Protein AF-A0A6J4FVN3-F1 (afdb_monomer_lite)

pLDDT: mean 85.74, std 13.6, range [30.38, 98.38]

Radius of gyration: 28.57 Å; chains: 1; bounding box: 95×42×76 Å

Sequence (466 aa):
MSKFLTFVNFHLAPVEGIDPKSLKRAAKLARTVYLDDERKLPHNLALNHIAHRLGFKGGFGGYVAEWKDKLPTFMRGHGLAFRKDVLPTNLPDQRVRLGHRQIADRLFASGLPMPKRIFTGLDVFVLLRAAAATDGLKVGYRGMYGANLRDIPFDEIKPAEIRENVPPDNYFIRSETDLMCAGDTHTLDNLIGDQLCDLGEDGRIVAQLYNLGDGDAERIESAGRLFRRVLELCPQGWVEVIPYNDRFAFLKGPDGGYDFVFEGVRDSEFKRNPYAPYLRDKDFSKTEEASELDVHLYFSHDGWLEADLHAAEESFYAHGGTHLNYPGRDEILKAHLTRQGRYSHTPRKGPFRPGYTVATVLGKDLCFSPLVPVRRFHRFLRDNPDYLAHRLSISDLEPLDLAGDPDDPAAVTWYDAKAYARWIKRMQKLPVRLPTEDEWLALAGGLVPDKVSMTSMTDRTLSHRA

Structure (mmCIF, N/CA/C/O backbone):
data_AF-A0A6J4FVN3-F1
#
_entry.id   AF-A0A6J4FVN3-F1
#
loop_
_atom_site.group_PDB
_atom_site.id
_atom_site.type_symbol
_atom_site.label_atom_id
_atom_site.label_alt_id
_atom_site.label_comp_id
_atom_site.label_asym_id
_atom_site.label_entity_id
_atom_site.label_seq_id
_atom_site.pdbx_PDB_ins_code
_atom_site.Cartn_x
_atom_site.Cartn_y
_atom_site.Cartn_z
_atom_site.occupancy
_atom_site.B_iso_or_equiv
_atom_site.auth_seq_id
_atom_site.auth_comp_id
_atom_site.auth_asym_id
_atom_site.auth_atom_id
_atom_site.pdbx_PDB_model_num
ATOM 1 N N . MET A 1 1 ? -7.389 11.574 -2.818 1.00 65.88 1 MET A N 1
ATOM 2 C CA . MET A 1 1 ? -6.242 11.308 -3.730 1.00 65.88 1 MET A CA 1
ATOM 3 C C . MET A 1 1 ? -6.666 10.479 -4.952 1.00 65.88 1 MET A C 1
ATOM 5 O O . MET A 1 1 ? -7.747 9.891 -4.921 1.00 65.88 1 MET A O 1
ATOM 9 N N . SER A 1 2 ? -5.858 10.442 -6.025 1.00 80.81 2 SER A N 1
ATOM 10 C CA . SER A 1 2 ? -6.128 9.614 -7.218 1.00 80.81 2 SER A CA 1
ATOM 11 C C . SER A 1 2 ? -5.822 8.142 -6.948 1.00 80.81 2 SER A C 1
ATOM 13 O O . SER A 1 2 ? -4.754 7.817 -6.448 1.00 80.81 2 SER A O 1
ATOM 15 N N . LYS A 1 3 ? -6.759 7.264 -7.306 1.00 94.38 3 LYS A N 1
ATOM 16 C CA . LYS A 1 3 ? -6.656 5.807 -7.156 1.00 94.38 3 LYS A CA 1
ATOM 17 C C . LYS A 1 3 ? -6.258 5.195 -8.483 1.00 94.38 3 LYS A C 1
ATOM 19 O O . LYS A 1 3 ? -6.832 5.573 -9.499 1.00 94.38 3 LYS A O 1
ATOM 24 N N . PHE A 1 4 ? -5.321 4.260 -8.513 1.00 95.62 4 PHE A N 1
ATOM 25 C CA . PHE A 1 4 ? -4.828 3.706 -9.772 1.00 95.62 4 PHE A CA 1
ATOM 26 C C . PHE A 1 4 ? -5.359 2.299 -10.015 1.00 95.62 4 PHE A C 1
ATOM 28 O O . PHE A 1 4 ? -5.427 1.465 -9.116 1.00 95.62 4 PHE A O 1
ATOM 35 N N . LEU A 1 5 ? -5.744 2.058 -11.264 1.00 94.88 5 LEU A N 1
ATOM 36 C CA . LEU A 1 5 ? -6.205 0.778 -11.778 1.00 94.88 5 LEU A CA 1
ATOM 37 C C . LEU A 1 5 ? -5.203 0.260 -12.808 1.00 94.88 5 LEU A C 1
ATOM 39 O O . LEU A 1 5 ? -4.760 1.016 -13.676 1.00 94.88 5 LEU A O 1
ATOM 43 N N . THR A 1 6 ? -4.877 -1.028 -12.733 1.00 92.50 6 THR A N 1
ATOM 44 C CA . THR A 1 6 ? -3.872 -1.674 -13.585 1.00 92.50 6 THR A CA 1
ATOM 45 C C . THR A 1 6 ? -4.474 -2.412 -14.782 1.00 92.50 6 THR A C 1
ATOM 47 O O . THR A 1 6 ? -5.636 -2.832 -14.791 1.00 92.50 6 THR A O 1
ATOM 50 N N . PHE A 1 7 ? -3.659 -2.570 -15.824 1.00 89.31 7 PHE A N 1
ATOM 51 C CA . PHE A 1 7 ? -3.955 -3.343 -17.029 1.00 89.31 7 PHE A CA 1
ATOM 52 C C . PHE A 1 7 ? -2.870 -4.404 -17.248 1.00 89.31 7 PHE A C 1
ATOM 54 O O . PHE A 1 7 ? -1.726 -4.212 -16.848 1.00 89.31 7 PHE A O 1
ATOM 61 N N . VAL A 1 8 ? -3.206 -5.470 -17.984 1.00 74.06 8 VAL A N 1
ATOM 62 C CA . VAL A 1 8 ? -2.293 -6.595 -18.286 1.00 74.06 8 VAL A CA 1
ATOM 63 C C . VAL A 1 8 ? -1.014 -6.158 -19.026 1.00 74.06 8 VAL A C 1
ATOM 65 O O . VAL A 1 8 ? 0.037 -6.754 -18.834 1.00 74.06 8 VAL A O 1
ATOM 68 N N . ASN A 1 9 ? -1.067 -5.088 -19.827 1.00 73.06 9 ASN A N 1
ATOM 69 C CA . ASN A 1 9 ? 0.092 -4.545 -20.558 1.00 73.06 9 ASN A CA 1
ATOM 70 C C . ASN A 1 9 ? 0.721 -3.331 -19.849 1.00 73.06 9 ASN A C 1
ATOM 72 O O . ASN A 1 9 ? 1.069 -2.348 -20.500 1.00 73.06 9 ASN A O 1
ATOM 76 N N . PHE A 1 10 ? 0.769 -3.349 -18.516 1.00 79.25 10 PHE A N 1
ATOM 77 C CA . PHE A 1 10 ? 1.392 -2.314 -17.676 1.00 79.25 10 PHE A CA 1
ATOM 78 C C . PHE A 1 10 ? 0.807 -0.889 -17.796 1.00 79.25 10 PHE A C 1
ATOM 80 O O . PHE A 1 10 ? 1.330 0.064 -17.211 1.00 79.25 10 PHE A O 1
ATOM 87 N N . HIS A 1 11 ? -0.307 -0.707 -18.514 1.00 84.88 11 HIS A N 1
ATOM 88 C CA . HIS A 1 11 ? -1.045 0.559 -18.518 1.00 84.88 11 HIS A CA 1
ATOM 89 C C . HIS A 1 11 ? -1.665 0.836 -17.144 1.00 84.88 11 HIS A C 1
ATOM 91 O O . HIS A 1 11 ? -1.965 -0.092 -16.388 1.00 84.88 11 HIS A O 1
ATOM 97 N N . LEU A 1 12 ? -1.889 2.118 -16.849 1.00 91.06 12 LEU A N 1
ATOM 98 C CA . LEU A 1 12 ? -2.534 2.578 -15.618 1.00 91.06 12 LEU A CA 1
ATOM 99 C C . LEU A 1 12 ? -3.694 3.507 -15.947 1.00 91.06 12 LEU A C 1
ATOM 101 O O . LEU A 1 12 ? -3.626 4.254 -16.916 1.00 91.06 12 LEU A O 1
ATOM 105 N N . ALA A 1 13 ? -4.735 3.517 -15.126 1.00 94.12 13 ALA A N 1
ATOM 106 C CA . ALA A 1 13 ? -5.779 4.533 -15.183 1.00 94.12 13 ALA A CA 1
ATOM 107 C C . ALA A 1 13 ? -5.959 5.183 -13.805 1.00 94.12 13 ALA A C 1
ATOM 109 O O . ALA A 1 13 ? -6.267 4.459 -12.856 1.00 94.12 13 ALA A O 1
ATOM 110 N N . PRO A 1 14 ? -5.826 6.517 -13.676 1.00 95.69 14 PRO A N 1
ATOM 111 C CA . PRO A 1 14 ? -6.231 7.213 -12.463 1.00 95.69 14 PRO A CA 1
ATOM 112 C C . PRO A 1 14 ? -7.759 7.336 -12.426 1.00 95.69 14 PRO A C 1
ATOM 114 O O . PRO A 1 14 ? -8.381 7.965 -13.285 1.00 95.69 14 PRO A O 1
ATOM 117 N N . VAL A 1 15 ? -8.369 6.728 -11.420 1.00 95.69 15 VAL A N 1
ATOM 118 C CA . VAL A 1 15 ? -9.802 6.735 -11.138 1.00 95.69 15 VAL A CA 1
ATOM 119 C C . VAL A 1 15 ? -10.072 7.743 -10.020 1.00 95.69 15 VAL A C 1
ATOM 121 O O . VAL A 1 15 ? -10.034 7.432 -8.832 1.00 95.69 15 VAL A O 1
ATOM 124 N N . GLU A 1 16 ? -10.334 8.990 -10.408 1.00 92.62 16 GLU A N 1
ATOM 125 C CA . GLU A 1 16 ? -10.630 10.094 -9.475 1.00 92.62 16 GLU A CA 1
ATOM 126 C C . GLU A 1 16 ? -12.102 10.106 -9.034 1.00 92.62 16 GLU A C 1
ATOM 128 O O . GLU A 1 16 ? -12.445 10.565 -7.945 1.00 92.62 16 GLU A O 1
ATOM 133 N N . GLY A 1 17 ? -12.992 9.566 -9.864 1.00 93.25 17 GLY A N 1
ATOM 134 C CA . GLY A 1 17 ? -14.433 9.587 -9.660 1.00 93.25 17 GLY A CA 1
ATOM 135 C C . GLY A 1 17 ? -15.109 8.407 -10.338 1.00 93.25 17 GLY A C 1
ATOM 136 O O . GLY A 1 17 ? -14.550 7.794 -11.246 1.00 93.25 17 GLY A O 1
ATOM 137 N N . ILE A 1 18 ? -16.321 8.111 -9.883 1.00 93.44 18 ILE A N 1
ATOM 138 C CA . ILE A 1 18 ? -17.139 6.993 -10.365 1.00 93.44 18 ILE A CA 1
ATOM 139 C C . ILE A 1 18 ? -18.253 7.440 -11.302 1.00 93.44 18 ILE A C 1
ATOM 141 O O . ILE A 1 18 ? -19.061 6.598 -11.666 1.00 93.44 18 ILE A O 1
ATOM 145 N N . ASP A 1 19 ? -18.329 8.720 -11.683 1.00 94.75 19 ASP A N 1
ATOM 146 C CA . ASP A 1 19 ? -19.286 9.205 -12.680 1.00 94.75 19 ASP A CA 1
ATOM 147 C C . ASP A 1 19 ? -18.788 8.964 -14.123 1.00 94.75 19 ASP A C 1
ATOM 149 O O . ASP A 1 19 ? -17.578 8.834 -14.359 1.00 94.75 19 ASP A O 1
ATOM 153 N N . PRO A 1 20 ? -19.683 8.952 -15.134 1.00 96.81 20 PRO A N 1
ATOM 154 C CA . PRO A 1 20 ? -19.297 8.577 -16.487 1.00 96.81 20 PRO A CA 1
ATOM 155 C C . PRO A 1 20 ? -18.271 9.516 -17.118 1.00 96.81 20 PRO A C 1
ATOM 157 O O . PRO A 1 20 ? -17.517 9.085 -17.994 1.00 96.81 20 PRO A O 1
ATOM 160 N N . LYS A 1 21 ? -18.230 10.795 -16.719 1.00 96.75 21 LYS A N 1
ATOM 161 C CA . LYS A 1 21 ? -17.226 11.739 -17.224 1.00 96.75 21 LYS A CA 1
ATOM 162 C C . LYS A 1 21 ? -15.865 11.418 -16.613 1.00 96.75 21 LYS A C 1
ATOM 164 O O . LYS A 1 21 ? -14.884 11.370 -17.358 1.00 96.75 21 LYS A O 1
ATOM 169 N N . SER A 1 22 ? -15.812 11.126 -15.314 1.00 95.50 22 SER A N 1
ATOM 170 C CA . SER A 1 22 ? -14.582 10.711 -14.631 1.00 95.50 22 SER A CA 1
ATOM 171 C C . SER A 1 22 ? -14.005 9.414 -15.200 1.00 95.50 22 SER A C 1
ATOM 173 O O . SER A 1 22 ? -12.822 9.383 -15.537 1.00 95.50 22 SER A O 1
ATOM 175 N N . LEU A 1 23 ? -14.818 8.378 -15.439 1.00 96.31 23 LEU A N 1
ATOM 176 C CA . LEU A 1 23 ? -14.316 7.130 -16.040 1.00 96.31 23 LEU A CA 1
ATOM 177 C C . LEU A 1 23 ? -13.853 7.315 -17.496 1.00 96.31 23 LEU A C 1
ATOM 179 O O . LEU A 1 23 ? -12.844 6.741 -17.911 1.00 96.31 23 LEU A O 1
ATOM 183 N N . LYS A 1 24 ? -14.525 8.174 -18.278 1.00 97.31 24 LYS A N 1
ATOM 184 C CA . LYS A 1 24 ? -14.045 8.560 -19.619 1.00 97.31 24 LYS A CA 1
ATOM 185 C C . LYS A 1 24 ? -12.708 9.289 -19.568 1.00 97.31 24 LYS A C 1
ATOM 187 O O . LYS A 1 24 ? -11.853 9.046 -20.423 1.00 97.31 24 LYS A O 1
ATOM 192 N N . ARG A 1 25 ? -12.512 10.163 -18.578 1.00 96.38 25 ARG A N 1
ATOM 193 C CA . ARG A 1 25 ? -11.238 10.854 -18.353 1.00 96.38 25 ARG A CA 1
ATOM 194 C C . ARG A 1 25 ? -10.140 9.868 -17.957 1.00 96.38 25 ARG A C 1
ATOM 196 O O . ARG A 1 25 ? -9.077 9.916 -18.568 1.00 96.38 25 ARG A O 1
ATOM 203 N N . ALA A 1 26 ? -10.416 8.938 -17.044 1.00 96.00 26 ALA A N 1
ATOM 204 C CA . ALA A 1 26 ? -9.495 7.870 -16.655 1.00 96.00 26 ALA A CA 1
ATOM 205 C C . ALA A 1 26 ? -9.049 7.041 -17.874 1.00 96.00 26 ALA A C 1
ATOM 207 O O . ALA A 1 26 ? -7.855 6.885 -18.124 1.00 96.00 26 ALA A O 1
ATOM 208 N N . ALA A 1 27 ? -10.002 6.611 -18.711 1.00 95.75 27 ALA A N 1
ATOM 209 C CA . ALA A 1 27 ? -9.714 5.888 -19.950 1.00 95.75 27 ALA A CA 1
ATOM 210 C C . ALA A 1 27 ? -8.895 6.716 -20.952 1.00 95.75 27 ALA A C 1
ATOM 212 O O . ALA A 1 27 ? -8.063 6.163 -21.668 1.00 95.75 27 ALA A O 1
ATOM 213 N N . LYS A 1 28 ? -9.123 8.033 -21.044 1.00 95.00 28 LYS A N 1
ATOM 214 C CA . LYS A 1 28 ? -8.306 8.926 -21.879 1.00 95.00 28 LYS A CA 1
ATOM 215 C C . LYS A 1 28 ? -6.872 8.989 -21.352 1.00 95.00 28 LYS A C 1
ATOM 217 O O . LYS A 1 28 ? -5.954 8.746 -22.126 1.00 95.00 28 LYS A O 1
ATOM 222 N N . LEU A 1 29 ? -6.694 9.251 -20.057 1.00 93.00 29 LEU A N 1
ATOM 223 C CA . LEU A 1 29 ? -5.380 9.366 -19.419 1.00 93.00 29 LEU A CA 1
ATOM 224 C C . LEU A 1 29 ? -4.572 8.071 -19.530 1.00 93.00 29 LEU A C 1
ATOM 226 O O . LEU A 1 29 ? -3.391 8.131 -19.864 1.00 93.00 29 LEU A O 1
ATOM 230 N N . ALA A 1 30 ? -5.214 6.912 -19.370 1.00 91.19 30 ALA A N 1
ATOM 231 C CA . ALA A 1 30 ? -4.575 5.608 -19.557 1.00 91.19 30 ALA A CA 1
ATOM 232 C C . ALA A 1 30 ? -3.943 5.419 -20.941 1.00 91.19 30 ALA A C 1
ATOM 234 O O . ALA A 1 30 ? -2.959 4.706 -21.105 1.00 91.19 30 ALA A O 1
ATOM 235 N N . ARG A 1 31 ? -4.517 6.077 -21.950 1.00 90.69 31 ARG A N 1
ATOM 236 C CA . ARG A 1 31 ? -4.118 5.956 -23.353 1.00 90.69 31 ARG A CA 1
ATOM 237 C C . ARG A 1 31 ? -3.147 7.039 -23.806 1.00 90.69 31 ARG A C 1
ATOM 239 O O . ARG A 1 31 ? -2.599 6.913 -24.895 1.00 90.69 31 ARG A O 1
ATOM 246 N N . THR A 1 32 ? -2.997 8.115 -23.033 1.00 86.38 32 THR A N 1
ATOM 247 C CA . THR A 1 32 ? -2.201 9.288 -23.428 1.00 86.38 32 THR A CA 1
ATOM 248 C C . THR A 1 32 ? -1.044 9.570 -22.484 1.00 86.38 32 THR A C 1
ATOM 250 O O . THR A 1 32 ? 0.045 9.853 -22.956 1.00 86.38 32 THR A O 1
ATOM 253 N N . VAL A 1 33 ? -1.281 9.520 -21.172 1.00 84.38 33 VAL A N 1
ATOM 254 C CA . VAL A 1 33 ? -0.281 9.845 -20.142 1.00 84.38 33 VAL A CA 1
ATOM 255 C C . VAL A 1 33 ? 0.352 8.568 -19.597 1.00 84.38 33 VAL A C 1
ATOM 257 O O . VAL A 1 33 ? 1.566 8.480 -19.493 1.00 84.38 33 VAL A O 1
ATOM 260 N N . TYR A 1 34 ? -0.464 7.548 -19.324 1.00 82.31 34 TYR A N 1
ATOM 261 C CA . TYR A 1 34 ? -0.032 6.321 -18.649 1.00 82.31 34 TYR A CA 1
ATOM 262 C C . TYR A 1 34 ? 0.081 5.109 -19.591 1.00 82.31 34 TYR A C 1
ATOM 264 O O . TYR A 1 34 ? -0.139 3.959 -19.195 1.00 82.31 34 TYR A O 1
ATOM 272 N N . LEU A 1 35 ? 0.432 5.341 -20.855 1.00 77.56 35 LEU A N 1
ATOM 273 C CA . LEU A 1 35 ? 0.676 4.285 -21.840 1.00 77.56 35 LEU A CA 1
ATOM 274 C C . LEU A 1 35 ? 2.093 3.712 -21.628 1.00 77.56 35 LEU A C 1
ATOM 276 O O . LEU A 1 35 ? 3.013 4.501 -21.460 1.00 77.56 35 LEU A O 1
ATOM 280 N N . ASP A 1 36 ? 2.284 2.389 -21.525 1.00 66.12 36 ASP A N 1
ATOM 281 C CA . ASP A 1 36 ? 3.613 1.791 -21.246 1.00 66.12 36 ASP A CA 1
ATOM 282 C C . ASP A 1 36 ? 4.254 1.154 -22.483 1.00 66.12 36 ASP A C 1
ATOM 284 O O . ASP A 1 36 ? 5.443 1.335 -22.735 1.00 66.12 36 ASP A O 1
ATOM 288 N N . ASP A 1 37 ? 3.451 0.447 -23.277 1.00 59.72 37 ASP A N 1
ATOM 289 C CA . ASP A 1 37 ? 3.848 -0.100 -24.573 1.00 59.72 37 ASP A CA 1
ATOM 290 C C . ASP A 1 37 ? 3.548 0.917 -25.697 1.00 59.72 37 ASP A C 1
ATOM 292 O O . ASP A 1 37 ? 2.561 1.652 -25.636 1.00 59.72 37 ASP A O 1
ATOM 296 N N . GLU A 1 38 ? 4.347 0.917 -26.769 1.00 55.88 38 GLU A N 1
ATOM 297 C CA . GLU A 1 38 ? 4.001 1.579 -28.039 1.00 55.88 38 GLU A CA 1
ATOM 298 C C . GLU A 1 38 ? 2.686 1.026 -28.630 1.00 55.88 38 GLU A C 1
ATOM 300 O O . GLU A 1 38 ? 2.063 1.641 -29.504 1.00 55.88 38 GLU A O 1
ATOM 305 N N . ARG A 1 39 ? 2.217 -0.133 -28.141 1.00 65.69 39 ARG A N 1
ATOM 306 C CA . ARG A 1 39 ? 0.890 -0.668 -28.454 1.00 65.69 39 ARG A CA 1
ATOM 307 C C . ARG A 1 39 ? -0.208 0.287 -27.997 1.00 65.69 39 ARG A C 1
ATOM 309 O O . ARG A 1 39 ? -0.488 0.470 -26.815 1.00 65.69 39 ARG A O 1
ATOM 316 N N . LYS A 1 40 ? -0.914 0.835 -28.984 1.00 79.88 40 LYS A N 1
ATOM 317 C CA . LYS A 1 40 ? -2.111 1.652 -28.777 1.00 79.88 40 LYS A CA 1
ATOM 318 C C . LYS A 1 40 ? -3.153 0.882 -27.965 1.00 79.88 40 LYS A C 1
ATOM 320 O O . LYS A 1 40 ? -3.641 -0.152 -28.411 1.00 79.88 40 LYS A O 1
ATOM 325 N N . LEU A 1 41 ? -3.576 1.453 -26.839 1.00 86.31 41 LEU A N 1
ATOM 326 C CA . LEU A 1 41 ? -4.742 1.000 -26.084 1.00 86.31 41 LEU A CA 1
ATOM 327 C C . LEU A 1 41 ? -6.023 1.630 -26.687 1.00 86.31 41 LEU A C 1
ATOM 329 O O . LEU A 1 41 ? -6.177 2.859 -26.652 1.00 86.31 41 LEU A O 1
ATOM 333 N N . PRO A 1 42 ? -6.956 0.851 -27.276 1.00 91.12 42 PRO A N 1
ATOM 334 C CA . PRO A 1 42 ? -8.192 1.395 -27.842 1.00 91.12 42 PRO A CA 1
ATOM 335 C C . PRO A 1 42 ? -9.108 2.010 -26.776 1.00 91.12 42 PRO A C 1
ATOM 337 O O . PRO A 1 42 ? -9.164 1.543 -25.640 1.00 91.12 42 PRO A O 1
ATOM 340 N N . HIS A 1 43 ? -9.882 3.036 -27.151 1.00 91.81 43 HIS A N 1
ATOM 341 C CA . HIS A 1 43 ? -10.749 3.755 -26.205 1.00 91.81 43 HIS A CA 1
ATOM 342 C C . HIS A 1 43 ? -11.772 2.850 -25.516 1.00 91.81 43 HIS A C 1
ATOM 344 O O . HIS A 1 43 ? -11.867 2.850 -24.292 1.00 91.81 43 HIS A O 1
ATOM 350 N N . ASN A 1 44 ? -12.508 2.073 -26.312 1.00 93.75 44 ASN A N 1
ATOM 351 C CA . ASN A 1 44 ? -13.574 1.208 -25.815 1.00 93.75 44 ASN A CA 1
ATOM 352 C C . ASN A 1 44 ? -13.019 0.062 -24.966 1.00 93.75 44 ASN A C 1
ATOM 354 O O . ASN A 1 44 ? -13.650 -0.322 -23.988 1.00 93.75 44 ASN A O 1
ATOM 358 N N . LEU A 1 45 ? -11.819 -0.433 -25.293 1.00 94.25 45 LEU A N 1
ATOM 359 C CA . LEU A 1 45 ? -11.140 -1.440 -24.480 1.00 94.25 45 LEU A CA 1
ATOM 360 C C . LEU A 1 45 ? -10.776 -0.871 -23.105 1.00 94.25 45 LEU A C 1
ATOM 362 O O . LEU A 1 45 ? -11.072 -1.501 -22.097 1.00 94.25 45 LEU A O 1
ATOM 366 N N . ALA A 1 46 ? -10.217 0.345 -23.056 1.00 94.88 46 ALA A N 1
ATOM 367 C CA . ALA A 1 46 ? -9.908 1.016 -21.793 1.00 94.88 46 ALA A CA 1
ATOM 368 C C . ALA A 1 46 ? -11.162 1.254 -20.936 1.00 94.88 46 ALA A C 1
ATOM 370 O O . ALA A 1 46 ? -11.161 0.954 -19.747 1.00 94.88 46 ALA A O 1
ATOM 371 N N . LEU A 1 47 ? -12.243 1.751 -21.545 1.00 96.56 47 LEU A N 1
ATOM 372 C CA . LEU A 1 47 ? -13.516 1.985 -20.859 1.00 96.56 47 LEU A CA 1
ATOM 373 C C . LEU A 1 47 ? -14.125 0.698 -20.292 1.00 96.56 47 LEU A C 1
ATOM 375 O O . LEU A 1 47 ? -14.530 0.671 -19.132 1.00 96.56 47 LEU A O 1
ATOM 379 N N . ASN A 1 48 ? -14.190 -0.361 -21.102 1.00 97.06 48 ASN A N 1
ATOM 380 C CA . ASN A 1 48 ? -14.758 -1.635 -20.674 1.00 97.06 48 ASN A CA 1
ATOM 381 C C . ASN A 1 48 ? -13.901 -2.290 -19.593 1.00 97.06 48 ASN A C 1
ATOM 383 O O . ASN A 1 48 ? -14.454 -2.800 -18.627 1.00 97.06 48 ASN A O 1
ATOM 387 N N . HIS A 1 49 ? -12.573 -2.223 -19.710 1.00 95.69 49 HIS A N 1
ATOM 388 C CA . HIS A 1 49 ? -11.666 -2.734 -18.682 1.00 95.69 49 HIS A CA 1
ATOM 389 C C . HIS A 1 49 ? -11.888 -2.035 -17.340 1.00 95.69 49 HIS A C 1
ATOM 391 O O . HIS A 1 49 ? -12.076 -2.709 -16.332 1.00 95.69 49 HIS A O 1
ATOM 397 N N . ILE A 1 50 ? -11.953 -0.697 -17.331 1.00 96.50 50 ILE A N 1
ATOM 398 C CA . ILE A 1 50 ? -12.237 0.073 -16.111 1.00 96.50 50 ILE A CA 1
ATOM 399 C C . ILE A 1 50 ? -13.597 -0.331 -15.525 1.00 96.50 50 ILE A C 1
ATOM 401 O O . ILE A 1 50 ? -13.678 -0.634 -14.340 1.00 96.50 50 ILE A O 1
ATOM 405 N N . ALA A 1 51 ? -14.652 -0.395 -16.342 1.00 97.12 51 ALA A N 1
ATOM 406 C CA . ALA A 1 51 ? -15.984 -0.781 -15.874 1.00 97.12 51 ALA A CA 1
ATOM 407 C C . ALA A 1 51 ? -16.012 -2.202 -15.278 1.00 97.12 51 ALA A C 1
ATOM 409 O O . ALA A 1 51 ? -16.584 -2.411 -14.212 1.00 97.12 51 ALA A O 1
ATOM 410 N N . HIS A 1 52 ? -15.354 -3.169 -15.923 1.00 96.19 52 HIS A N 1
ATOM 411 C CA . HIS A 1 52 ? -15.295 -4.549 -15.441 1.00 96.19 52 HIS A CA 1
ATOM 412 C C . HIS A 1 52 ? -14.487 -4.701 -14.152 1.00 96.19 52 HIS A C 1
ATOM 414 O O . HIS A 1 52 ? -14.900 -5.440 -13.264 1.00 96.19 52 HIS A O 1
ATOM 420 N N . ARG A 1 53 ? -13.368 -3.983 -14.013 1.00 94.69 53 ARG A N 1
ATOM 421 C CA . ARG A 1 53 ? -12.571 -3.976 -12.775 1.00 94.69 53 ARG A CA 1
ATOM 422 C C . ARG A 1 53 ? -13.316 -3.360 -11.590 1.00 94.69 53 ARG A C 1
ATOM 424 O O . ARG A 1 53 ? -13.053 -3.747 -10.463 1.00 94.69 53 ARG A O 1
ATOM 431 N N . LEU A 1 54 ? -14.269 -2.464 -11.844 1.00 96.19 54 LEU A N 1
ATOM 432 C CA . LEU A 1 54 ? -15.191 -1.939 -10.831 1.00 96.19 54 LEU A CA 1
ATOM 433 C C . LEU A 1 54 ? -16.413 -2.856 -10.586 1.00 96.19 54 LEU A C 1
ATOM 435 O O . LEU A 1 54 ? -17.336 -2.471 -9.874 1.00 96.19 54 LEU A O 1
ATOM 439 N N . GLY A 1 55 ? -16.461 -4.045 -11.199 1.00 96.06 55 GLY A N 1
ATOM 440 C CA . GLY A 1 55 ? -17.533 -5.030 -11.004 1.00 96.06 55 GLY A CA 1
ATOM 441 C C . GLY A 1 55 ? -18.800 -4.802 -11.838 1.00 96.06 55 GLY A C 1
ATOM 442 O O . GLY A 1 55 ? -19.792 -5.504 -11.652 1.00 96.06 55 GLY A O 1
ATOM 443 N N . PHE A 1 56 ? -18.806 -3.858 -12.788 1.00 96.25 56 PHE A N 1
ATOM 444 C CA . PHE A 1 56 ? -19.983 -3.616 -13.628 1.00 96.25 56 PHE A CA 1
ATOM 445 C C . PHE A 1 56 ? -20.093 -4.625 -14.782 1.00 96.25 56 PHE A C 1
ATOM 447 O O . PHE A 1 56 ? -19.126 -4.936 -15.492 1.00 96.25 56 PHE A O 1
ATOM 454 N N . LYS A 1 57 ? -21.316 -5.115 -15.012 1.00 94.06 57 LYS A N 1
ATOM 455 C CA . LYS A 1 57 ? -21.640 -6.043 -16.108 1.00 94.06 57 LYS A CA 1
ATOM 456 C C . LYS A 1 57 ? -21.938 -5.275 -17.400 1.00 94.06 57 LYS A C 1
ATOM 458 O O . LYS A 1 57 ? -22.389 -4.137 -17.366 1.00 94.06 57 LYS A O 1
ATOM 463 N N . GLY A 1 58 ? -21.696 -5.892 -18.561 1.00 93.88 58 GLY A N 1
ATOM 464 C CA . GLY A 1 58 ? -21.987 -5.276 -19.870 1.00 93.88 58 GLY A CA 1
ATOM 465 C C . GLY A 1 58 ? -21.031 -4.147 -20.289 1.00 93.88 58 GLY A C 1
ATOM 466 O O . GLY A 1 58 ? -21.364 -3.347 -21.166 1.00 93.88 58 GLY A O 1
ATOM 467 N N . GLY A 1 59 ? -19.855 -4.062 -19.662 1.00 95.06 59 GLY A N 1
ATOM 468 C CA . GLY A 1 59 ? -18.839 -3.054 -19.960 1.00 95.06 59 GLY A CA 1
ATOM 469 C C . GLY A 1 59 ? -19.308 -1.640 -19.620 1.00 95.06 59 GLY A C 1
ATOM 470 O O . GLY A 1 59 ? -20.175 -1.430 -18.772 1.00 95.06 59 GLY A O 1
ATOM 471 N N . PHE A 1 60 ? -18.751 -0.643 -20.305 1.00 97.06 60 PHE A N 1
ATOM 472 C CA . PHE A 1 60 ? -19.063 0.757 -20.017 1.00 97.06 60 PHE A CA 1
ATOM 473 C C . PHE A 1 60 ? -20.525 1.123 -20.311 1.00 97.06 60 PHE A C 1
ATOM 475 O O . PHE A 1 60 ? -21.096 1.965 -19.625 1.00 97.06 60 PHE A O 1
ATOM 482 N N . GLY A 1 61 ? -21.153 0.477 -21.299 1.00 96.31 61 GLY A N 1
ATOM 483 C CA . GLY A 1 61 ? -22.575 0.673 -21.595 1.00 96.31 61 GLY A CA 1
ATOM 484 C C . GLY A 1 61 ? -23.478 0.220 -20.446 1.00 96.31 61 GLY A C 1
ATOM 485 O O . GLY A 1 61 ? -24.367 0.968 -20.041 1.00 96.31 61 GLY A O 1
ATOM 486 N N . GLY A 1 62 ? -23.205 -0.960 -19.879 1.00 95.81 62 GLY A N 1
ATOM 487 C CA . GLY A 1 62 ? -23.932 -1.463 -18.710 1.00 95.81 62 GLY A CA 1
ATOM 488 C C . GLY A 1 62 ? -23.704 -0.606 -17.464 1.00 95.81 62 GLY A C 1
ATOM 489 O O . GLY A 1 62 ? -24.667 -0.230 -16.800 1.00 95.81 62 GLY A O 1
ATOM 490 N N . TYR A 1 63 ? -22.466 -0.167 -17.227 1.00 97.25 63 TYR A N 1
ATOM 491 C CA . TYR A 1 63 ? -22.164 0.812 -16.180 1.00 97.25 63 TYR A CA 1
ATOM 492 C C . TYR A 1 63 ? -22.960 2.125 -16.347 1.00 97.25 63 TYR A C 1
ATOM 494 O O . TYR A 1 63 ? -23.511 2.634 -15.376 1.00 97.25 63 TYR A O 1
ATOM 502 N N . VAL A 1 64 ? -23.080 2.674 -17.564 1.00 97.31 64 VAL A N 1
ATOM 503 C CA . VAL A 1 64 ? -23.865 3.903 -17.802 1.00 97.31 64 VAL A CA 1
ATOM 504 C C . VAL A 1 64 ? -25.350 3.697 -17.494 1.00 97.31 64 VAL A C 1
ATOM 506 O O . VAL A 1 64 ? -25.994 4.627 -17.011 1.00 97.31 64 VAL A O 1
ATOM 509 N N . ALA A 1 65 ? -25.900 2.511 -17.763 1.00 95.38 65 ALA A N 1
ATOM 510 C CA . ALA A 1 65 ? -27.270 2.180 -17.379 1.00 95.38 65 ALA A CA 1
ATOM 511 C C . ALA A 1 65 ? -27.418 2.123 -15.848 1.00 95.38 65 ALA A C 1
ATOM 513 O O . ALA A 1 65 ? -28.312 2.755 -15.291 1.00 95.38 65 ALA A O 1
ATOM 514 N N . GLU A 1 66 ? -26.493 1.459 -15.148 1.00 95.56 66 GLU A N 1
ATOM 515 C CA . GLU A 1 66 ? -26.496 1.420 -13.680 1.00 95.56 66 GLU A CA 1
ATOM 516 C C . GLU A 1 66 ? -26.320 2.802 -13.039 1.00 95.56 66 GLU A C 1
ATOM 518 O O . GLU A 1 66 ? -26.996 3.110 -12.057 1.00 95.56 66 GLU A O 1
ATOM 523 N N . TRP A 1 67 ? -25.467 3.653 -13.613 1.00 95.62 67 TRP A N 1
ATOM 524 C CA . TRP A 1 67 ? -25.250 5.025 -13.155 1.00 95.62 67 TRP A CA 1
ATOM 525 C C . TRP A 1 67 ? -26.507 5.892 -13.258 1.00 95.62 67 TRP A C 1
ATOM 527 O O . TRP A 1 67 ? -26.679 6.810 -12.463 1.00 95.62 67 TRP A O 1
ATOM 537 N N . LYS A 1 68 ? -27.379 5.651 -14.243 1.00 93.56 68 LYS A N 1
ATOM 538 C CA . LYS A 1 68 ? -28.602 6.448 -14.399 1.00 93.56 68 LYS A CA 1
ATOM 539 C C . LYS A 1 68 ? -29.635 6.119 -13.326 1.00 93.56 68 LYS A C 1
ATOM 541 O O . LYS A 1 68 ? -30.203 7.042 -12.749 1.00 93.56 68 LYS A O 1
ATOM 546 N N . ASP A 1 69 ? -29.813 4.834 -13.025 1.00 88.50 69 ASP A N 1
ATOM 547 C CA . ASP A 1 69 ? -30.994 4.383 -12.283 1.00 88.50 69 ASP A CA 1
ATOM 548 C C . ASP A 1 69 ? -30.663 3.805 -10.897 1.00 88.50 69 ASP A C 1
ATOM 550 O O . ASP A 1 69 ? -31.313 4.134 -9.899 1.00 88.50 69 ASP A O 1
ATOM 554 N N . LYS A 1 70 ? -29.633 2.954 -10.806 1.00 95.88 70 LYS A N 1
ATOM 555 C CA . LYS A 1 70 ? -29.355 2.148 -9.606 1.00 95.88 70 LYS A CA 1
ATOM 556 C C . LYS A 1 70 ? -28.405 2.840 -8.646 1.00 95.88 70 LYS A C 1
ATOM 558 O O . LYS A 1 70 ? -28.737 3.009 -7.475 1.00 95.88 70 LYS A O 1
ATOM 563 N N . LEU A 1 71 ? -27.244 3.267 -9.136 1.00 95.38 71 LEU A N 1
ATOM 564 C CA . LEU A 1 71 ? -26.173 3.763 -8.278 1.00 95.38 71 LEU A CA 1
ATOM 565 C C . LEU A 1 71 ? -26.558 5.049 -7.525 1.00 95.38 71 LEU A C 1
ATOM 567 O O . LEU A 1 71 ? -26.365 5.085 -6.314 1.00 95.38 71 LEU A O 1
ATOM 571 N N . PRO A 1 72 ? -27.191 6.069 -8.141 1.00 94.81 72 PRO A N 1
ATOM 572 C CA . PRO A 1 72 ? -27.624 7.254 -7.399 1.00 94.81 72 PRO A CA 1
ATOM 573 C C . PRO A 1 72 ? -28.692 6.939 -6.347 1.00 94.81 72 PRO A C 1
ATOM 575 O O . PRO A 1 72 ? -28.721 7.563 -5.289 1.00 94.81 72 PRO A O 1
ATOM 578 N N . THR A 1 73 ? -29.578 5.979 -6.630 1.00 96.69 73 THR A N 1
ATOM 579 C CA . THR A 1 73 ? -30.615 5.531 -5.689 1.00 96.69 73 THR A CA 1
ATOM 580 C C . THR A 1 73 ? -29.991 4.810 -4.499 1.00 96.69 73 THR A C 1
ATOM 582 O O . THR A 1 73 ? -30.316 5.135 -3.360 1.00 96.69 73 THR A O 1
ATOM 585 N N . PHE A 1 74 ? -29.036 3.916 -4.759 1.00 97.94 74 PHE A N 1
ATOM 586 C CA . PHE A 1 74 ? -28.229 3.258 -3.735 1.00 97.94 74 PHE A CA 1
ATOM 587 C C . PHE A 1 74 ? -27.488 4.280 -2.864 1.00 97.94 74 PHE A C 1
ATOM 589 O O . PHE A 1 74 ? -27.611 4.267 -1.644 1.00 97.94 74 PHE A O 1
ATOM 596 N N . MET A 1 75 ? -26.788 5.229 -3.490 1.00 97.38 75 MET A N 1
ATOM 597 C CA . MET A 1 75 ? -26.031 6.259 -2.780 1.00 97.38 75 MET A CA 1
ATOM 598 C C . MET A 1 75 ? -26.913 7.111 -1.866 1.00 97.38 75 MET A C 1
ATOM 600 O O . MET A 1 75 ? -26.559 7.328 -0.709 1.00 97.38 75 MET A O 1
ATOM 604 N N . ARG A 1 76 ? -28.089 7.540 -2.345 1.00 96.69 76 ARG A N 1
ATOM 605 C CA . ARG A 1 76 ? -29.061 8.264 -1.512 1.00 96.69 76 ARG A CA 1
ATOM 606 C C . ARG A 1 76 ? -29.590 7.405 -0.366 1.00 96.69 76 ARG A C 1
ATOM 608 O O . ARG A 1 76 ? -29.667 7.900 0.752 1.00 96.69 76 ARG A O 1
ATOM 615 N N . GLY A 1 77 ? -29.914 6.137 -0.628 1.00 97.75 77 GLY A N 1
ATOM 616 C CA . GLY A 1 77 ? -30.404 5.200 0.389 1.00 97.75 77 GLY A CA 1
ATOM 617 C C . GLY A 1 77 ? -29.408 4.949 1.525 1.00 97.75 77 GLY A C 1
ATOM 618 O O . GLY A 1 77 ? -29.824 4.705 2.652 1.00 97.75 77 GLY A O 1
ATOM 619 N N . HIS A 1 78 ? -28.108 5.080 1.249 1.00 98.00 78 HIS A N 1
ATOM 620 C CA . HIS A 1 78 ? -27.028 4.899 2.223 1.00 98.00 78 HIS A CA 1
ATOM 621 C C . HIS A 1 78 ? -26.453 6.210 2.795 1.00 98.00 78 HIS A C 1
ATOM 623 O O . HIS A 1 78 ? -25.510 6.171 3.588 1.00 98.00 78 HIS A O 1
ATOM 629 N N . GLY A 1 79 ? -27.002 7.372 2.420 1.00 97.44 79 GLY A N 1
ATOM 630 C CA . GLY A 1 79 ? -26.533 8.673 2.913 1.00 97.44 79 GLY A CA 1
ATOM 631 C C . GLY A 1 79 ? -25.158 9.094 2.380 1.00 97.44 79 GLY A C 1
ATOM 632 O O . GLY A 1 79 ? -24.448 9.843 3.045 1.00 97.44 79 GLY A O 1
ATOM 633 N N . LEU A 1 80 ? -24.767 8.621 1.193 1.00 97.62 80 LEU A N 1
ATOM 634 C CA . LEU A 1 80 ? -23.517 8.989 0.518 1.00 97.62 80 LEU A CA 1
ATOM 635 C C . LEU A 1 80 ? -23.682 10.354 -0.167 1.00 97.62 80 LEU A C 1
ATOM 637 O O . LEU A 1 80 ? -23.996 10.442 -1.356 1.00 97.62 80 LEU A O 1
ATOM 641 N N . ALA A 1 81 ? -23.528 11.425 0.609 1.00 94.81 81 ALA A N 1
ATOM 642 C CA . ALA A 1 81 ? -23.966 12.766 0.234 1.00 94.81 81 ALA A CA 1
ATOM 643 C C . ALA A 1 81 ? -22.987 13.490 -0.702 1.00 94.81 81 ALA A C 1
ATOM 645 O O . ALA A 1 81 ? -23.399 14.072 -1.706 1.00 94.81 81 ALA A O 1
ATOM 646 N N . PHE A 1 82 ? -21.688 13.457 -0.397 1.00 95.38 82 PHE A N 1
ATOM 647 C CA . PHE A 1 82 ? -20.670 14.179 -1.162 1.00 95.38 82 PHE A CA 1
ATOM 648 C C . PHE A 1 82 ? -19.321 13.465 -1.128 1.00 95.38 82 PHE A C 1
ATOM 650 O O . PHE A 1 82 ? -18.997 12.753 -0.182 1.00 95.38 82 PHE A O 1
ATOM 657 N N . ARG A 1 83 ? -18.517 13.652 -2.179 1.00 94.75 83 ARG A N 1
ATOM 658 C CA . ARG A 1 83 ? -17.199 13.022 -2.268 1.00 94.75 83 ARG A CA 1
ATOM 659 C C . ARG A 1 83 ? -16.219 13.696 -1.303 1.00 94.75 83 ARG A C 1
ATOM 661 O O . ARG A 1 83 ? -16.069 14.914 -1.349 1.00 94.75 83 ARG A O 1
ATOM 668 N N . LYS A 1 84 ? -15.520 12.905 -0.492 1.00 93.12 84 LYS A N 1
ATOM 669 C CA . LYS A 1 84 ? -14.506 13.339 0.477 1.00 93.12 84 LYS A CA 1
ATOM 670 C C . LYS A 1 84 ? -13.436 12.252 0.603 1.00 93.12 84 LYS A C 1
ATOM 672 O O . LYS A 1 84 ? -13.749 11.076 0.466 1.00 93.12 84 LYS A O 1
ATOM 677 N N . ASP A 1 85 ? -12.183 12.624 0.842 1.00 91.19 85 ASP A N 1
ATOM 678 C CA . ASP A 1 85 ? -11.195 11.640 1.295 1.00 91.19 85 ASP A CA 1
ATOM 679 C C . ASP A 1 85 ? -11.503 11.312 2.759 1.00 91.19 85 ASP A C 1
ATOM 681 O O . ASP A 1 85 ? -11.482 12.205 3.609 1.00 91.19 85 ASP A O 1
ATOM 685 N N . VAL A 1 86 ? -11.907 10.072 3.029 1.00 92.56 86 VAL A N 1
ATOM 686 C CA . VAL A 1 86 ? -12.320 9.644 4.376 1.00 92.56 86 VAL A CA 1
ATOM 687 C C . VAL A 1 86 ? -11.172 9.012 5.159 1.00 92.56 86 VAL A C 1
ATOM 689 O O . VAL A 1 86 ? -11.336 8.728 6.341 1.00 92.56 86 VAL A O 1
ATOM 692 N N . LEU A 1 87 ? -10.013 8.812 4.521 1.00 91.25 87 LEU A N 1
ATOM 693 C CA . LEU A 1 87 ? -8.809 8.331 5.190 1.00 91.25 87 LEU A CA 1
ATOM 694 C C . LEU A 1 87 ? -8.031 9.537 5.747 1.00 91.25 87 LEU A C 1
ATOM 696 O O . LEU A 1 87 ? -7.793 10.499 5.011 1.00 91.25 87 LEU A O 1
ATOM 700 N N . PRO A 1 88 ? -7.629 9.538 7.030 1.00 81.44 88 PRO A N 1
ATOM 701 C CA . PRO A 1 88 ? -6.871 10.645 7.596 1.00 81.44 88 PRO A CA 1
ATOM 702 C C . PRO A 1 88 ? -5.443 10.655 7.040 1.00 81.44 88 PRO A C 1
ATOM 704 O O . PRO A 1 88 ? -4.750 9.642 7.101 1.00 81.44 88 PRO A O 1
ATOM 707 N N . THR A 1 89 ? -4.991 11.805 6.527 1.00 70.69 89 THR A N 1
ATOM 708 C CA . THR A 1 89 ? -3.656 11.940 5.909 1.00 70.69 89 THR A CA 1
ATOM 709 C C . THR A 1 89 ? -2.709 12.909 6.624 1.00 70.69 89 THR A C 1
ATOM 711 O O . THR A 1 89 ? -1.566 13.018 6.202 1.00 70.69 89 THR A O 1
ATOM 714 N N . ASN A 1 90 ? -3.149 13.630 7.665 1.00 71.50 90 ASN A N 1
ATOM 715 C CA . ASN A 1 90 ? -2.380 14.729 8.286 1.00 71.50 90 ASN A CA 1
ATOM 716 C C . ASN A 1 90 ? -2.572 14.839 9.812 1.00 71.50 90 ASN A C 1
ATOM 718 O O . ASN A 1 90 ? -2.602 15.942 10.355 1.00 71.50 90 ASN A O 1
ATOM 722 N N . LEU A 1 91 ? -2.766 13.723 10.511 1.00 78.69 91 LEU A N 1
ATOM 723 C CA . LEU A 1 91 ? -2.860 13.753 11.972 1.00 78.69 91 LEU A CA 1
ATOM 724 C C . LEU A 1 91 ? -1.438 13.763 12.583 1.00 78.69 91 LEU A C 1
ATOM 726 O O . LEU A 1 91 ? -0.621 12.946 12.145 1.00 78.69 91 LEU A O 1
ATOM 730 N N . PRO A 1 92 ? -1.126 14.658 13.549 1.00 75.25 92 PRO A N 1
ATOM 731 C CA . PRO A 1 92 ? 0.218 14.807 14.121 1.00 75.25 92 PRO A CA 1
ATOM 732 C C . PRO A 1 92 ? 0.802 13.489 14.636 1.00 75.25 92 PRO A C 1
ATOM 734 O O . PRO A 1 92 ? 1.882 13.091 14.204 1.00 75.25 92 PRO A O 1
ATOM 737 N N . ASP A 1 93 ? 0.033 12.770 15.458 1.00 80.44 93 ASP A N 1
ATOM 738 C CA . ASP A 1 93 ? 0.427 11.489 16.047 1.00 80.44 93 ASP A CA 1
ATOM 739 C C . ASP A 1 93 ? -0.572 10.377 15.692 1.00 80.44 93 ASP A C 1
ATOM 741 O O . ASP A 1 93 ? -1.200 9.740 16.544 1.00 80.44 93 ASP A O 1
ATOM 745 N N . GLN A 1 94 ? -0.737 10.146 14.386 1.00 81.50 94 GLN A N 1
ATOM 746 C CA . GLN A 1 94 ? -1.544 9.045 13.858 1.00 81.50 94 GLN A CA 1
ATOM 747 C C . GLN A 1 94 ? -0.828 7.703 14.009 1.00 81.50 94 GLN A C 1
ATOM 749 O O . GLN A 1 94 ? 0.195 7.487 13.350 1.00 81.50 94 GLN A O 1
ATOM 754 N N . ARG A 1 95 ? -1.404 6.795 14.806 1.00 79.62 95 ARG A N 1
ATOM 755 C CA . ARG A 1 95 ? -0.933 5.404 14.913 1.00 79.62 95 ARG A CA 1
ATOM 756 C C . ARG A 1 95 ? -1.394 4.594 13.703 1.00 79.62 95 ARG A C 1
ATOM 758 O O . ARG A 1 95 ? -0.604 4.329 12.812 1.00 79.62 95 ARG A O 1
ATOM 765 N N . VAL A 1 96 ? -2.702 4.398 13.560 1.00 86.75 96 VAL A N 1
ATOM 766 C CA . VAL A 1 96 ? -3.271 3.654 12.426 1.00 86.75 96 VAL A CA 1
ATOM 767 C C . VAL A 1 96 ? -3.251 4.483 11.142 1.00 86.75 96 VAL A C 1
ATOM 769 O O . VAL A 1 96 ? -3.963 5.485 11.038 1.00 86.75 96 VAL A O 1
ATOM 772 N N . ARG A 1 97 ? -2.478 4.043 10.144 1.00 85.94 97 ARG A N 1
ATOM 773 C CA . ARG A 1 97 ? -2.404 4.654 8.807 1.00 85.94 97 ARG A CA 1
ATOM 774 C C . ARG A 1 97 ? -2.720 3.612 7.743 1.00 85.94 97 ARG A C 1
ATOM 776 O O . ARG A 1 97 ? -1.885 2.764 7.451 1.00 85.94 97 ARG A O 1
ATOM 783 N N . LEU A 1 98 ? -3.917 3.695 7.167 1.00 89.38 98 LEU A N 1
ATOM 784 C CA . LEU A 1 98 ? -4.368 2.765 6.134 1.00 89.38 98 LEU A CA 1
ATOM 785 C C . LEU A 1 98 ? -4.415 3.438 4.762 1.00 89.38 98 LEU A C 1
ATOM 787 O O . LEU A 1 98 ? -4.939 4.543 4.626 1.00 89.38 98 LEU A O 1
ATOM 791 N N . GLY A 1 99 ? -3.903 2.745 3.747 1.00 91.38 99 GLY A N 1
ATOM 792 C CA . GLY A 1 99 ? -4.101 3.061 2.333 1.00 91.38 99 GLY A CA 1
ATOM 793 C C . GLY A 1 99 ? -5.375 2.433 1.759 1.00 91.38 99 GLY A C 1
ATOM 794 O O . GLY A 1 99 ? -5.934 1.476 2.306 1.00 91.38 99 GLY A O 1
ATOM 795 N N . HIS A 1 100 ? -5.825 2.929 0.604 1.00 94.38 100 HIS A N 1
ATOM 796 C CA . HIS A 1 100 ? -6.951 2.348 -0.131 1.00 94.38 100 HIS A CA 1
ATOM 797 C C . HIS A 1 100 ? -6.641 0.934 -0.619 1.00 94.38 100 HIS A C 1
ATOM 799 O O . HIS A 1 100 ? -7.557 0.112 -0.624 1.00 94.38 100 HIS A O 1
ATOM 805 N N . ARG A 1 101 ? -5.387 0.630 -0.999 1.00 94.19 101 ARG A N 1
ATOM 806 C CA . ARG A 1 101 ? -4.979 -0.740 -1.357 1.00 94.19 101 ARG A CA 1
ATOM 807 C C . ARG A 1 101 ? -5.167 -1.685 -0.182 1.00 94.19 101 ARG A C 1
ATOM 809 O O . ARG A 1 101 ? -5.813 -2.706 -0.355 1.00 94.19 101 ARG A O 1
ATOM 816 N N . GLN A 1 102 ? -4.664 -1.321 0.997 1.00 92.88 102 GLN A N 1
ATOM 817 C CA . GLN A 1 102 ? -4.759 -2.169 2.188 1.00 92.88 102 GLN A CA 1
ATOM 818 C C . GLN A 1 102 ? -6.224 -2.507 2.483 1.00 92.88 102 GLN A C 1
ATOM 820 O O . GLN A 1 102 ? -6.575 -3.669 2.680 1.00 92.88 102 GLN A O 1
ATOM 825 N N . ILE A 1 103 ? -7.097 -1.491 2.444 1.00 94.69 103 ILE A N 1
ATOM 826 C CA . ILE A 1 103 ? -8.539 -1.669 2.647 1.00 94.69 103 ILE A CA 1
ATOM 827 C C . ILE A 1 103 ? -9.113 -2.583 1.564 1.00 94.69 103 ILE A C 1
ATOM 829 O O . ILE A 1 103 ? -9.767 -3.566 1.890 1.00 94.69 103 ILE A O 1
ATOM 833 N N . ALA A 1 104 ? -8.857 -2.306 0.285 1.00 95.50 104 ALA A N 1
ATOM 834 C CA . ALA A 1 104 ? -9.375 -3.119 -0.813 1.00 95.50 104 ALA A CA 1
ATOM 835 C C . ALA A 1 104 ? -8.919 -4.582 -0.738 1.00 95.50 104 ALA A C 1
ATOM 837 O O . ALA A 1 104 ? -9.735 -5.482 -0.921 1.00 95.50 104 ALA A O 1
ATOM 838 N N . ASP A 1 105 ? -7.649 -4.823 -0.434 1.00 94.44 105 ASP A N 1
ATOM 839 C CA . ASP A 1 105 ? -7.080 -6.155 -0.268 1.00 94.44 105 ASP A CA 1
ATOM 840 C C . ASP A 1 105 ? -7.782 -6.885 0.898 1.00 94.44 105 ASP A C 1
ATOM 842 O O . ASP A 1 105 ? -8.213 -8.032 0.751 1.00 94.44 105 ASP A O 1
ATOM 846 N N . ARG A 1 106 ? -8.042 -6.197 2.022 1.00 91.94 106 ARG A N 1
ATOM 847 C CA . ARG A 1 106 ? -8.840 -6.754 3.127 1.00 91.94 106 ARG A CA 1
ATOM 848 C C . ARG A 1 106 ? -10.290 -7.049 2.732 1.00 91.94 106 ARG A C 1
ATOM 850 O O . ARG A 1 106 ? -10.832 -8.058 3.187 1.00 91.94 106 ARG A O 1
ATOM 857 N N . LEU A 1 107 ? -10.931 -6.199 1.932 1.00 94.31 107 LEU A N 1
ATOM 858 C CA . LEU A 1 107 ? -12.337 -6.370 1.546 1.00 94.31 107 LEU A CA 1
ATOM 859 C C . LEU A 1 107 ? -12.539 -7.451 0.474 1.00 94.31 107 LEU A C 1
ATOM 861 O O . LEU A 1 107 ? -13.549 -8.150 0.510 1.00 94.31 107 LEU A O 1
ATOM 865 N N . PHE A 1 108 ? -11.609 -7.575 -0.478 1.00 95.06 108 PHE A N 1
ATOM 866 C CA . PHE A 1 108 ? -11.814 -8.357 -1.704 1.00 95.06 108 PHE A CA 1
ATOM 867 C C . PHE A 1 108 ? -10.840 -9.532 -1.878 1.00 95.06 108 PHE A C 1
ATOM 869 O O . PHE A 1 108 ? -11.186 -10.484 -2.570 1.00 95.06 108 PHE A O 1
ATOM 876 N N . ALA A 1 109 ? -9.659 -9.504 -1.249 1.00 93.81 109 ALA A N 1
ATOM 877 C CA . ALA A 1 109 ? -8.617 -10.524 -1.433 1.00 93.81 109 ALA A CA 1
ATOM 878 C C . ALA A 1 109 ? -8.347 -11.389 -0.186 1.00 93.81 109 ALA A C 1
ATOM 880 O O . ALA A 1 109 ? -7.711 -12.434 -0.293 1.00 93.81 109 ALA A O 1
ATOM 881 N N . SER A 1 110 ? -8.831 -10.990 0.995 1.00 90.25 110 SER A N 1
ATOM 882 C CA . SER A 1 110 ? -8.532 -11.692 2.256 1.00 90.25 110 SER A CA 1
ATOM 883 C C . SER A 1 110 ? -9.244 -13.038 2.436 1.00 90.25 110 SER A C 1
ATOM 885 O O . SER A 1 110 ? -8.800 -13.858 3.235 1.00 90.25 110 SER A O 1
ATOM 887 N N . GLY A 1 111 ? -10.381 -13.249 1.765 1.00 88.94 111 GLY A N 1
ATOM 888 C CA . GLY A 1 111 ? -11.277 -14.382 2.032 1.00 88.94 111 GLY A CA 1
ATOM 889 C C . GLY A 1 111 ? -12.009 -14.315 3.384 1.00 88.94 111 GLY A C 1
ATOM 890 O O . GLY A 1 111 ? -12.772 -15.224 3.705 1.00 88.94 111 GLY A O 1
ATOM 891 N N . LEU A 1 112 ? -11.806 -13.251 4.168 1.00 87.62 112 LEU A N 1
ATOM 892 C CA . LEU A 1 112 ? -12.481 -13.022 5.444 1.00 87.62 112 LEU A CA 1
ATOM 893 C C . LEU A 1 112 ? -13.848 -12.348 5.236 1.00 87.62 112 LEU A C 1
ATOM 895 O O . LEU A 1 112 ? -14.075 -11.710 4.203 1.00 87.62 112 LEU A O 1
ATOM 899 N N . PRO A 1 113 ? -14.758 -12.414 6.226 1.00 89.44 113 PRO A N 1
ATOM 900 C CA . PRO A 1 113 ? -16.027 -11.701 6.157 1.00 89.44 113 PRO A CA 1
ATOM 901 C C . PRO A 1 113 ? -15.844 -10.193 5.928 1.00 89.44 113 PRO A C 1
ATOM 903 O O . PRO A 1 113 ? -14.887 -9.578 6.418 1.00 89.44 113 PRO A O 1
ATOM 906 N N . MET A 1 114 ? -16.789 -9.610 5.184 1.00 91.25 114 MET A N 1
ATOM 907 C CA . MET A 1 114 ? -16.867 -8.173 4.920 1.00 91.25 114 MET A CA 1
ATOM 908 C C . MET A 1 114 ? -17.174 -7.430 6.234 1.00 91.25 114 MET A C 1
ATOM 910 O O . MET A 1 114 ? -18.243 -7.668 6.807 1.00 91.25 114 MET A O 1
ATOM 914 N N . PRO A 1 115 ? -16.284 -6.548 6.724 1.00 92.56 115 PRO A N 1
ATOM 915 C CA . PRO A 1 115 ? -16.577 -5.716 7.888 1.00 92.56 115 PRO A CA 1
ATOM 916 C C . PRO A 1 115 ? -17.654 -4.677 7.547 1.00 92.56 115 PRO A C 1
ATOM 918 O O . PRO A 1 115 ? -17.777 -4.274 6.389 1.00 92.56 115 PRO A O 1
ATOM 921 N N . LYS A 1 116 ? -18.420 -4.211 8.539 1.00 93.31 116 LYS A N 1
ATOM 922 C CA . LYS A 1 116 ? -19.342 -3.072 8.360 1.00 93.31 116 LYS A CA 1
ATOM 923 C C . LYS A 1 116 ? -18.654 -1.745 8.644 1.00 93.31 116 LYS A C 1
ATOM 925 O O . LYS A 1 116 ? -19.131 -0.715 8.174 1.00 93.31 116 LYS A O 1
ATOM 930 N N . ARG A 1 117 ? -17.541 -1.736 9.381 1.00 93.94 117 ARG A N 1
ATOM 931 C CA . ARG A 1 117 ? -16.695 -0.550 9.555 1.00 93.94 117 ARG A CA 1
ATOM 932 C C . ARG A 1 117 ? -15.230 -0.905 9.767 1.00 93.94 117 ARG A C 1
ATOM 934 O O . ARG A 1 117 ? -14.901 -1.969 10.284 1.00 93.94 117 ARG A O 1
ATOM 941 N N . ILE A 1 118 ? -14.367 0.028 9.386 1.00 94.38 118 ILE A N 1
ATOM 942 C CA . ILE A 1 118 ? -12.916 -0.057 9.559 1.00 94.38 118 ILE A CA 1
ATOM 943 C C . ILE A 1 118 ? -12.451 1.175 10.331 1.00 94.38 118 ILE A C 1
ATOM 945 O O . ILE A 1 118 ? -12.888 2.291 10.046 1.00 94.38 118 ILE A O 1
ATOM 949 N N . PHE A 1 119 ? -11.575 0.982 11.309 1.00 93.00 119 PHE A N 1
ATOM 950 C CA . PHE A 1 119 ? -10.913 2.070 12.008 1.00 93.00 119 PHE A CA 1
ATOM 951 C C . PHE A 1 119 ? -9.761 2.589 11.147 1.00 93.00 119 PHE A C 1
ATOM 953 O O . PHE A 1 119 ? -8.797 1.873 10.886 1.00 93.00 119 PHE A O 1
ATOM 960 N N . THR A 1 120 ? -9.852 3.836 10.692 1.00 90.62 120 THR A N 1
ATOM 961 C CA . THR A 1 120 ? -8.889 4.422 9.741 1.00 90.62 120 THR A CA 1
ATOM 962 C C . THR A 1 120 ? -7.892 5.380 10.371 1.00 90.62 120 THR A C 1
ATOM 964 O O . THR A 1 120 ? -6.990 5.850 9.683 1.00 90.62 120 THR A O 1
ATOM 967 N N . GLY A 1 121 ? -8.022 5.650 11.670 1.00 88.44 121 GLY A N 1
ATOM 968 C CA . GLY A 1 121 ? -7.041 6.414 12.435 1.00 88.44 121 GLY A CA 1
ATOM 969 C C . GLY A 1 121 ? -7.618 7.620 13.162 1.00 88.44 121 GLY A C 1
ATOM 970 O O . GLY A 1 121 ? -8.558 8.268 12.705 1.00 88.44 121 GLY A O 1
ATOM 971 N N . LEU A 1 122 ? -6.998 7.922 14.300 1.00 89.56 122 LEU A N 1
ATOM 972 C CA . LEU A 1 122 ? -7.172 9.138 15.083 1.00 89.56 122 LEU A CA 1
ATOM 973 C C . LEU A 1 122 ? -5.830 9.555 15.667 1.00 89.56 122 LEU A C 1
ATOM 975 O O . LEU A 1 122 ? -4.878 8.772 15.698 1.00 89.56 122 LEU A O 1
ATOM 979 N N . ASP A 1 123 ? -5.787 10.793 16.138 1.00 89.94 123 ASP A N 1
ATOM 980 C CA . ASP A 1 123 ? -4.682 11.269 16.947 1.00 89.94 123 ASP A CA 1
ATOM 981 C C . ASP A 1 123 ? -4.605 10.454 18.250 1.00 89.94 123 ASP A C 1
ATOM 983 O O . ASP A 1 123 ? -5.618 10.223 18.920 1.00 89.94 123 ASP A O 1
ATOM 987 N N . VAL A 1 124 ? -3.409 9.987 18.606 1.00 90.19 124 VAL A N 1
ATOM 988 C CA . VAL A 1 124 ? -3.206 9.152 19.795 1.00 90.19 124 VAL A CA 1
ATOM 989 C C . VAL A 1 124 ? -3.636 9.848 21.087 1.00 90.19 124 VAL A C 1
ATOM 991 O O . VAL A 1 124 ? -4.118 9.179 21.999 1.00 90.19 124 VAL A O 1
ATOM 994 N N . PHE A 1 125 ? -3.545 11.177 21.184 1.00 93.00 125 PHE A N 1
ATOM 995 C CA . PHE A 1 125 ? -4.001 11.904 22.365 1.00 93.00 125 PHE A CA 1
ATOM 996 C C . PHE A 1 125 ? -5.522 11.864 22.501 1.00 93.00 125 PHE A C 1
ATOM 998 O O . PHE A 1 125 ? -6.027 11.841 23.622 1.00 93.00 125 PHE A O 1
ATOM 1005 N N . VAL A 1 126 ? -6.265 11.769 21.394 1.00 93.19 126 VAL A N 1
ATOM 1006 C CA . VAL A 1 126 ? -7.714 11.520 21.432 1.00 93.19 126 VAL A CA 1
ATOM 1007 C C . VAL A 1 126 ? -7.999 10.133 22.008 1.00 93.19 126 VAL A C 1
ATOM 1009 O O . VAL A 1 126 ? -8.865 10.010 22.872 1.00 93.19 126 VAL A O 1
ATOM 1012 N N . LEU A 1 127 ? -7.227 9.113 21.613 1.00 93.44 127 LEU A N 1
ATOM 1013 C CA . LEU A 1 127 ? -7.341 7.758 22.169 1.00 93.44 127 LEU A CA 1
ATOM 1014 C C . LEU A 1 127 ? -7.015 7.731 23.672 1.00 93.44 127 LEU A C 1
ATOM 1016 O O . LEU A 1 127 ? -7.761 7.150 24.458 1.00 93.44 127 LEU A O 1
ATOM 1020 N N . LEU A 1 128 ? -5.936 8.403 24.089 1.00 95.25 128 LEU A N 1
ATOM 1021 C CA . LEU A 1 128 ? -5.548 8.513 25.498 1.00 95.25 128 LEU A CA 1
ATOM 1022 C C . LEU A 1 128 ? -6.627 9.231 26.318 1.00 95.25 128 LEU A C 1
ATOM 1024 O O . LEU A 1 128 ? -6.988 8.765 27.394 1.00 95.25 128 LEU A O 1
ATOM 1028 N N . ARG A 1 129 ? -7.180 10.344 25.819 1.00 96.06 129 ARG A N 1
ATOM 1029 C CA . ARG A 1 129 ? -8.248 11.077 26.518 1.00 96.06 129 ARG A CA 1
ATOM 1030 C C . ARG A 1 129 ? -9.528 10.246 26.626 1.00 96.06 129 ARG A C 1
ATOM 1032 O O . ARG A 1 129 ? -10.145 10.252 27.686 1.00 96.06 129 ARG A O 1
ATOM 1039 N N . ALA A 1 130 ? -9.895 9.502 25.581 1.00 96.06 130 ALA A N 1
ATOM 1040 C CA . ALA A 1 130 ? -11.035 8.587 25.626 1.00 96.06 130 ALA A CA 1
ATOM 1041 C C . ALA A 1 130 ? -10.829 7.473 26.668 1.00 96.06 130 ALA A C 1
ATOM 1043 O O . ALA A 1 130 ? -11.725 7.200 27.466 1.00 96.06 130 ALA A O 1
ATOM 1044 N N . ALA A 1 131 ? -9.628 6.888 26.722 1.00 96.75 131 ALA A N 1
ATOM 1045 C CA . ALA A 1 131 ? -9.278 5.897 27.735 1.00 96.75 131 ALA A CA 1
ATOM 1046 C C . ALA A 1 131 ? -9.321 6.483 29.158 1.00 96.75 131 ALA A C 1
ATOM 1048 O O . ALA A 1 131 ? -9.890 5.867 30.051 1.00 96.75 131 ALA A O 1
ATOM 1049 N N . ALA A 1 132 ? -8.774 7.684 29.371 1.00 96.69 132 ALA A N 1
ATOM 1050 C CA . ALA A 1 132 ? -8.765 8.351 30.677 1.00 96.69 132 ALA A CA 1
ATOM 1051 C C . ALA A 1 132 ? -10.166 8.735 31.182 1.00 96.69 132 ALA A C 1
ATOM 1053 O O . ALA A 1 132 ? -10.367 8.849 32.387 1.00 96.69 132 ALA A O 1
ATOM 1054 N N . ALA A 1 133 ? -11.119 8.946 30.272 1.00 96.62 133 ALA A N 1
ATOM 1055 C CA . ALA A 1 133 ? -12.506 9.272 30.595 1.00 96.62 133 ALA A CA 1
ATOM 1056 C C . ALA A 1 133 ? -13.392 8.034 30.840 1.00 96.62 133 ALA A C 1
ATOM 1058 O O . ALA A 1 133 ? -14.594 8.186 31.043 1.00 96.62 133 ALA A O 1
ATOM 1059 N N . THR A 1 134 ? -12.830 6.823 30.780 1.00 96.75 134 THR A N 1
ATOM 1060 C CA . THR A 1 134 ? -13.588 5.569 30.847 1.00 96.75 134 THR A CA 1
ATOM 1061 C C . THR A 1 134 ? -13.344 4.838 32.158 1.00 96.75 134 THR A C 1
ATOM 1063 O O . THR A 1 134 ? -12.204 4.531 32.509 1.00 96.75 134 THR A O 1
ATOM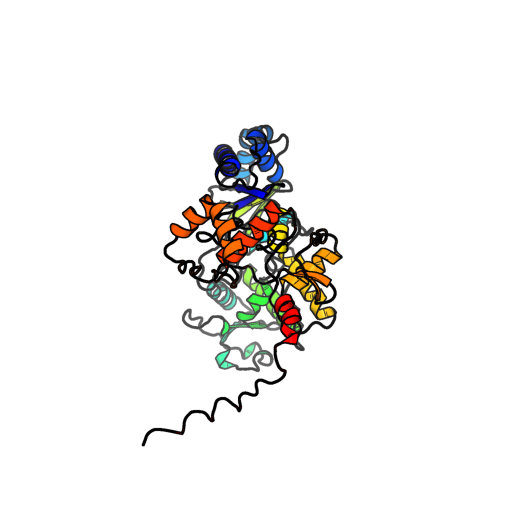 1066 N N . ASP A 1 135 ? -14.428 4.477 32.843 1.00 94.50 135 ASP A N 1
ATOM 1067 C CA . ASP A 1 135 ? -14.361 3.689 34.072 1.00 94.50 135 ASP A CA 1
ATOM 1068 C C . ASP A 1 135 ? -13.663 2.335 33.844 1.00 94.50 135 ASP A C 1
ATOM 1070 O O . ASP A 1 135 ? -13.873 1.635 32.845 1.00 94.50 135 ASP A O 1
ATOM 1074 N N . GLY A 1 136 ? -12.800 1.961 34.791 1.00 94.44 136 GLY A N 1
ATOM 1075 C CA . GLY A 1 136 ? -11.994 0.739 34.719 1.00 94.44 136 GLY A CA 1
ATOM 1076 C C . GLY A 1 136 ? -10.766 0.832 33.807 1.00 94.44 136 GLY A C 1
ATOM 1077 O O . GLY A 1 136 ? -10.103 -0.183 33.589 1.00 94.44 136 GLY A O 1
ATOM 1078 N N . LEU A 1 137 ? -10.444 2.020 33.282 1.00 97.06 137 LEU A N 1
ATOM 1079 C CA . LEU A 1 137 ? -9.187 2.307 32.595 1.00 97.06 137 LEU A CA 1
ATOM 1080 C C . LEU A 1 137 ? -8.431 3.434 33.305 1.00 97.06 137 LEU A C 1
ATOM 1082 O O . LEU A 1 137 ? -9.017 4.382 33.824 1.00 97.06 137 LEU A O 1
ATOM 1086 N N . LYS A 1 138 ? -7.100 3.345 33.317 1.00 96.19 138 LYS A N 1
ATOM 1087 C CA . LYS A 1 138 ? -6.213 4.412 33.792 1.00 96.19 138 LYS A CA 1
ATOM 1088 C C . LYS A 1 138 ? -5.161 4.718 32.741 1.00 96.19 138 LYS A C 1
ATOM 1090 O O . LYS A 1 138 ? -4.546 3.804 32.194 1.00 96.19 138 LYS A O 1
ATOM 1095 N N . VAL A 1 139 ? -4.925 6.005 32.502 1.00 96.31 139 VAL A N 1
ATOM 1096 C CA . VAL A 1 139 ? -3.783 6.480 31.714 1.00 96.31 139 VAL A CA 1
ATOM 1097 C C . VAL A 1 139 ? -2.697 6.940 32.668 1.00 96.31 139 VAL A C 1
ATOM 1099 O O . VAL A 1 139 ? -2.945 7.817 33.491 1.00 96.31 139 VAL A O 1
ATOM 1102 N N . GLY A 1 140 ? -1.504 6.363 32.566 1.00 94.38 140 GLY A N 1
ATOM 1103 C CA . GLY A 1 140 ? -0.353 6.738 33.387 1.00 94.38 140 GLY A CA 1
ATOM 1104 C C . GLY A 1 140 ? 0.849 7.177 32.552 1.00 94.38 140 GLY A C 1
ATOM 1105 O O . GLY A 1 140 ? 0.863 7.042 31.328 1.00 94.38 140 GLY A O 1
ATOM 1106 N N . TYR A 1 141 ? 1.873 7.701 33.229 1.00 92.62 141 TYR A N 1
ATOM 1107 C CA . TYR A 1 141 ? 3.126 8.157 32.622 1.00 92.62 141 TYR A CA 1
ATOM 1108 C C . TYR A 1 141 ? 4.278 7.218 32.996 1.00 92.62 141 TYR A C 1
ATOM 1110 O O . TYR A 1 141 ? 4.587 7.038 34.174 1.00 92.62 141 TYR A O 1
ATOM 1118 N N . ARG A 1 142 ? 4.944 6.625 32.001 1.00 87.94 142 ARG A N 1
ATOM 1119 C CA . ARG A 1 142 ? 6.001 5.612 32.176 1.00 87.94 142 ARG A CA 1
ATOM 1120 C C . ARG A 1 142 ? 7.165 6.105 33.027 1.00 87.94 142 ARG A C 1
ATOM 1122 O O . ARG A 1 142 ? 7.698 5.337 33.824 1.00 87.94 142 ARG A O 1
ATOM 1129 N N . GLY A 1 143 ? 7.533 7.382 32.911 1.00 81.75 143 GLY A N 1
ATOM 1130 C CA . GLY A 1 143 ? 8.633 7.957 33.689 1.00 81.75 143 GLY A CA 1
ATOM 1131 C C . GLY A 1 143 ? 8.411 7.939 35.208 1.00 81.75 143 GLY A C 1
ATOM 1132 O O . GLY A 1 143 ? 9.378 8.072 35.947 1.00 81.75 143 GLY A O 1
ATOM 1133 N N . MET A 1 144 ? 7.176 7.732 35.686 1.00 76.75 144 MET A N 1
ATOM 1134 C CA . MET A 1 144 ? 6.884 7.562 37.118 1.00 76.75 144 MET A CA 1
ATOM 1135 C C . MET A 1 144 ? 7.139 6.140 37.634 1.00 76.75 144 MET A C 1
ATOM 1137 O O . MET A 1 144 ? 7.226 5.951 38.844 1.00 76.75 144 MET A O 1
ATOM 1141 N N . TYR A 1 145 ? 7.237 5.153 36.742 1.00 78.06 145 TYR A N 1
ATOM 1142 C CA . TYR A 1 145 ? 7.175 3.731 37.095 1.00 78.06 145 TYR A CA 1
ATOM 1143 C C . TYR A 1 145 ? 8.376 2.914 36.602 1.00 78.06 145 TYR A C 1
ATOM 1145 O O . TYR A 1 145 ? 8.664 1.849 37.145 1.00 78.06 145 TYR A O 1
ATOM 1153 N N . GLY A 1 146 ? 9.114 3.410 35.605 1.00 73.00 146 GLY A N 1
ATOM 1154 C CA . GLY A 1 146 ? 10.312 2.741 35.097 1.00 73.00 146 GLY A CA 1
ATOM 1155 C C . GLY A 1 146 ? 10.012 1.375 34.465 1.00 73.00 146 GLY A C 1
ATOM 1156 O O . GLY A 1 146 ? 8.998 1.203 33.787 1.00 73.00 146 GLY A O 1
ATOM 1157 N N . ALA A 1 147 ? 10.919 0.410 34.648 1.00 70.56 147 ALA A N 1
ATOM 1158 C CA . ALA A 1 147 ? 10.852 -0.908 34.006 1.00 70.56 147 ALA A CA 1
ATOM 1159 C C . ALA A 1 147 ? 9.812 -1.870 34.621 1.00 70.56 147 ALA A C 1
ATOM 1161 O O . ALA A 1 147 ? 9.353 -2.775 33.930 1.00 70.56 147 ALA A O 1
ATOM 1162 N N . ASN A 1 148 ? 9.386 -1.651 35.871 1.00 73.81 148 ASN A N 1
ATOM 1163 C CA . ASN A 1 148 ? 8.526 -2.584 36.623 1.00 73.81 148 ASN A CA 1
ATOM 1164 C C . ASN A 1 148 ? 7.026 -2.304 36.451 1.00 73.81 148 ASN A C 1
ATOM 1166 O O . ASN A 1 148 ? 6.213 -2.720 37.268 1.00 73.81 148 ASN A O 1
ATOM 1170 N N . LEU A 1 149 ? 6.636 -1.573 35.404 1.00 82.19 149 LEU A N 1
ATOM 1171 C CA . LEU A 1 149 ? 5.264 -1.095 35.213 1.00 82.19 149 LEU A CA 1
ATOM 1172 C C . LEU A 1 149 ? 4.199 -2.209 35.268 1.00 82.19 149 LEU A C 1
ATOM 1174 O O . LEU A 1 149 ? 3.074 -1.960 35.693 1.00 82.19 149 LEU A O 1
ATOM 1178 N N . ARG A 1 150 ? 4.543 -3.428 34.839 1.00 80.56 150 ARG A N 1
ATOM 1179 C CA . ARG A 1 150 ? 3.634 -4.586 34.844 1.00 80.56 150 ARG A CA 1
ATOM 1180 C C . ARG A 1 150 ? 3.285 -5.077 36.246 1.00 80.56 150 ARG A C 1
ATOM 1182 O O . ARG A 1 150 ? 2.172 -5.555 36.444 1.00 80.56 150 ARG A O 1
ATOM 1189 N N . ASP A 1 151 ? 4.210 -4.930 37.187 1.00 86.25 151 ASP A N 1
ATOM 1190 C CA . ASP A 1 151 ? 4.083 -5.466 38.544 1.00 86.25 151 ASP A CA 1
ATOM 1191 C C . ASP A 1 151 ? 3.281 -4.533 39.458 1.00 86.25 151 ASP A C 1
ATOM 1193 O O . ASP A 1 151 ? 2.963 -4.884 40.591 1.00 86.25 151 ASP A O 1
ATOM 1197 N N . ILE A 1 152 ? 2.950 -3.335 38.970 1.00 88.12 152 ILE A N 1
ATOM 1198 C CA . ILE A 1 152 ? 2.236 -2.326 39.742 1.00 88.12 152 ILE A CA 1
ATOM 1199 C C . ILE A 1 152 ? 0.735 -2.643 39.727 1.00 88.12 152 ILE A C 1
ATOM 1201 O O . ILE A 1 152 ? 0.132 -2.704 38.643 1.00 88.12 152 ILE A O 1
ATOM 1205 N N . PRO A 1 153 ? 0.104 -2.813 40.904 1.00 90.56 153 PRO A N 1
ATOM 1206 C CA . PRO A 1 153 ? -1.333 -3.027 41.005 1.00 90.56 153 PRO A CA 1
ATOM 1207 C C . PRO A 1 153 ? -2.126 -1.884 40.369 1.00 90.56 153 PRO A C 1
ATOM 1209 O O . PRO A 1 153 ? -1.742 -0.716 40.458 1.00 90.56 153 PRO A O 1
ATOM 1212 N N . PHE A 1 154 ? -3.272 -2.207 39.763 1.00 92.56 154 PHE A N 1
ATOM 1213 C CA . PHE A 1 154 ? -4.129 -1.219 39.100 1.00 92.56 154 PHE A CA 1
ATOM 1214 C C . PHE A 1 154 ? -4.476 -0.033 40.013 1.00 92.56 154 PHE A C 1
ATOM 1216 O O . PHE A 1 154 ? -4.427 1.117 39.572 1.00 92.56 154 PHE A O 1
ATOM 1223 N N . ASP A 1 155 ? -4.761 -0.281 41.291 1.00 93.25 155 ASP A N 1
ATOM 1224 C CA . ASP A 1 155 ? -5.131 0.753 42.264 1.00 93.25 155 ASP A CA 1
ATOM 1225 C C . ASP A 1 155 ? -4.000 1.740 42.570 1.00 93.25 155 ASP A C 1
ATOM 1227 O O . ASP A 1 155 ? -4.265 2.920 42.803 1.00 93.25 155 ASP A O 1
ATOM 1231 N N . GLU A 1 156 ? -2.746 1.303 42.462 1.00 92.00 156 GLU A N 1
ATOM 1232 C CA . GLU A 1 156 ? -1.558 2.131 42.695 1.00 92.00 156 GLU A CA 1
ATOM 1233 C C . GLU A 1 156 ? -1.184 3.002 41.485 1.00 92.00 156 GLU A C 1
ATOM 1235 O O . GLU A 1 156 ? -0.402 3.956 41.601 1.00 92.00 156 GLU A O 1
ATOM 1240 N N . ILE A 1 157 ? -1.773 2.728 40.316 1.00 92.25 157 ILE A N 1
ATOM 1241 C CA . ILE A 1 157 ? -1.615 3.581 39.140 1.00 92.25 157 ILE A CA 1
ATOM 1242 C C . ILE A 1 157 ? -2.302 4.925 39.391 1.00 92.25 157 ILE A C 1
ATOM 1244 O O . ILE A 1 157 ? -3.512 5.012 39.629 1.00 92.25 157 ILE A O 1
ATOM 1248 N N . LYS A 1 158 ? -1.504 5.989 39.294 1.00 91.94 158 LYS A N 1
ATOM 1249 C CA . LYS A 1 158 ? -1.912 7.384 39.395 1.00 91.94 158 LYS A CA 1
ATOM 1250 C C . LYS A 1 158 ? -2.232 7.890 37.989 1.00 91.94 158 LYS A C 1
ATOM 1252 O O . LYS A 1 158 ? -1.360 7.801 37.119 1.00 91.94 158 LYS A O 1
ATOM 1257 N N . PRO A 1 159 ? -3.442 8.426 37.757 1.00 93.19 159 PRO A N 1
ATOM 1258 C CA . PRO A 1 159 ? -3.775 9.056 36.491 1.00 93.19 159 PRO A CA 1
ATOM 1259 C C . PRO A 1 159 ? -2.779 10.167 36.155 1.00 93.19 159 PRO A C 1
ATOM 1261 O O . PRO A 1 159 ? -2.498 11.037 36.982 1.00 93.19 159 PRO A O 1
ATOM 1264 N N . ALA A 1 160 ? -2.233 10.121 34.947 1.00 93.25 160 ALA A N 1
ATOM 1265 C CA . ALA A 1 160 ? -1.354 11.151 34.431 1.00 93.25 160 ALA A CA 1
ATOM 1266 C C . ALA A 1 160 ? -2.163 12.262 33.757 1.00 93.25 160 ALA A C 1
ATOM 1268 O O . ALA A 1 160 ? -3.167 12.017 33.089 1.00 93.25 160 ALA A O 1
ATOM 1269 N N . GLU A 1 161 ? -1.673 13.493 33.871 1.00 94.50 161 GLU A N 1
ATOM 1270 C CA . GLU A 1 161 ? -2.140 14.588 33.029 1.00 94.50 161 GLU A CA 1
ATOM 1271 C C . GLU A 1 161 ? -1.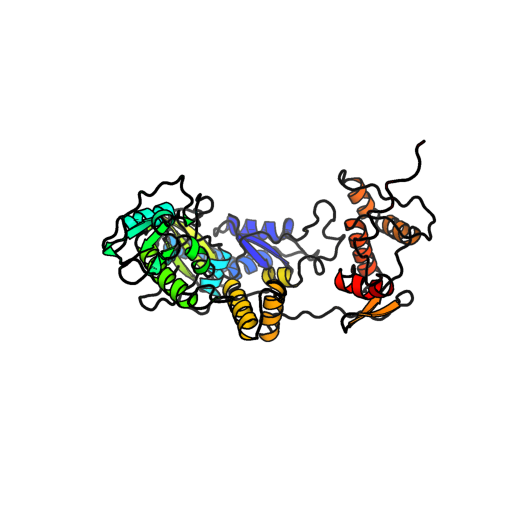626 14.378 31.591 1.00 94.50 161 GLU A C 1
ATOM 1273 O O . GLU A 1 161 ? -0.418 14.263 31.350 1.00 94.50 161 GLU A O 1
ATOM 1278 N N . ILE A 1 162 ? -2.546 14.309 30.627 1.00 94.81 162 ILE A N 1
ATOM 1279 C CA . ILE A 1 162 ? -2.220 14.106 29.210 1.00 94.81 162 ILE A CA 1
ATOM 1280 C C . ILE A 1 162 ? -1.829 15.451 28.593 1.00 94.81 162 ILE A C 1
ATOM 1282 O O . ILE A 1 162 ? -2.673 16.342 28.448 1.00 94.81 162 ILE A O 1
ATOM 1286 N N . ARG A 1 163 ? -0.557 15.578 28.206 1.00 93.69 163 ARG A N 1
ATOM 1287 C CA . ARG A 1 163 ? 0.034 16.791 27.638 1.00 93.69 163 ARG A CA 1
ATOM 1288 C C . ARG A 1 163 ? 0.609 16.492 26.259 1.00 93.69 163 ARG A C 1
ATOM 1290 O O . ARG A 1 163 ? 1.427 15.595 26.106 1.00 93.69 163 ARG A O 1
ATOM 1297 N N . GLU A 1 164 ? 0.216 17.284 25.270 1.00 91.06 164 GLU A N 1
ATOM 1298 C CA . GLU A 1 164 ? 0.595 17.073 23.863 1.00 91.06 164 GLU A CA 1
ATOM 1299 C C . GLU A 1 164 ? 2.070 17.392 23.573 1.00 91.06 164 GLU A C 1
ATOM 1301 O O . GLU A 1 164 ? 2.617 16.967 22.564 1.00 91.06 164 GLU A O 1
ATOM 1306 N N . ASN A 1 165 ? 2.756 18.093 24.481 1.00 91.38 165 ASN A N 1
ATOM 1307 C CA . ASN A 1 165 ? 4.201 18.321 24.394 1.00 91.38 165 ASN A CA 1
ATOM 1308 C C . ASN A 1 165 ? 5.044 17.148 24.930 1.00 91.38 165 ASN A C 1
ATOM 1310 O O . ASN A 1 165 ? 6.273 17.211 24.883 1.00 91.38 165 ASN A O 1
ATOM 1314 N N . VAL A 1 166 ? 4.409 16.107 25.472 1.00 91.31 166 VAL A N 1
ATOM 1315 C CA . VAL A 1 166 ? 5.071 14.887 25.931 1.00 91.31 166 VAL A CA 1
ATOM 1316 C C . VAL A 1 166 ? 4.922 13.825 24.842 1.00 91.31 166 VAL A C 1
ATOM 1318 O O . VAL A 1 166 ? 3.789 13.530 24.462 1.00 91.31 166 VAL A O 1
ATOM 1321 N N . PRO A 1 167 ? 6.020 13.199 24.368 1.00 91.50 167 PRO A N 1
ATOM 1322 C CA . PRO A 1 167 ? 5.933 12.156 23.353 1.00 91.50 167 PRO A CA 1
ATOM 1323 C C . PRO A 1 167 ? 4.965 11.047 23.784 1.00 91.50 167 PRO A C 1
ATOM 1325 O O . PRO A 1 167 ? 5.115 10.538 24.905 1.00 91.50 167 PRO A O 1
ATOM 1328 N N . PRO A 1 168 ? 4.001 10.649 22.932 1.00 90.12 168 PRO A N 1
ATOM 1329 C CA . PRO A 1 168 ? 2.923 9.782 23.381 1.00 90.12 168 PRO A CA 1
ATOM 1330 C C . PRO A 1 168 ? 3.389 8.397 23.855 1.00 90.12 168 PRO A C 1
ATOM 1332 O O . PRO A 1 168 ? 2.741 7.804 24.710 1.00 90.12 168 PRO A O 1
ATOM 1335 N N . ASP A 1 169 ? 4.556 7.924 23.405 1.00 89.62 169 ASP A N 1
ATOM 1336 C CA . ASP A 1 169 ? 5.191 6.661 23.835 1.00 89.62 169 ASP A CA 1
ATOM 1337 C C . ASP A 1 169 ? 5.584 6.623 25.323 1.00 89.62 169 ASP A C 1
ATOM 1339 O O . ASP A 1 169 ? 5.917 5.562 25.866 1.00 89.62 169 ASP A O 1
ATOM 1343 N N . ASN A 1 170 ? 5.535 7.773 25.999 1.00 91.88 170 ASN A N 1
ATOM 1344 C CA . ASN A 1 170 ? 5.692 7.859 27.445 1.00 91.88 170 ASN A CA 1
ATOM 1345 C C . ASN A 1 170 ? 4.391 7.595 28.212 1.00 91.88 170 ASN A C 1
ATOM 1347 O O . ASN A 1 170 ? 4.436 7.507 29.437 1.00 91.88 170 ASN A O 1
ATOM 1351 N N . TYR A 1 171 ? 3.250 7.461 27.537 1.00 94.25 171 TYR A N 1
ATOM 1352 C CA . TYR A 1 171 ? 1.983 7.099 28.162 1.00 94.25 171 TYR A CA 1
ATOM 1353 C C . TYR A 1 171 ? 1.682 5.606 28.004 1.00 94.25 171 TYR A C 1
ATOM 1355 O O . TYR A 1 171 ? 2.129 4.935 27.068 1.00 94.25 171 TYR A O 1
ATOM 1363 N N . PHE A 1 172 ? 0.893 5.086 28.937 1.00 94.94 172 PHE A N 1
ATOM 1364 C CA . PHE A 1 172 ? 0.319 3.747 28.870 1.00 94.94 172 PHE A CA 1
ATOM 1365 C C . PHE A 1 172 ? -1.133 3.772 29.339 1.00 94.94 172 PHE A C 1
ATOM 1367 O O . PHE A 1 172 ? -1.537 4.653 30.099 1.00 94.94 172 PHE A O 1
ATOM 1374 N N . ILE A 1 173 ? -1.897 2.779 28.900 1.00 95.75 173 ILE A N 1
ATOM 1375 C CA . ILE A 1 173 ? -3.264 2.502 29.324 1.00 95.75 173 ILE A CA 1
ATOM 1376 C C . ILE A 1 173 ? -3.254 1.186 30.103 1.00 95.75 173 ILE A C 1
ATOM 1378 O O . ILE A 1 173 ? -2.635 0.211 29.677 1.00 95.75 173 ILE A O 1
ATOM 1382 N N . ARG A 1 174 ? -3.928 1.165 31.252 1.00 95.00 174 ARG A N 1
ATOM 1383 C CA . ARG A 1 174 ? -4.024 0.014 32.156 1.00 95.00 174 ARG A CA 1
ATOM 1384 C C . ARG A 1 174 ? -5.493 -0.288 32.457 1.00 95.00 174 ARG A C 1
ATOM 1386 O O . ARG A 1 174 ? -6.248 0.642 32.737 1.00 95.00 174 ARG A O 1
ATOM 1393 N N . SER A 1 175 ? -5.871 -1.562 32.432 1.00 95.38 175 SER A N 1
ATOM 1394 C CA . SER A 1 175 ? -7.055 -2.102 33.120 1.00 95.38 175 SER A CA 1
ATOM 1395 C C . SER A 1 175 ? -6.606 -2.977 34.296 1.00 95.38 175 SER A C 1
ATOM 1397 O O . SER A 1 175 ? -5.408 -3.143 34.526 1.00 95.38 175 SER A O 1
ATOM 1399 N N . GLU A 1 176 ? -7.542 -3.570 35.037 1.00 92.75 176 GLU A N 1
ATOM 1400 C CA . GLU A 1 176 ? -7.209 -4.535 36.098 1.00 92.75 176 GLU A CA 1
ATOM 1401 C C . GLU A 1 176 ? -6.322 -5.690 35.598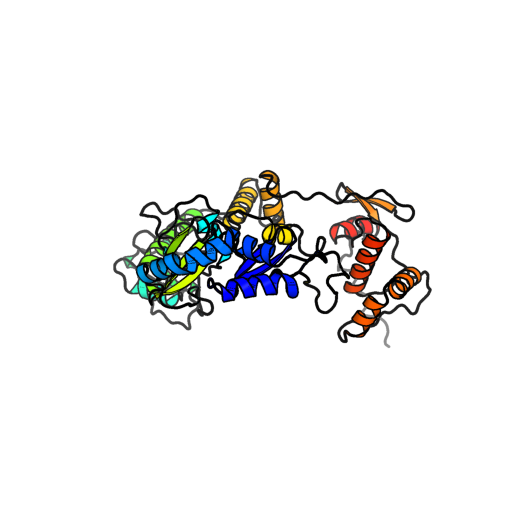 1.00 92.75 176 GLU A C 1
ATOM 1403 O O . GLU A 1 176 ? -5.435 -6.147 36.316 1.00 92.75 176 GLU A O 1
ATOM 1408 N N . THR A 1 177 ? -6.522 -6.124 34.351 1.00 91.56 177 THR A N 1
ATOM 1409 C CA . THR A 1 177 ? -5.866 -7.300 33.763 1.00 91.56 177 THR A CA 1
ATOM 1410 C C . THR A 1 177 ? -4.792 -6.947 32.742 1.00 91.56 177 THR A C 1
ATOM 1412 O O . THR A 1 177 ? -3.736 -7.573 32.709 1.00 91.56 177 THR A O 1
ATOM 1415 N N . ASP A 1 178 ? -5.010 -5.918 31.929 1.00 93.94 178 ASP A N 1
ATOM 1416 C CA . ASP A 1 178 ? -4.230 -5.664 30.721 1.00 93.94 178 ASP A CA 1
ATOM 1417 C C . ASP A 1 178 ? -3.436 -4.356 30.822 1.00 93.94 178 ASP A C 1
ATOM 1419 O O . ASP A 1 178 ? -3.766 -3.439 31.580 1.00 93.94 178 ASP A O 1
ATOM 1423 N N . LEU A 1 179 ? -2.348 -4.280 30.066 1.00 93.44 179 LEU A N 1
ATOM 1424 C CA . LEU A 1 179 ? -1.470 -3.123 29.917 1.00 93.44 179 LEU A CA 1
ATOM 1425 C C . LEU A 1 179 ? -1.161 -2.914 28.431 1.00 93.44 179 LEU A C 1
ATOM 1427 O O . LEU A 1 179 ? -0.820 -3.864 27.727 1.00 93.44 179 LEU A O 1
ATOM 1431 N N . MET A 1 180 ? -1.234 -1.659 27.990 1.00 93.50 180 MET A N 1
ATOM 1432 C CA . MET A 1 180 ? -0.827 -1.214 26.662 1.00 93.50 180 MET A CA 1
ATOM 1433 C C . MET A 1 180 ? 0.033 0.041 26.788 1.00 93.50 180 MET A C 1
ATOM 1435 O O . MET A 1 180 ? -0.456 1.090 27.206 1.00 93.50 180 MET A O 1
ATOM 1439 N N . CYS A 1 181 ? 1.299 -0.025 26.389 1.00 90.88 181 CYS A N 1
ATOM 1440 C CA . CYS A 1 181 ? 2.080 1.181 26.129 1.00 90.88 181 CYS A CA 1
ATOM 1441 C C . CYS A 1 181 ? 1.622 1.795 24.802 1.00 90.88 181 CYS A C 1
ATOM 1443 O O . CYS A 1 181 ? 1.315 1.069 23.860 1.00 90.88 181 CYS A O 1
ATOM 1445 N N . ALA A 1 182 ? 1.623 3.125 24.675 1.00 86.06 182 ALA A N 1
ATOM 1446 C CA . ALA A 1 182 ? 1.208 3.759 23.419 1.00 86.06 182 ALA A CA 1
ATOM 1447 C C . ALA A 1 182 ? 2.050 3.298 22.208 1.00 86.06 182 ALA A C 1
ATOM 1449 O O . ALA A 1 182 ? 1.516 3.168 21.108 1.00 86.06 182 ALA A O 1
ATOM 1450 N N . GLY A 1 183 ? 3.330 2.971 22.418 1.00 83.06 183 GLY A N 1
ATOM 1451 C CA . GLY A 1 183 ? 4.207 2.416 21.381 1.00 83.06 183 GLY A CA 1
ATOM 1452 C C . GLY A 1 183 ? 3.829 1.005 20.904 1.00 83.06 183 GLY A C 1
ATOM 1453 O O . GLY A 1 183 ? 4.163 0.652 19.778 1.00 83.06 183 GLY A O 1
ATOM 1454 N N . ASP A 1 184 ? 3.082 0.221 21.696 1.00 86.56 184 ASP A N 1
ATOM 1455 C CA . ASP A 1 184 ? 2.640 -1.131 21.303 1.00 86.56 184 ASP A CA 1
ATOM 1456 C C . ASP A 1 184 ? 1.675 -1.090 20.105 1.00 86.56 184 ASP A C 1
ATOM 1458 O O . ASP A 1 184 ? 1.528 -2.073 19.380 1.00 86.56 184 ASP A O 1
ATOM 1462 N N . THR A 1 185 ? 1.040 0.063 19.865 1.00 84.25 185 THR A N 1
ATOM 1463 C CA . THR A 1 185 ? 0.102 0.262 18.751 1.00 84.25 185 THR A CA 1
ATOM 1464 C C . THR A 1 185 ? 0.739 0.026 17.381 1.00 84.25 185 THR A C 1
ATOM 1466 O O . THR A 1 185 ? 0.054 -0.484 16.502 1.00 84.25 185 THR A O 1
ATOM 1469 N N . HIS A 1 186 ? 2.048 0.270 17.230 1.00 81.06 186 HIS A N 1
ATOM 1470 C CA . HIS A 1 186 ? 2.802 0.009 15.994 1.00 81.06 186 HIS A CA 1
ATOM 1471 C C . HIS A 1 186 ? 2.909 -1.470 15.624 1.00 81.06 186 HIS A C 1
ATOM 1473 O O . HIS A 1 186 ? 3.210 -1.811 14.487 1.00 81.06 186 HIS A O 1
ATOM 1479 N N . THR A 1 187 ? 2.732 -2.370 16.588 1.00 82.88 187 THR A N 1
ATOM 1480 C CA . THR A 1 187 ? 2.722 -3.817 16.339 1.00 82.88 187 THR A CA 1
ATOM 1481 C C . THR A 1 187 ? 1.311 -4.299 15.983 1.00 82.88 187 THR A C 1
ATOM 1483 O O . THR A 1 187 ? 1.140 -5.395 15.446 1.00 82.88 187 THR A O 1
ATOM 1486 N N . LEU A 1 188 ? 0.299 -3.476 16.281 1.00 85.00 188 LEU A N 1
ATOM 1487 C CA . LEU A 1 188 ? -1.128 -3.787 16.216 1.00 85.00 188 LEU A CA 1
ATOM 1488 C C . LEU A 1 188 ? -1.840 -3.127 15.026 1.00 85.00 188 LEU A C 1
ATOM 1490 O O . LEU A 1 188 ? -3.006 -3.427 14.788 1.00 85.00 188 LEU A O 1
ATOM 1494 N N . ASP A 1 189 ? -1.183 -2.239 14.282 1.00 75.31 189 ASP A N 1
ATOM 1495 C CA . ASP A 1 189 ? -1.750 -1.528 13.129 1.00 75.31 189 ASP A CA 1
ATOM 1496 C C . ASP A 1 189 ? -1.182 -1.981 11.770 1.00 75.31 189 ASP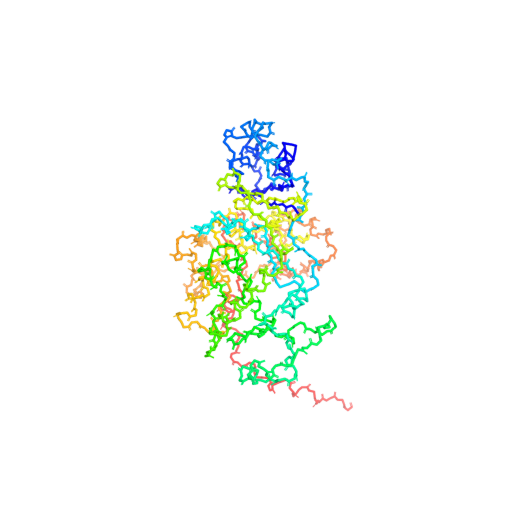 A C 1
ATOM 1498 O O . ASP A 1 189 ? -1.647 -1.529 10.724 1.00 75.31 189 ASP A O 1
ATOM 1502 N N . ASN A 1 190 ? -0.230 -2.921 11.770 1.00 67.69 190 ASN A N 1
ATOM 1503 C CA . ASN A 1 190 ? 0.463 -3.394 10.563 1.00 67.69 190 ASN A CA 1
ATOM 1504 C C . ASN A 1 190 ? -0.398 -4.256 9.628 1.00 67.69 190 ASN A C 1
ATOM 1506 O O . ASN A 1 190 ? -0.068 -4.420 8.452 1.00 67.69 190 ASN A O 1
ATOM 1510 N N . LEU A 1 191 ? -1.499 -4.809 10.135 1.00 71.50 191 LEU A N 1
ATOM 1511 C CA . LEU A 1 191 ? -2.502 -5.531 9.361 1.00 71.50 191 LEU A CA 1
ATOM 1512 C C . LEU A 1 191 ? -3.860 -4.911 9.650 1.00 71.50 191 LEU A C 1
ATOM 1514 O O . LEU A 1 191 ? -4.172 -4.651 10.809 1.00 71.50 191 LEU A O 1
ATOM 1518 N N . ILE A 1 192 ? -4.696 -4.727 8.615 1.00 77.69 192 ILE A N 1
ATOM 1519 C CA . ILE A 1 192 ? -6.075 -4.259 8.839 1.00 77.69 192 ILE A CA 1
ATOM 1520 C C . ILE A 1 192 ? -6.800 -5.183 9.822 1.00 77.69 192 ILE A C 1
ATOM 1522 O O . ILE A 1 192 ? -7.574 -4.687 10.629 1.00 77.69 192 ILE A O 1
ATOM 1526 N N . GLY A 1 193 ? -6.459 -6.478 9.827 1.00 75.56 193 GLY A N 1
ATOM 1527 C CA . GLY A 1 193 ? -6.779 -7.403 10.916 1.00 75.56 193 GLY A CA 1
ATOM 1528 C C . GLY A 1 193 ? -8.252 -7.404 11.317 1.00 75.56 193 GLY A C 1
ATOM 1529 O O . GLY A 1 193 ? -9.110 -6.858 10.621 1.00 75.56 193 GLY A O 1
ATOM 1530 N N . ASP A 1 194 ? -8.553 -8.017 12.455 1.00 79.62 194 ASP A N 1
ATOM 1531 C CA . ASP A 1 194 ? -9.893 -7.910 13.032 1.00 79.62 194 ASP A CA 1
ATOM 1532 C C . ASP A 1 194 ? -9.938 -6.805 14.090 1.00 79.62 194 ASP A C 1
ATOM 1534 O O . ASP A 1 194 ? -10.992 -6.220 14.310 1.00 79.62 194 ASP A O 1
ATOM 1538 N N . GLN A 1 195 ? -8.797 -6.425 14.682 1.00 86.38 195 GLN A N 1
ATOM 1539 C CA . GLN A 1 195 ? -8.752 -5.364 15.688 1.00 86.38 195 GLN A CA 1
ATOM 1540 C C . GLN A 1 195 ? -9.108 -3.971 15.151 1.00 86.38 195 GLN A C 1
ATOM 1542 O O . GLN A 1 195 ? -9.592 -3.138 15.917 1.00 86.38 195 GLN A O 1
ATOM 1547 N N . LEU A 1 196 ? -8.893 -3.715 13.853 1.00 90.44 196 LEU A N 1
ATOM 1548 C CA . LEU A 1 196 ? -9.317 -2.477 13.187 1.00 90.44 196 LEU A CA 1
ATOM 1549 C C . LEU A 1 196 ? -10.655 -2.642 12.454 1.00 90.44 196 LEU A C 1
ATOM 1551 O O . LEU A 1 196 ? -11.072 -1.729 11.746 1.00 90.44 196 LEU A O 1
ATOM 1555 N N . CYS A 1 197 ? -11.332 -3.780 12.609 1.00 90.00 197 CYS A N 1
ATOM 1556 C CA . CYS A 1 197 ? -12.631 -4.067 12.013 1.00 90.00 197 CYS A CA 1
ATOM 1557 C C . CYS A 1 197 ? -13.684 -4.308 13.106 1.00 90.00 197 CYS A C 1
ATOM 1559 O O . CYS A 1 197 ? -13.380 -4.557 14.269 1.00 90.00 197 CYS A O 1
ATOM 1561 N N . ASP A 1 198 ? -14.958 -4.257 12.736 1.00 84.12 198 ASP A N 1
ATOM 1562 C CA . ASP A 1 198 ? -16.084 -4.565 13.626 1.00 84.12 198 ASP A CA 1
ATOM 1563 C C . ASP A 1 198 ? -16.547 -6.024 13.569 1.00 84.12 198 ASP A C 1
ATOM 1565 O O . ASP A 1 198 ? -17.700 -6.327 13.885 1.00 84.12 198 ASP A O 1
ATOM 1569 N N . LEU A 1 199 ? -15.661 -6.940 13.176 1.00 66.50 199 LEU A N 1
ATOM 1570 C CA . LEU A 1 199 ? -15.930 -8.361 13.364 1.00 66.50 199 LEU A CA 1
ATOM 1571 C C . LEU A 1 199 ? -16.117 -8.611 14.870 1.00 66.50 199 LEU A C 1
ATOM 1573 O O . LEU A 1 199 ? -15.408 -8.014 15.677 1.00 66.50 199 LEU A O 1
ATOM 1577 N N . GLY A 1 200 ? -17.160 -9.376 15.216 1.00 54.59 200 GLY A N 1
ATOM 1578 C CA . GLY A 1 200 ? -17.740 -9.485 16.562 1.00 54.59 200 GLY A CA 1
ATOM 1579 C C . GLY A 1 200 ? -16.792 -9.975 17.665 1.00 54.59 200 GLY A C 1
ATOM 1580 O O . GLY A 1 200 ? -15.584 -10.029 17.492 1.00 54.59 200 GLY A O 1
ATOM 1581 N N . GLU A 1 201 ? -17.358 -10.324 18.822 1.00 49.03 201 GLU A N 1
ATOM 1582 C CA . GLU A 1 201 ? -16.658 -10.537 20.107 1.00 49.03 201 GLU A CA 1
ATOM 1583 C C . GLU A 1 201 ? -15.462 -11.521 20.085 1.00 49.03 201 GLU A C 1
ATOM 1585 O O . GLU A 1 201 ? -14.610 -11.441 20.965 1.00 49.03 201 GLU A O 1
ATOM 1590 N N . ASP A 1 202 ? -15.328 -12.356 19.048 1.00 54.62 202 ASP A N 1
ATOM 1591 C CA . ASP A 1 202 ? -14.201 -13.280 18.829 1.00 54.62 202 ASP A CA 1
ATOM 1592 C C . ASP A 1 202 ? -13.024 -12.677 18.025 1.00 54.62 202 ASP A C 1
ATOM 1594 O O . ASP A 1 202 ? -12.123 -13.408 17.607 1.00 54.62 202 ASP A O 1
ATOM 1598 N N . GLY A 1 203 ? -13.041 -11.364 17.754 1.00 62.09 203 GLY A N 1
ATOM 1599 C CA . GLY A 1 203 ? -12.081 -10.667 16.891 1.00 62.09 203 GLY A CA 1
ATOM 1600 C C . GLY A 1 203 ? -10.629 -11.002 17.232 1.00 62.09 203 GLY A C 1
ATOM 1601 O O . GLY A 1 203 ? -10.094 -10.576 18.259 1.00 62.09 203 GLY A O 1
ATOM 1602 N N . ARG A 1 204 ? -9.978 -11.769 16.353 1.00 73.44 204 ARG A N 1
ATOM 1603 C CA . ARG A 1 204 ? -8.603 -12.218 16.558 1.00 73.44 204 ARG A CA 1
ATOM 1604 C C . ARG A 1 204 ? -7.678 -11.006 16.531 1.00 73.44 204 ARG A C 1
ATOM 1606 O O . ARG A 1 204 ? -7.659 -10.255 15.560 1.00 73.44 204 ARG A O 1
ATOM 1613 N N . ILE A 1 205 ? -6.864 -10.834 17.570 1.00 80.25 205 ILE A N 1
ATOM 1614 C CA . ILE A 1 205 ? -5.773 -9.859 17.519 1.00 80.25 205 ILE A CA 1
ATOM 1615 C C . ILE A 1 205 ? -4.761 -10.349 16.484 1.00 80.25 205 ILE A C 1
ATOM 1617 O O . ILE A 1 205 ? -4.151 -11.406 16.645 1.00 80.25 205 ILE A O 1
ATOM 1621 N N . VAL A 1 206 ? -4.608 -9.586 15.403 1.00 79.06 206 VAL A N 1
ATOM 1622 C CA . VAL A 1 206 ? -3.644 -9.869 14.341 1.00 79.06 206 VAL A CA 1
ATOM 1623 C C . VAL A 1 206 ? -2.491 -8.880 14.470 1.00 79.06 206 VAL A C 1
ATOM 1625 O O . VAL A 1 206 ? -2.575 -7.751 13.992 1.00 79.06 206 VAL A O 1
ATOM 1628 N N . ALA A 1 207 ? -1.426 -9.298 15.147 1.00 79.31 207 ALA A N 1
ATOM 1629 C CA . ALA A 1 207 ? -0.268 -8.462 15.447 1.00 79.31 207 ALA A CA 1
ATOM 1630 C C . ALA A 1 207 ? 1.004 -9.015 14.800 1.00 79.31 207 ALA A C 1
ATOM 1632 O O . ALA A 1 207 ? 1.089 -10.201 14.494 1.00 79.31 207 ALA A O 1
ATOM 1633 N N . GLN A 1 208 ? 2.025 -8.178 14.637 1.00 76.00 208 GLN A N 1
ATOM 1634 C CA . GLN A 1 208 ? 3.363 -8.644 14.276 1.00 76.00 208 GLN A CA 1
ATOM 1635 C C . GLN A 1 208 ? 3.986 -9.414 15.457 1.00 76.00 208 GLN A C 1
ATOM 1637 O O . GLN A 1 208 ? 4.509 -8.817 16.393 1.00 76.00 208 GLN A O 1
ATOM 1642 N N . LEU A 1 209 ? 3.909 -10.749 15.413 1.00 72.19 209 LEU A N 1
ATOM 1643 C CA . LEU A 1 209 ? 4.366 -11.645 16.486 1.00 72.19 209 LEU A CA 1
ATOM 1644 C C . LEU A 1 209 ? 5.672 -12.391 16.163 1.00 72.19 209 LEU A C 1
ATOM 1646 O O . LEU A 1 209 ? 5.931 -13.469 16.690 1.00 72.19 209 LEU A O 1
ATOM 1650 N N . TYR A 1 210 ? 6.507 -11.834 15.290 1.00 77.94 210 TYR A N 1
ATOM 1651 C CA . TYR A 1 210 ? 7.772 -12.442 14.883 1.00 77.94 210 TYR A CA 1
ATOM 1652 C C . TYR A 1 210 ? 8.983 -11.640 15.378 1.00 77.94 210 TYR A C 1
ATOM 1654 O O . TYR A 1 210 ? 8.891 -10.429 15.578 1.00 77.94 210 TYR A O 1
ATOM 1662 N N . ASN A 1 211 ? 10.116 -12.331 15.581 1.00 77.50 211 ASN A N 1
ATOM 1663 C CA . ASN A 1 211 ? 11.330 -11.807 16.233 1.00 77.50 211 ASN A CA 1
ATOM 1664 C C . ASN A 1 211 ? 11.113 -11.328 17.683 1.00 77.50 211 ASN A C 1
ATOM 1666 O O . ASN A 1 211 ? 11.633 -10.288 18.088 1.00 77.50 211 ASN A O 1
ATOM 1670 N N . LEU A 1 212 ? 10.307 -12.064 18.444 1.00 75.75 212 LEU A N 1
ATOM 1671 C CA . LEU A 1 212 ? 9.929 -11.708 19.808 1.00 75.75 212 LEU A CA 1
ATOM 1672 C C . LEU A 1 212 ? 10.845 -12.354 20.855 1.00 75.75 212 LEU A C 1
ATOM 1674 O O . LEU A 1 212 ? 11.328 -13.469 20.654 1.00 75.75 212 LEU A O 1
ATOM 1678 N N . GLY A 1 213 ? 11.054 -11.658 21.975 1.00 73.88 213 GLY A N 1
ATOM 1679 C CA . GLY A 1 213 ? 11.646 -12.240 23.177 1.00 73.88 213 GLY A CA 1
ATOM 1680 C C . GLY A 1 213 ? 10.610 -12.966 24.041 1.00 73.88 213 GLY A C 1
ATOM 1681 O O . GLY A 1 213 ? 9.404 -12.936 23.775 1.00 73.88 213 GLY A O 1
ATOM 1682 N N . ASP A 1 214 ? 11.075 -13.600 25.115 1.00 74.81 214 ASP A N 1
ATOM 1683 C CA . ASP A 1 214 ? 10.198 -14.292 26.062 1.00 74.81 214 ASP A CA 1
ATOM 1684 C C . ASP A 1 214 ? 9.185 -13.318 26.699 1.00 74.81 214 ASP A C 1
ATOM 1686 O O . ASP A 1 214 ? 9.541 -12.249 27.198 1.00 74.81 214 ASP A O 1
ATOM 1690 N N . GLY A 1 215 ? 7.898 -13.684 26.682 1.00 76.12 215 GLY A N 1
ATOM 1691 C CA . GLY A 1 215 ? 6.807 -12.885 27.263 1.00 76.12 215 GLY A CA 1
ATOM 1692 C C . GLY A 1 215 ? 6.331 -11.690 26.419 1.00 76.12 215 GLY A C 1
ATOM 1693 O O . GLY A 1 215 ? 5.445 -10.946 26.851 1.00 76.12 215 GLY A O 1
ATOM 1694 N N . ASP A 1 216 ? 6.874 -11.480 25.216 1.00 82.44 216 ASP A N 1
ATOM 1695 C CA . ASP A 1 216 ? 6.399 -10.423 24.313 1.00 82.44 216 ASP A CA 1
ATOM 1696 C C . ASP A 1 216 ? 5.036 -10.739 23.690 1.00 82.44 216 ASP A C 1
ATOM 1698 O O . ASP A 1 216 ? 4.225 -9.829 23.522 1.00 82.44 216 ASP A O 1
ATOM 1702 N N . ALA A 1 217 ? 4.753 -12.010 23.389 1.00 82.56 217 ALA A N 1
ATOM 1703 C CA . ALA A 1 217 ? 3.468 -12.417 22.821 1.00 82.56 217 ALA A CA 1
ATOM 1704 C C . ALA A 1 217 ? 2.303 -12.060 23.762 1.00 82.56 217 ALA A C 1
ATOM 1706 O O . ALA A 1 217 ? 1.377 -11.357 23.363 1.00 82.56 217 ALA A O 1
ATOM 1707 N N . GLU A 1 218 ? 2.410 -12.428 25.043 1.00 85.75 218 GLU A N 1
ATOM 1708 C CA . GLU A 1 218 ? 1.412 -12.095 26.069 1.00 85.75 218 GLU A CA 1
ATOM 1709 C C . GLU A 1 218 ? 1.235 -10.577 26.231 1.00 85.75 218 GLU A C 1
ATOM 1711 O O . GLU A 1 218 ? 0.109 -10.087 26.357 1.00 85.75 218 GLU A O 1
ATOM 1716 N N . ARG A 1 219 ? 2.335 -9.805 26.168 1.00 87.31 219 ARG A N 1
ATOM 1717 C CA . ARG A 1 219 ? 2.280 -8.333 26.179 1.00 87.31 219 ARG A CA 1
ATOM 1718 C C . ARG A 1 219 ? 1.468 -7.802 25.011 1.00 87.31 219 ARG A C 1
ATOM 1720 O O . ARG A 1 219 ? 0.620 -6.939 25.217 1.00 87.31 219 ARG A O 1
ATOM 1727 N N . ILE A 1 220 ? 1.766 -8.266 23.802 1.00 88.38 220 ILE A N 1
ATOM 1728 C CA . ILE A 1 220 ? 1.150 -7.767 22.572 1.00 88.38 220 ILE A CA 1
ATOM 1729 C C . ILE A 1 220 ? -0.332 -8.142 22.534 1.00 88.38 220 ILE A C 1
ATOM 1731 O O . ILE A 1 220 ? -1.153 -7.318 22.144 1.00 88.38 220 ILE A O 1
ATOM 1735 N N . GLU A 1 221 ? -0.704 -9.331 23.006 1.00 87.94 221 GLU A N 1
ATOM 1736 C CA . GLU A 1 221 ? -2.109 -9.723 23.135 1.00 87.94 221 GLU A CA 1
ATOM 1737 C C . GLU A 1 221 ? -2.864 -8.862 24.157 1.00 87.94 221 GLU A C 1
ATOM 1739 O O . GLU A 1 221 ? -3.956 -8.369 23.862 1.00 87.94 221 GLU A O 1
ATOM 1744 N N . SER A 1 222 ? -2.270 -8.627 25.334 1.00 90.69 222 SER A N 1
ATOM 1745 C CA . SER A 1 222 ? -2.792 -7.698 26.348 1.00 90.69 222 SER A CA 1
ATOM 1746 C C . SER A 1 222 ? -2.986 -6.293 25.771 1.00 90.69 222 SER A C 1
ATOM 1748 O O . SER A 1 222 ? -4.057 -5.691 25.899 1.00 90.69 222 SER A O 1
ATOM 1750 N N . ALA A 1 223 ? -1.971 -5.789 25.069 1.00 91.81 223 ALA A N 1
ATOM 1751 C CA . ALA A 1 223 ? -2.032 -4.504 24.396 1.00 91.81 223 ALA A CA 1
ATOM 1752 C C . ALA A 1 223 ? -3.133 -4.479 23.326 1.00 91.81 223 ALA A C 1
ATOM 1754 O O . ALA A 1 223 ? -3.905 -3.528 23.273 1.00 91.81 223 ALA A O 1
ATOM 1755 N N . GLY A 1 224 ? -3.267 -5.537 22.524 1.00 90.69 224 GLY A N 1
ATOM 1756 C CA . GLY A 1 224 ? -4.275 -5.664 21.472 1.00 90.69 224 GLY A CA 1
ATOM 1757 C C . GLY A 1 224 ? -5.707 -5.614 21.994 1.00 90.69 224 GLY A C 1
ATOM 1758 O O . GLY A 1 224 ? -6.542 -4.913 21.417 1.00 90.69 224 GLY A O 1
ATOM 1759 N N . ARG A 1 225 ? -5.990 -6.283 23.121 1.00 90.06 225 ARG A N 1
ATOM 1760 C CA . ARG A 1 225 ? -7.307 -6.224 23.779 1.00 90.06 225 ARG A CA 1
ATOM 1761 C C . ARG A 1 225 ? -7.655 -4.806 24.227 1.00 90.06 225 ARG A C 1
ATOM 1763 O O . ARG A 1 225 ? -8.753 -4.321 23.945 1.00 90.06 225 ARG A O 1
ATOM 1770 N N . LEU A 1 226 ? -6.718 -4.116 24.881 1.00 92.69 226 LEU A N 1
ATOM 1771 C CA . LEU A 1 226 ? -6.918 -2.720 25.280 1.00 92.69 226 LEU A CA 1
ATOM 1772 C C . LEU A 1 226 ? -7.029 -1.789 24.083 1.00 92.69 226 LEU A C 1
ATOM 1774 O O . LEU A 1 226 ? -7.887 -0.910 24.086 1.00 92.69 226 LEU A O 1
ATOM 1778 N N . PHE A 1 227 ? -6.207 -1.995 23.057 1.00 91.94 227 PHE A N 1
ATOM 1779 C CA . PHE A 1 227 ? -6.246 -1.201 21.843 1.00 91.94 227 PHE A CA 1
ATOM 1780 C C . PHE A 1 227 ? -7.633 -1.275 21.221 1.00 91.94 227 PHE A C 1
ATOM 1782 O O . PHE A 1 227 ? -8.302 -0.251 21.109 1.00 91.94 227 PHE A O 1
ATOM 1789 N N . ARG A 1 228 ? -8.123 -2.493 20.954 1.00 90.06 228 ARG A N 1
ATOM 1790 C CA . ARG A 1 228 ? -9.470 -2.749 20.435 1.00 90.06 228 ARG A CA 1
ATOM 1791 C C . ARG A 1 228 ? -10.544 -2.047 21.260 1.00 90.06 228 ARG A C 1
ATOM 1793 O O . ARG A 1 228 ? -11.398 -1.370 20.683 1.00 90.06 228 ARG A O 1
ATOM 1800 N N . ARG A 1 229 ? -10.492 -2.195 22.591 1.00 91.31 229 ARG A N 1
ATOM 1801 C CA . ARG A 1 229 ? -11.440 -1.567 23.523 1.00 91.31 229 ARG A CA 1
ATOM 1802 C C . ARG A 1 229 ? -11.413 -0.044 23.409 1.00 91.31 229 ARG A C 1
ATOM 1804 O O . ARG A 1 229 ? -12.468 0.574 23.406 1.00 91.31 229 ARG A O 1
ATOM 1811 N N . VAL A 1 230 ? -10.237 0.563 23.279 1.00 93.00 230 VAL A N 1
ATOM 1812 C CA . VAL A 1 230 ? -10.081 2.020 23.160 1.00 93.00 230 VAL A CA 1
ATOM 1813 C C . VAL A 1 230 ? -10.554 2.539 21.802 1.00 93.00 230 VAL A C 1
ATOM 1815 O O . VAL A 1 230 ? -11.165 3.606 21.746 1.00 93.00 230 VAL A O 1
ATOM 1818 N N . LEU A 1 231 ? -10.358 1.779 20.719 1.00 92.12 231 LEU A N 1
ATOM 1819 C CA . LEU A 1 231 ? -10.889 2.143 19.401 1.00 92.12 231 LEU A CA 1
ATOM 1820 C C . LEU A 1 231 ? -12.423 2.238 19.413 1.00 92.12 231 LEU A C 1
ATOM 1822 O O . LEU A 1 231 ? -12.986 3.133 18.783 1.00 92.12 231 LEU A O 1
ATOM 1826 N N . GLU A 1 232 ? -13.109 1.365 20.157 1.00 92.00 232 GLU A N 1
ATOM 1827 C CA . GLU A 1 232 ? -14.574 1.412 20.306 1.00 92.00 232 GLU A CA 1
ATOM 1828 C C . GLU A 1 232 ? -15.091 2.673 20.991 1.00 92.00 232 GLU A C 1
ATOM 1830 O O . GLU A 1 232 ? -16.174 3.153 20.663 1.00 92.00 232 GLU A O 1
ATOM 1835 N N . LEU A 1 233 ? -14.300 3.256 21.891 1.00 93.38 233 LEU A N 1
ATOM 1836 C CA . LEU A 1 233 ? -14.655 4.503 22.571 1.00 93.38 233 LEU A CA 1
ATOM 1837 C C . LEU A 1 233 ? -14.621 5.718 21.631 1.00 93.38 233 LEU A C 1
ATOM 1839 O O . LEU A 1 233 ? -15.062 6.802 22.008 1.00 93.38 233 LEU A O 1
ATOM 1843 N N . CYS A 1 234 ? -14.076 5.558 20.422 1.00 92.88 234 CYS A N 1
ATOM 1844 C CA . CYS A 1 234 ? -13.771 6.651 19.510 1.00 92.88 234 CYS A CA 1
ATOM 1845 C C . CYS A 1 234 ? -14.512 6.505 18.166 1.00 92.88 234 CYS A C 1
ATOM 1847 O O . CYS A 1 234 ? -13.874 6.228 17.143 1.00 92.88 234 CYS A O 1
ATOM 1849 N N . PRO A 1 235 ? -15.845 6.715 18.118 1.00 90.75 235 PRO A N 1
ATOM 1850 C CA . PRO A 1 235 ? -16.658 6.534 16.908 1.00 90.75 235 PRO A CA 1
ATOM 1851 C C . PRO A 1 235 ? -16.161 7.349 15.703 1.00 90.75 235 PRO A C 1
ATOM 1853 O O . PRO A 1 235 ? -16.276 6.906 14.567 1.00 90.75 235 PRO A O 1
ATOM 1856 N N . GLN A 1 236 ? -15.551 8.510 15.941 1.00 89.56 236 GLN A N 1
ATOM 1857 C CA . GLN A 1 236 ? -15.015 9.405 14.917 1.00 89.56 236 GLN A CA 1
ATOM 1858 C C . GLN A 1 236 ? -13.833 8.832 14.115 1.00 89.56 236 GLN A C 1
ATOM 1860 O O . GLN A 1 236 ? -13.507 9.375 13.063 1.00 89.56 236 GLN A O 1
ATOM 1865 N N . GLY A 1 237 ? -13.181 7.769 14.599 1.00 91.50 237 GLY A N 1
ATOM 1866 C CA . GLY A 1 237 ? -12.093 7.091 13.885 1.00 91.50 237 GLY A CA 1
ATOM 1867 C C . GLY A 1 237 ? -12.558 5.968 12.961 1.00 91.50 237 GLY A C 1
ATOM 1868 O O . GLY A 1 237 ? -11.741 5.396 12.239 1.00 91.50 237 GLY A O 1
ATOM 1869 N N . TRP A 1 238 ? -13.854 5.645 12.987 1.00 93.56 238 TRP A N 1
ATOM 1870 C CA . TRP A 1 238 ? -14.454 4.582 12.191 1.00 93.56 238 TRP A CA 1
ATOM 1871 C C . TRP A 1 238 ? -15.089 5.126 10.913 1.00 93.56 238 TRP A C 1
ATOM 1873 O O . TRP A 1 238 ? -15.821 6.116 10.932 1.00 93.56 238 TRP A O 1
ATOM 1883 N N . VAL A 1 239 ? -14.872 4.413 9.811 1.00 95.44 239 VAL A N 1
ATOM 1884 C CA . VAL A 1 239 ? -15.589 4.596 8.545 1.00 95.44 239 VAL A CA 1
ATOM 1885 C C . VAL A 1 239 ? -16.442 3.375 8.251 1.00 95.44 239 VAL A C 1
ATOM 1887 O O . VAL A 1 239 ? -15.998 2.240 8.406 1.00 95.44 239 VAL A O 1
ATOM 1890 N N . GLU A 1 240 ? -17.674 3.605 7.813 1.00 97.00 240 GLU A N 1
ATOM 1891 C CA . GLU A 1 240 ? -18.606 2.545 7.435 1.00 97.00 240 GLU A CA 1
ATOM 1892 C C . GLU A 1 240 ? -18.252 1.999 6.045 1.00 97.00 240 GLU A C 1
ATOM 1894 O O . GLU A 1 240 ? -17.978 2.760 5.114 1.00 97.00 240 GLU A O 1
ATOM 1899 N N . VAL A 1 241 ? -18.271 0.677 5.902 1.00 97.44 241 VAL A N 1
ATOM 1900 C CA . VAL A 1 241 ? -18.025 -0.047 4.654 1.00 97.44 241 VAL A CA 1
ATOM 1901 C C . VAL A 1 241 ? -19.366 -0.444 4.055 1.00 97.44 241 VAL A C 1
ATOM 1903 O O . VAL A 1 241 ? -20.144 -1.181 4.658 1.00 97.44 241 VAL A O 1
ATOM 1906 N N . ILE A 1 242 ? -19.634 0.036 2.843 1.00 98.25 242 ILE A N 1
ATOM 1907 C CA . ILE A 1 242 ? -20.907 -0.178 2.154 1.00 98.25 242 ILE A CA 1
ATOM 1908 C C . ILE A 1 242 ? -20.627 -0.873 0.813 1.00 98.25 242 ILE A C 1
ATOM 1910 O O . ILE A 1 242 ? -20.322 -0.196 -0.178 1.00 98.25 242 ILE A O 1
ATOM 1914 N N . PRO A 1 243 ? -20.687 -2.218 0.755 1.00 97.62 243 PRO A N 1
ATOM 1915 C CA . PRO A 1 243 ? -20.443 -2.958 -0.477 1.00 97.62 243 PRO A CA 1
ATOM 1916 C C . PRO A 1 243 ? -21.559 -2.691 -1.491 1.00 97.62 243 PRO A C 1
ATOM 1918 O O . PRO A 1 243 ? -22.742 -2.779 -1.168 1.00 97.62 243 PRO A O 1
ATOM 1921 N N . TYR A 1 244 ? -21.185 -2.376 -2.731 1.00 97.94 244 TYR A N 1
ATOM 1922 C CA . TYR A 1 244 ? -22.137 -2.214 -3.835 1.00 97.94 244 TYR A CA 1
ATOM 1923 C C . TYR A 1 244 ? -22.162 -3.453 -4.738 1.00 97.94 244 TYR A C 1
ATOM 1925 O O . TYR A 1 244 ? -23.224 -3.870 -5.198 1.00 97.94 244 TYR A O 1
ATOM 1933 N N . ASN A 1 245 ? -20.996 -4.058 -4.980 1.00 96.56 245 ASN A N 1
ATOM 1934 C CA . ASN A 1 245 ? -20.847 -5.339 -5.669 1.00 96.56 245 ASN A CA 1
ATOM 1935 C C . ASN A 1 245 ? -19.622 -6.106 -5.123 1.00 96.56 245 ASN A C 1
ATOM 1937 O O . ASN A 1 245 ? -19.033 -5.712 -4.119 1.00 96.56 245 ASN A O 1
ATOM 1941 N N . ASP A 1 246 ? -19.245 -7.202 -5.780 1.00 95.88 246 ASP A N 1
ATOM 1942 C CA . ASP A 1 246 ? -18.141 -8.093 -5.399 1.00 95.88 246 ASP A CA 1
ATOM 1943 C C . ASP A 1 246 ? -16.735 -7.484 -5.559 1.00 95.88 246 ASP A C 1
ATOM 1945 O O . ASP A 1 246 ? -15.765 -8.071 -5.093 1.00 95.88 246 ASP A O 1
ATOM 1949 N N . ARG A 1 247 ? -16.606 -6.316 -6.200 1.00 97.12 247 ARG A N 1
ATOM 1950 C CA . ARG A 1 247 ? -15.323 -5.652 -6.494 1.00 97.12 247 ARG A CA 1
ATOM 1951 C C . ARG A 1 247 ? -15.297 -4.168 -6.141 1.00 97.12 247 ARG A C 1
ATOM 1953 O O . ARG A 1 247 ? -14.300 -3.505 -6.422 1.00 97.12 247 ARG A O 1
ATOM 1960 N N . PHE A 1 248 ? -16.380 -3.619 -5.597 1.00 97.69 248 PHE A N 1
ATOM 1961 C CA . PHE A 1 248 ? -16.546 -2.185 -5.379 1.00 97.69 248 PHE A CA 1
ATOM 1962 C C . PHE A 1 248 ? -17.362 -1.904 -4.117 1.00 97.69 248 PHE A C 1
ATOM 1964 O O . PHE A 1 248 ? -18.481 -2.401 -3.948 1.00 97.69 248 PHE A O 1
ATOM 1971 N N . ALA A 1 249 ? -16.805 -1.060 -3.251 1.00 98.31 249 ALA A N 1
ATOM 1972 C CA . ALA A 1 249 ? -17.424 -0.639 -2.003 1.00 98.31 249 ALA A CA 1
ATOM 1973 C C . ALA A 1 249 ? -17.212 0.858 -1.766 1.00 98.31 249 ALA A C 1
ATOM 1975 O O . ALA A 1 249 ? -16.182 1.434 -2.131 1.00 98.31 249 ALA A O 1
ATOM 1976 N N . PHE A 1 250 ? -18.191 1.482 -1.122 1.00 98.38 250 PHE A N 1
ATOM 1977 C CA . PHE A 1 250 ? -18.069 2.834 -0.599 1.00 98.38 250 PHE A CA 1
ATOM 1978 C C . PHE A 1 250 ? -17.524 2.806 0.826 1.00 98.38 250 PHE A C 1
ATOM 1980 O O . PHE A 1 250 ? -17.813 1.889 1.593 1.00 98.38 250 PHE A O 1
ATOM 1987 N N . LEU A 1 251 ? -16.770 3.846 1.171 1.00 97.81 251 LEU A N 1
ATOM 1988 C CA . LEU A 1 251 ? -16.333 4.140 2.530 1.00 97.81 251 LEU A CA 1
ATOM 1989 C C . LEU A 1 251 ? -17.045 5.418 2.972 1.00 97.81 251 LEU A C 1
ATOM 1991 O O . LEU A 1 251 ? -16.859 6.454 2.335 1.00 97.81 251 LEU A O 1
ATOM 1995 N N . LYS A 1 252 ? -17.874 5.365 4.014 1.00 97.56 252 LYS A N 1
ATOM 1996 C CA . LYS A 1 252 ? -18.674 6.508 4.477 1.00 97.56 252 LYS A CA 1
ATOM 1997 C C . LYS A 1 252 ? -18.147 7.027 5.812 1.00 97.56 252 LYS A C 1
ATOM 1999 O O . LYS A 1 252 ? -18.066 6.284 6.787 1.00 97.56 252 LYS A O 1
ATOM 2004 N N . GLY A 1 253 ? -17.809 8.311 5.844 1.00 94.56 253 GLY A N 1
ATOM 2005 C CA . GLY A 1 253 ? -17.489 9.044 7.063 1.00 94.56 253 GLY A CA 1
ATOM 2006 C C . GLY A 1 253 ? -18.744 9.495 7.826 1.00 94.56 253 GLY A C 1
ATOM 2007 O O . GLY A 1 253 ? -19.858 9.443 7.298 1.00 94.56 253 GLY A O 1
ATOM 2008 N N . PRO A 1 254 ? -18.583 9.984 9.067 1.00 90.25 254 PRO A N 1
ATOM 2009 C CA . PRO A 1 254 ? -19.701 10.328 9.952 1.00 90.25 254 PRO A CA 1
ATOM 2010 C C . PRO A 1 254 ? -20.573 11.494 9.453 1.00 90.25 254 PRO A C 1
ATOM 2012 O O . PRO A 1 254 ? -21.724 11.616 9.859 1.00 90.25 254 PRO A O 1
ATOM 2015 N N . ASP A 1 255 ? -20.056 12.342 8.561 1.00 91.25 255 ASP A N 1
ATOM 2016 C CA . ASP A 1 255 ? -20.755 13.497 7.981 1.00 91.25 255 ASP A CA 1
ATOM 2017 C C . ASP A 1 255 ? -21.504 13.173 6.672 1.00 91.25 255 ASP A C 1
ATOM 2019 O O . ASP A 1 255 ? -21.986 14.077 5.989 1.00 91.25 255 ASP A O 1
ATOM 2023 N N . GLY A 1 256 ? -21.578 11.894 6.285 1.00 94.38 256 GLY A N 1
ATOM 2024 C CA . GLY A 1 256 ? -22.111 11.465 4.986 1.00 94.38 256 GLY A CA 1
ATOM 2025 C C . GLY A 1 256 ? -21.154 11.722 3.815 1.00 94.38 256 GLY A C 1
ATOM 2026 O O . GLY A 1 256 ? -21.477 11.390 2.669 1.00 94.38 256 GLY A O 1
ATOM 2027 N N . GLY A 1 257 ? -19.970 12.285 4.084 1.00 96.19 257 GLY A N 1
ATOM 2028 C CA . GLY A 1 257 ? -18.870 12.325 3.135 1.00 96.19 257 GLY A CA 1
ATOM 2029 C C . GLY A 1 257 ? -18.421 10.904 2.816 1.00 96.19 257 GLY A C 1
ATOM 2030 O O . GLY A 1 257 ? -18.290 10.073 3.714 1.00 96.19 257 GLY A O 1
ATOM 2031 N N . TYR A 1 258 ? -18.201 10.601 1.542 1.00 97.06 258 TYR A N 1
ATOM 2032 C CA . TYR A 1 258 ? -17.819 9.258 1.122 1.00 97.06 258 TYR A CA 1
ATOM 2033 C C . TYR A 1 258 ? -16.559 9.250 0.276 1.00 97.06 258 TYR A C 1
ATOM 2035 O O . TYR A 1 258 ? -16.312 10.179 -0.488 1.00 97.06 258 TYR A O 1
ATOM 2043 N N . ASP A 1 259 ? -15.836 8.141 0.338 1.00 96.94 259 ASP A N 1
ATOM 2044 C CA . ASP A 1 259 ? -14.863 7.707 -0.652 1.00 96.94 259 ASP A CA 1
ATOM 2045 C C . ASP A 1 259 ? -15.257 6.318 -1.187 1.00 96.94 259 ASP A C 1
ATOM 2047 O O . ASP A 1 259 ? -16.334 5.800 -0.889 1.00 96.94 259 ASP A O 1
ATOM 2051 N N . PHE A 1 260 ? -14.418 5.708 -2.016 1.00 96.94 260 PHE A N 1
ATOM 2052 C CA . PHE A 1 260 ? -14.639 4.356 -2.512 1.00 96.94 260 PHE A CA 1
ATOM 2053 C C . PHE A 1 260 ? -13.337 3.588 -2.669 1.00 96.94 260 PHE A C 1
ATOM 2055 O O . PHE A 1 260 ? -12.279 4.173 -2.890 1.00 96.94 260 PHE A O 1
ATOM 2062 N N . VAL A 1 261 ? -13.444 2.268 -2.652 1.00 97.31 261 VAL A N 1
ATOM 2063 C CA . VAL A 1 261 ? -12.364 1.332 -2.960 1.00 97.31 261 VAL A CA 1
ATOM 2064 C C . VAL A 1 261 ? -12.858 0.293 -3.956 1.00 97.31 261 VAL A C 1
ATOM 2066 O O . VAL A 1 261 ? -14.057 0.035 -4.074 1.00 97.31 261 VAL A O 1
ATOM 2069 N N . PHE A 1 262 ? -11.923 -0.287 -4.698 1.00 97.06 262 PHE A N 1
ATOM 2070 C CA . PHE A 1 262 ? -12.202 -1.374 -5.622 1.00 97.06 262 PHE A CA 1
ATOM 2071 C C . PHE A 1 262 ? -11.083 -2.404 -5.597 1.00 97.06 262 PHE A C 1
ATOM 2073 O O . PHE A 1 262 ? -9.947 -2.088 -5.240 1.00 97.06 262 PHE A O 1
ATOM 2080 N N . GLU A 1 263 ? -11.414 -3.624 -5.998 1.00 95.94 263 GLU A N 1
ATOM 2081 C CA . GLU A 1 263 ? -10.479 -4.742 -6.074 1.00 95.94 263 GLU A CA 1
ATOM 2082 C C . GLU A 1 263 ? -9.213 -4.360 -6.866 1.00 95.94 263 GLU A C 1
ATOM 2084 O O . GLU A 1 263 ? -9.271 -3.893 -8.012 1.00 95.94 263 GLU A O 1
ATOM 2089 N N . GLY A 1 264 ? -8.040 -4.583 -6.266 1.00 93.94 264 GLY A N 1
ATOM 2090 C CA . GLY A 1 264 ? -6.742 -4.330 -6.895 1.00 93.94 264 GLY A CA 1
ATOM 2091 C C . GLY A 1 264 ? -6.427 -2.852 -7.153 1.00 93.94 264 GLY A C 1
ATOM 2092 O O . GLY A 1 264 ? -5.651 -2.546 -8.061 1.00 93.94 264 GLY A O 1
ATOM 2093 N N . VAL A 1 265 ? -7.025 -1.930 -6.394 1.00 95.44 265 VAL A N 1
ATOM 2094 C CA . VAL A 1 265 ? -6.625 -0.516 -6.398 1.00 95.44 265 VAL A CA 1
ATOM 2095 C C . VAL A 1 265 ? -5.159 -0.351 -5.976 1.00 95.44 265 VAL A C 1
ATOM 2097 O O . VAL A 1 265 ? -4.596 -1.164 -5.238 1.00 95.44 265 VAL A O 1
ATOM 2100 N N . ARG A 1 266 ? -4.520 0.711 -6.466 1.00 94.75 266 ARG A N 1
ATOM 2101 C CA . ARG A 1 266 ? -3.184 1.148 -6.051 1.00 94.75 266 ARG A CA 1
ATOM 2102 C C . ARG A 1 266 ? -3.249 2.588 -5.551 1.00 94.75 266 ARG A C 1
ATOM 2104 O O . ARG A 1 266 ? -3.875 3.435 -6.191 1.00 94.75 266 ARG A O 1
ATOM 2111 N N . ASP A 1 267 ? -2.598 2.846 -4.421 1.00 92.81 267 ASP A N 1
ATOM 2112 C CA . ASP A 1 267 ? -2.621 4.149 -3.736 1.00 92.81 267 ASP A CA 1
ATOM 2113 C C . ASP A 1 267 ? -1.834 5.231 -4.477 1.00 92.81 267 ASP A C 1
ATOM 2115 O O . ASP A 1 267 ? -2.095 6.424 -4.336 1.00 92.81 267 ASP A O 1
ATOM 2119 N N . SER A 1 268 ? -0.865 4.813 -5.285 1.00 91.56 268 SER A N 1
ATOM 2120 C CA . SER A 1 268 ? 0.049 5.698 -5.987 1.00 91.56 268 SER A CA 1
ATOM 2121 C C . SER A 1 268 ? 0.292 5.226 -7.411 1.00 91.56 268 SER A C 1
ATOM 2123 O O . SER A 1 268 ? 0.100 4.056 -7.757 1.00 91.56 268 SER A O 1
ATOM 2125 N N . GLU A 1 269 ? 0.718 6.160 -8.254 1.00 90.06 269 GLU A N 1
ATOM 2126 C CA . GLU A 1 269 ? 1.220 5.852 -9.584 1.00 90.06 269 GLU A CA 1
ATOM 2127 C C . GLU A 1 269 ? 2.457 4.956 -9.472 1.00 90.06 269 GLU A C 1
ATOM 2129 O O . GLU A 1 269 ? 3.369 5.244 -8.693 1.00 90.06 269 GLU A O 1
ATOM 2134 N N . PHE A 1 270 ? 2.528 3.901 -10.286 1.00 86.56 270 PHE A N 1
ATOM 2135 C CA . PHE A 1 270 ? 3.776 3.165 -10.432 1.00 86.56 270 PHE A CA 1
ATOM 2136 C C . PHE A 1 270 ? 4.816 4.073 -11.088 1.00 86.56 270 PHE A C 1
ATOM 2138 O O . PHE A 1 270 ? 4.700 4.399 -12.272 1.00 86.56 270 PHE A O 1
ATOM 2145 N N . LYS A 1 271 ? 5.843 4.474 -10.332 1.00 77.44 271 LYS A N 1
ATOM 2146 C CA . LYS A 1 271 ? 6.966 5.250 -10.867 1.00 77.44 271 LYS A CA 1
ATOM 2147 C C . LYS A 1 271 ? 7.784 4.368 -11.804 1.00 77.44 271 LYS A C 1
ATOM 2149 O O . LYS A 1 271 ? 8.691 3.658 -11.391 1.00 77.44 271 LYS A O 1
ATOM 2154 N N . ARG A 1 272 ? 7.441 4.426 -13.089 1.00 67.50 272 ARG A N 1
ATOM 2155 C CA . ARG A 1 272 ? 8.035 3.594 -14.148 1.00 67.50 272 ARG A CA 1
ATOM 2156 C C . ARG A 1 272 ? 9.519 3.841 -14.366 1.00 67.50 272 ARG A C 1
ATOM 2158 O O . ARG A 1 272 ? 10.219 2.942 -14.818 1.00 67.50 272 ARG A O 1
ATOM 2165 N N . ASN A 1 273 ? 9.967 5.059 -14.083 1.00 74.19 273 ASN A N 1
ATOM 2166 C CA . ASN A 1 273 ? 11.338 5.485 -14.269 1.00 74.19 273 ASN A CA 1
ATOM 2167 C C . ASN A 1 273 ? 11.849 6.159 -12.993 1.00 74.19 273 ASN A C 1
ATOM 2169 O O . ASN A 1 273 ? 11.650 7.365 -12.818 1.00 74.19 273 ASN A O 1
ATOM 2173 N N . PRO A 1 274 ? 12.497 5.397 -12.098 1.00 73.75 274 PRO A N 1
ATOM 2174 C CA . PRO A 1 274 ? 13.092 5.961 -10.892 1.00 73.75 274 PRO A CA 1
ATOM 2175 C C . PRO A 1 274 ? 14.279 6.888 -11.196 1.00 73.75 274 PRO A C 1
ATOM 2177 O O . PRO A 1 274 ? 14.761 7.562 -10.294 1.00 73.75 274 PRO A O 1
ATOM 2180 N N . TYR A 1 275 ? 14.749 6.935 -12.446 1.00 80.56 275 TYR A N 1
ATOM 2181 C CA . TYR A 1 275 ? 15.933 7.680 -12.867 1.00 80.56 275 TYR A CA 1
ATOM 2182 C C . TYR A 1 275 ? 15.608 8.913 -13.691 1.00 80.56 275 TYR A C 1
ATOM 2184 O O . TYR A 1 275 ? 16.520 9.521 -14.243 1.00 80.56 275 TYR A O 1
ATOM 2192 N N . ALA A 1 276 ? 14.339 9.303 -13.805 1.00 80.00 276 ALA A N 1
ATOM 2193 C CA . ALA A 1 276 ? 14.010 10.605 -14.363 1.00 80.00 276 ALA A CA 1
ATOM 2194 C C . ALA A 1 276 ? 14.621 11.718 -13.476 1.00 80.00 276 ALA A C 1
ATOM 2196 O O . ALA A 1 276 ? 14.543 11.612 -12.252 1.00 80.00 276 ALA A O 1
ATOM 2197 N N . PRO A 1 277 ? 15.205 12.789 -14.052 1.00 87.06 277 PRO A N 1
ATOM 2198 C CA . PRO A 1 277 ? 15.289 13.097 -15.484 1.00 87.06 277 PRO A CA 1
ATOM 2199 C C . PRO A 1 277 ? 16.488 12.459 -16.220 1.00 87.06 277 PRO A C 1
ATOM 2201 O O . PRO A 1 277 ? 16.574 12.579 -17.440 1.00 87.06 277 PRO A O 1
ATOM 2204 N N . TYR A 1 278 ? 17.403 11.792 -15.516 1.00 88.31 278 TYR A N 1
ATOM 2205 C CA . TYR A 1 278 ? 18.695 11.312 -16.022 1.00 88.31 278 TYR A CA 1
ATOM 2206 C C . TYR A 1 278 ? 18.610 10.277 -17.152 1.00 88.31 278 TYR A C 1
ATOM 2208 O O . TYR A 1 278 ? 19.357 10.368 -18.124 1.00 88.31 278 TYR A O 1
ATOM 2216 N N . LEU A 1 279 ? 17.679 9.325 -17.068 1.00 86.81 279 LEU A N 1
ATOM 2217 C CA . LEU A 1 279 ? 17.403 8.354 -18.133 1.00 86.81 279 LEU A CA 1
ATOM 2218 C C . LEU A 1 279 ? 15.964 8.494 -18.614 1.00 86.81 279 LEU A C 1
ATOM 2220 O O . LEU A 1 279 ? 15.081 8.813 -17.824 1.00 86.81 279 LEU A O 1
ATOM 2224 N N . ARG A 1 280 ? 15.696 8.239 -19.900 1.00 85.56 280 ARG A N 1
ATOM 2225 C CA . ARG A 1 280 ? 14.323 8.123 -20.424 1.00 85.56 280 ARG A CA 1
ATOM 2226 C C . ARG A 1 280 ? 13.893 6.661 -20.407 1.00 85.56 280 ARG A C 1
ATOM 2228 O O . ARG A 1 280 ? 14.727 5.766 -20.484 1.00 85.56 280 ARG A O 1
ATOM 2235 N N . ASP A 1 281 ? 12.589 6.408 -20.444 1.00 75.56 281 ASP A N 1
ATOM 2236 C CA . ASP A 1 281 ? 11.985 5.063 -20.438 1.00 75.56 281 ASP A CA 1
ATOM 2237 C C . ASP A 1 281 ? 12.586 4.058 -21.436 1.00 75.56 281 ASP A C 1
ATOM 2239 O O . ASP A 1 281 ? 12.585 2.853 -21.188 1.00 75.56 281 ASP A O 1
ATOM 2243 N N . LYS A 1 282 ? 13.075 4.538 -22.584 1.00 77.81 282 LYS A N 1
ATOM 2244 C CA . LYS A 1 282 ? 13.695 3.706 -23.627 1.00 77.81 282 LYS A CA 1
ATOM 2245 C C . LYS A 1 282 ? 15.186 3.433 -23.403 1.00 77.81 282 LYS A C 1
ATOM 2247 O O . LYS A 1 282 ? 15.721 2.512 -24.028 1.00 77.81 282 LYS A O 1
ATOM 2252 N N . ASP A 1 283 ? 15.835 4.230 -22.557 1.00 84.38 283 ASP A N 1
ATOM 2253 C CA . ASP A 1 283 ? 17.278 4.202 -22.329 1.00 84.38 283 ASP A CA 1
ATOM 2254 C C . ASP A 1 283 ? 17.664 3.160 -21.274 1.00 84.38 283 ASP A C 1
ATOM 2256 O O . ASP A 1 283 ? 18.810 2.756 -21.238 1.00 84.38 283 ASP A O 1
ATOM 2260 N N . PHE A 1 284 ? 16.737 2.626 -20.479 1.00 79.50 284 PHE A N 1
ATOM 2261 C CA . PHE A 1 284 ? 17.030 1.553 -19.520 1.00 79.50 284 PHE A CA 1
ATOM 2262 C C . PHE A 1 284 ? 16.120 0.336 -19.705 1.00 79.50 284 PHE A C 1
ATOM 2264 O O . PHE A 1 284 ? 15.216 0.300 -20.548 1.00 79.50 284 PHE A O 1
ATOM 2271 N N . SER A 1 285 ? 16.407 -0.729 -18.960 1.00 68.69 285 SER A N 1
ATOM 2272 C CA . SER A 1 285 ? 15.561 -1.917 -18.923 1.00 68.69 285 SER A CA 1
ATOM 2273 C C . SER A 1 285 ? 14.622 -1.836 -17.724 1.00 68.69 285 SER A C 1
ATOM 2275 O O . SER A 1 285 ? 15.014 -2.180 -16.617 1.00 68.69 285 SER A O 1
ATOM 2277 N N . LYS A 1 286 ? 13.355 -1.470 -17.957 1.00 59.59 286 LYS A N 1
ATOM 2278 C CA . LYS A 1 286 ? 12.312 -1.375 -16.913 1.00 59.59 286 LYS A CA 1
ATOM 2279 C C . LYS A 1 286 ? 12.191 -2.620 -16.018 1.00 59.59 286 LYS A C 1
ATOM 2281 O O . LYS A 1 286 ? 11.841 -2.500 -14.854 1.00 59.59 286 LYS A O 1
ATOM 2286 N N . THR A 1 287 ? 12.509 -3.805 -16.545 1.00 53.78 287 THR A N 1
ATOM 2287 C CA . THR A 1 287 ? 12.452 -5.083 -15.810 1.00 53.78 287 THR A CA 1
ATOM 2288 C C . THR A 1 287 ? 13.722 -5.428 -15.025 1.00 53.78 287 THR A C 1
ATOM 2290 O O . THR A 1 287 ? 13.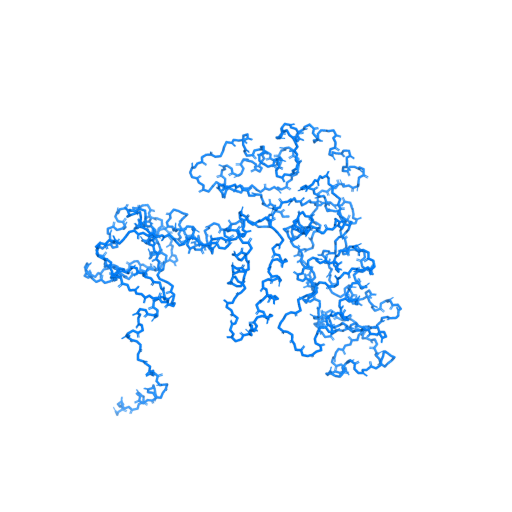777 -6.503 -14.452 1.00 53.78 287 THR A O 1
ATOM 2293 N N . GLU A 1 288 ? 14.778 -4.613 -15.076 1.00 54.62 288 GLU A N 1
ATOM 2294 C CA . GLU A 1 288 ? 16.045 -4.876 -14.361 1.00 54.62 288 GLU A CA 1
ATOM 2295 C C . GLU A 1 288 ? 16.226 -3.969 -13.131 1.00 54.62 288 GLU A C 1
ATOM 2297 O O . GLU A 1 288 ? 17.232 -4.090 -12.440 1.00 54.62 288 GLU A O 1
ATOM 2302 N N . GLU A 1 289 ? 15.306 -3.028 -12.881 1.00 49.50 289 GLU A N 1
ATOM 2303 C CA . GLU A 1 289 ? 15.598 -1.834 -12.068 1.00 49.50 289 GLU A CA 1
ATOM 2304 C C . GLU A 1 289 ? 14.486 -1.396 -11.120 1.00 49.50 289 GLU A C 1
ATOM 2306 O O . GLU A 1 289 ? 14.783 -1.047 -9.982 1.00 49.50 289 GLU A O 1
ATOM 2311 N N . ALA A 1 290 ? 13.216 -1.467 -11.537 1.00 52.62 290 ALA A N 1
ATOM 2312 C CA . ALA A 1 290 ? 12.195 -1.826 -10.562 1.00 52.62 290 ALA A CA 1
ATOM 2313 C C . ALA A 1 290 ? 12.464 -3.291 -10.224 1.00 52.62 290 ALA A C 1
ATOM 2315 O O . ALA A 1 290 ? 12.689 -4.081 -11.152 1.00 52.62 290 ALA A O 1
ATOM 2316 N N . SER A 1 291 ? 12.480 -3.653 -8.939 1.00 64.12 291 SER A N 1
ATOM 2317 C CA . SER A 1 291 ? 12.593 -5.063 -8.571 1.00 64.12 291 SER A CA 1
ATOM 2318 C C . SER A 1 291 ? 11.546 -5.813 -9.400 1.00 64.12 291 SER A C 1
ATOM 2320 O O . SER A 1 291 ? 10.410 -5.349 -9.519 1.00 64.12 291 SER A O 1
ATOM 2322 N N . GLU A 1 292 ? 11.892 -6.929 -10.049 1.00 74.12 292 GLU A N 1
ATOM 2323 C CA . GLU A 1 292 ? 10.871 -7.725 -10.754 1.00 74.12 292 GLU A CA 1
ATOM 2324 C C . GLU A 1 292 ? 9.696 -8.046 -9.814 1.00 74.12 292 GLU A C 1
ATOM 2326 O O . GLU A 1 292 ? 8.548 -8.147 -10.253 1.00 74.12 292 GLU A O 1
ATOM 2331 N N . LEU A 1 293 ? 9.988 -8.095 -8.508 1.00 82.62 293 LEU A N 1
ATOM 2332 C CA . LEU A 1 293 ? 9.013 -8.097 -7.434 1.00 82.62 293 LEU A CA 1
ATOM 2333 C C . LEU A 1 293 ? 8.119 -6.848 -7.429 1.00 82.62 293 LEU A C 1
ATOM 2335 O O . LEU A 1 293 ? 6.917 -7.029 -7.432 1.00 82.62 293 LEU A O 1
ATOM 2339 N N . ASP A 1 294 ? 8.621 -5.613 -7.475 1.00 84.06 294 ASP A N 1
ATOM 2340 C CA . ASP A 1 294 ? 7.786 -4.393 -7.487 1.00 84.06 294 ASP A CA 1
ATOM 2341 C C . ASP A 1 294 ? 6.802 -4.378 -8.657 1.00 84.06 294 ASP A C 1
ATOM 2343 O O . ASP A 1 294 ? 5.617 -4.086 -8.490 1.00 84.06 294 ASP A O 1
ATOM 2347 N N . VAL A 1 295 ? 7.284 -4.726 -9.855 1.00 82.19 295 VAL A N 1
ATOM 2348 C CA . VAL A 1 295 ? 6.434 -4.831 -11.050 1.00 82.19 295 VAL A CA 1
ATOM 2349 C C . VAL A 1 295 ? 5.373 -5.905 -10.833 1.00 82.19 295 VAL A C 1
ATOM 2351 O O . VAL A 1 295 ? 4.196 -5.678 -11.114 1.00 82.19 295 VAL A O 1
ATOM 2354 N N . HIS A 1 296 ? 5.769 -7.060 -10.300 1.00 87.06 296 HIS A N 1
ATOM 2355 C CA . HIS A 1 296 ? 4.851 -8.141 -9.978 1.00 87.06 296 HIS A CA 1
ATOM 2356 C C . HIS A 1 296 ? 3.811 -7.717 -8.924 1.00 87.06 296 HIS A C 1
ATOM 2358 O O . HIS A 1 296 ? 2.613 -7.834 -9.172 1.00 87.06 296 HIS A O 1
ATOM 2364 N N . LEU A 1 297 ? 4.241 -7.156 -7.793 1.00 90.69 297 LEU A N 1
ATOM 2365 C CA . LEU A 1 297 ? 3.401 -6.685 -6.691 1.00 90.69 297 LEU A CA 1
ATOM 2366 C C . LEU A 1 297 ? 2.446 -5.571 -7.117 1.00 90.69 297 LEU A C 1
ATOM 2368 O O . LEU A 1 297 ? 1.361 -5.432 -6.547 1.00 90.69 297 LEU A O 1
ATOM 2372 N N . TYR A 1 298 ? 2.832 -4.762 -8.101 1.00 91.25 298 TYR A N 1
ATOM 2373 C CA . TYR A 1 298 ? 1.984 -3.697 -8.603 1.00 91.25 298 TYR A CA 1
ATOM 2374 C C . TYR A 1 298 ? 0.998 -4.196 -9.666 1.00 91.25 298 TYR A C 1
ATOM 2376 O O . TYR A 1 298 ? -0.193 -3.910 -9.558 1.00 91.25 298 TYR A O 1
ATOM 2384 N N . PHE A 1 299 ? 1.438 -4.943 -10.678 1.00 88.56 299 PHE A N 1
ATOM 2385 C CA . PHE A 1 299 ? 0.601 -5.265 -11.844 1.00 88.56 299 PHE A CA 1
ATOM 2386 C C . PHE A 1 299 ? -0.059 -6.640 -11.813 1.00 88.56 299 PHE A C 1
ATOM 2388 O O . PHE A 1 299 ? -1.111 -6.799 -12.431 1.00 88.56 299 PHE A O 1
ATOM 2395 N N . SER A 1 300 ? 0.539 -7.605 -11.118 1.00 88.12 300 SER A N 1
ATOM 2396 C CA . SER A 1 300 ? 0.144 -9.015 -11.197 1.00 88.12 300 SER A CA 1
ATOM 2397 C C . SER A 1 300 ? -0.360 -9.582 -9.876 1.00 88.12 300 SER A C 1
ATOM 2399 O O . SER A 1 300 ? -1.144 -10.521 -9.894 1.00 88.12 300 SER A O 1
ATOM 2401 N N . HIS A 1 301 ? 0.081 -9.031 -8.745 1.00 91.44 301 HIS A N 1
ATOM 2402 C CA . HIS A 1 301 ? -0.348 -9.478 -7.426 1.00 91.44 301 HIS A CA 1
ATOM 2403 C C . HIS A 1 301 ? -1.820 -9.133 -7.182 1.00 91.44 301 HIS A C 1
ATOM 2405 O O . HIS A 1 301 ? -2.251 -7.981 -7.322 1.00 91.44 301 HIS A O 1
ATOM 2411 N N . ASP A 1 302 ? -2.566 -10.174 -6.834 1.00 86.31 30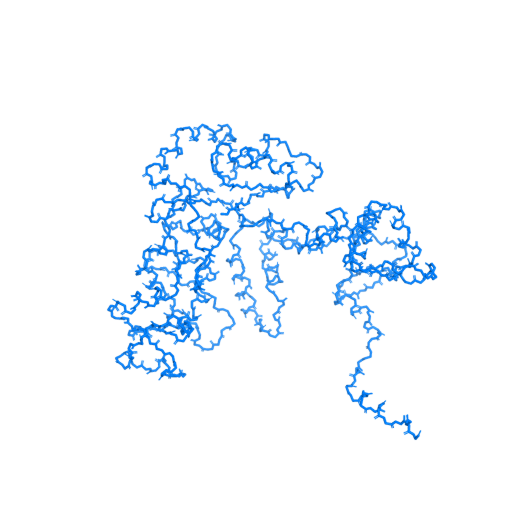2 ASP A N 1
ATOM 2412 C CA . ASP A 1 302 ? -4.017 -10.232 -6.688 1.00 86.31 302 ASP A CA 1
ATOM 2413 C C . ASP A 1 302 ? -4.460 -10.639 -5.272 1.00 86.31 302 ASP A C 1
ATOM 2415 O O . ASP A 1 302 ? -5.649 -10.834 -5.034 1.00 86.31 302 ASP A O 1
ATOM 2419 N N . GLY A 1 303 ? -3.513 -10.773 -4.338 1.00 91.19 303 GLY A N 1
ATOM 2420 C CA . GLY A 1 303 ? -3.784 -11.177 -2.959 1.00 91.19 303 GLY A CA 1
ATOM 2421 C C . GLY A 1 303 ? -3.770 -10.020 -1.971 1.00 91.19 303 GLY A C 1
ATOM 2422 O O . GLY A 1 303 ? -3.715 -8.851 -2.346 1.00 91.19 303 GLY A O 1
ATOM 2423 N N . TRP A 1 304 ? -3.755 -10.365 -0.684 1.00 92.56 304 TRP A N 1
ATOM 2424 C CA . TRP A 1 304 ? -3.606 -9.402 0.399 1.00 92.56 304 TRP A CA 1
ATOM 2425 C C . TRP A 1 304 ? -2.132 -9.215 0.756 1.00 92.56 304 TRP A C 1
ATOM 2427 O O . TRP A 1 304 ? -1.527 -10.064 1.409 1.00 92.56 304 TRP A O 1
ATOM 2437 N N . LEU A 1 305 ? -1.547 -8.103 0.296 1.00 92.31 305 LEU A N 1
ATOM 2438 C CA . LEU A 1 305 ? -0.100 -7.888 0.349 1.00 92.31 305 LEU A CA 1
ATOM 2439 C C . LEU A 1 305 ? 0.445 -7.922 1.782 1.00 92.31 305 LEU A C 1
ATOM 2441 O O . LEU A 1 305 ? 1.456 -8.574 2.038 1.00 92.31 305 LEU A O 1
ATOM 2445 N N . GLU A 1 306 ? -0.221 -7.261 2.726 1.00 90.00 306 GLU A N 1
ATOM 2446 C CA . GLU A 1 306 ? 0.236 -7.238 4.114 1.00 90.00 306 GLU A CA 1
ATOM 2447 C C . GLU A 1 306 ? 0.173 -8.635 4.747 1.00 90.00 306 GLU A C 1
ATOM 2449 O O . GLU A 1 306 ? 1.084 -9.002 5.486 1.00 90.00 306 GLU A O 1
ATOM 2454 N N . ALA A 1 307 ? -0.848 -9.440 4.428 1.00 90.31 307 ALA A N 1
ATOM 2455 C CA . ALA A 1 307 ? -0.947 -10.812 4.926 1.00 90.31 307 ALA A CA 1
ATOM 2456 C C . ALA A 1 307 ? 0.136 -11.726 4.331 1.00 90.31 307 ALA A C 1
ATOM 2458 O O . ALA A 1 307 ? 0.732 -12.512 5.064 1.00 90.31 307 ALA A O 1
ATOM 2459 N N . ASP A 1 308 ? 0.443 -11.588 3.037 1.00 93.44 308 ASP A N 1
ATOM 2460 C CA . ASP A 1 308 ? 1.543 -12.322 2.393 1.00 93.44 308 ASP A CA 1
ATOM 2461 C C . ASP A 1 308 ? 2.899 -11.968 3.027 1.00 93.44 308 ASP A C 1
ATOM 2463 O O . ASP A 1 308 ? 3.738 -12.836 3.261 1.00 93.44 308 ASP A O 1
ATOM 2467 N N . LEU A 1 309 ? 3.108 -10.690 3.346 1.00 91.81 309 LEU A N 1
ATOM 2468 C CA . LEU A 1 309 ? 4.298 -10.209 4.045 1.00 91.81 309 LEU A CA 1
ATOM 2469 C C . LEU A 1 309 ? 4.403 -10.754 5.463 1.00 91.81 309 LEU A C 1
ATOM 2471 O O . LEU A 1 309 ? 5.461 -11.231 5.860 1.00 91.81 309 LEU A O 1
ATOM 2475 N N . HIS A 1 310 ? 3.305 -10.705 6.210 1.00 90.56 310 HIS A N 1
ATOM 2476 C CA . HIS A 1 310 ? 3.241 -11.246 7.557 1.00 90.56 310 HIS A CA 1
ATOM 2477 C C . HIS A 1 310 ? 3.546 -12.749 7.571 1.00 90.56 310 HIS A C 1
ATOM 2479 O O . HIS A 1 310 ? 4.407 -13.198 8.321 1.00 90.56 310 HIS A O 1
ATOM 2485 N N . ALA A 1 311 ? 2.930 -13.516 6.671 1.00 91.69 311 ALA A N 1
ATOM 2486 C CA . ALA A 1 311 ? 3.176 -14.949 6.551 1.00 91.69 311 ALA A CA 1
ATOM 2487 C C . ALA A 1 311 ? 4.602 -15.274 6.061 1.00 91.69 311 ALA A C 1
ATOM 2489 O O . ALA A 1 311 ? 5.163 -16.316 6.414 1.00 91.69 311 ALA A O 1
ATOM 2490 N N . ALA A 1 312 ? 5.210 -14.408 5.241 1.00 93.69 312 ALA A N 1
ATOM 2491 C CA . ALA A 1 312 ? 6.611 -14.539 4.844 1.00 93.69 312 ALA A CA 1
ATOM 2492 C C . ALA A 1 312 ? 7.558 -14.372 6.043 1.00 93.69 312 ALA A C 1
ATOM 2494 O O . ALA A 1 312 ? 8.480 -15.173 6.205 1.00 93.69 312 ALA A O 1
ATOM 2495 N N . GLU A 1 313 ? 7.294 -13.382 6.895 1.00 93.19 313 GLU A N 1
ATOM 2496 C CA . GLU A 1 313 ? 8.040 -13.116 8.128 1.00 93.19 313 GLU A CA 1
ATOM 2497 C C . GLU A 1 313 ? 7.889 -14.255 9.141 1.00 93.19 313 GLU A C 1
ATOM 2499 O O . GLU A 1 313 ? 8.888 -14.836 9.567 1.00 93.19 313 GLU A O 1
ATOM 2504 N N . GLU A 1 314 ? 6.655 -14.662 9.461 1.00 90.12 314 GLU A N 1
ATOM 2505 C CA . GLU A 1 314 ? 6.394 -15.809 10.342 1.00 90.12 314 GLU A CA 1
ATOM 2506 C C . GLU A 1 314 ? 7.122 -17.063 9.847 1.00 90.12 314 GLU A C 1
ATOM 2508 O O . GLU A 1 314 ? 7.812 -17.742 10.611 1.00 90.12 314 GLU A O 1
ATOM 2513 N N . SER A 1 315 ? 7.037 -17.343 8.541 1.00 91.44 315 SER A N 1
ATOM 2514 C CA . SER A 1 315 ? 7.738 -18.471 7.934 1.00 91.44 315 SER A CA 1
ATOM 2515 C C . SER A 1 315 ? 9.256 -18.344 8.061 1.00 91.44 315 SER A C 1
ATOM 2517 O O . SER A 1 315 ? 9.904 -19.374 8.216 1.00 91.44 315 SER A O 1
ATOM 2519 N N . PHE A 1 316 ? 9.846 -17.154 7.952 1.00 93.50 316 PHE A N 1
ATOM 2520 C CA . PHE A 1 316 ? 11.295 -16.979 8.070 1.00 93.50 316 PHE A CA 1
ATOM 2521 C C . PHE A 1 316 ? 11.779 -17.299 9.491 1.00 93.50 316 PHE A C 1
ATOM 2523 O O . PHE A 1 316 ? 12.666 -18.139 9.668 1.00 93.50 316 PHE A O 1
ATOM 2530 N N . TYR A 1 317 ? 11.151 -16.705 10.508 1.00 90.31 317 TYR A N 1
ATOM 2531 C CA . TYR A 1 317 ? 11.547 -16.910 11.904 1.00 90.31 317 TYR A CA 1
ATOM 2532 C C . TYR A 1 317 ? 11.234 -18.326 12.406 1.00 90.31 317 TYR A C 1
ATOM 2534 O O . TYR A 1 317 ? 12.057 -18.920 13.101 1.00 90.31 317 TYR A O 1
ATOM 2542 N N . ALA A 1 318 ? 10.118 -18.929 11.980 1.00 88.44 318 ALA A N 1
ATOM 2543 C CA . ALA A 1 318 ? 9.778 -20.310 12.338 1.00 88.44 318 ALA A CA 1
ATOM 2544 C C . ALA A 1 318 ? 10.797 -21.350 11.829 1.00 88.44 318 ALA A C 1
ATOM 2546 O O . ALA A 1 318 ? 10.889 -22.441 12.386 1.00 88.44 318 ALA A O 1
ATOM 2547 N N . HIS A 1 319 ? 11.581 -21.023 10.794 1.00 89.69 319 HIS A N 1
ATOM 2548 C CA . HIS A 1 319 ? 12.612 -21.904 10.230 1.00 89.69 319 HIS A CA 1
ATOM 2549 C C . HIS A 1 319 ? 14.038 -21.525 10.674 1.00 89.69 319 HIS A C 1
ATOM 2551 O O . HIS A 1 319 ? 15.006 -21.864 9.995 1.00 89.69 319 HIS A O 1
ATOM 2557 N N . GLY A 1 320 ? 14.185 -20.836 11.812 1.00 88.62 320 GLY A N 1
ATOM 2558 C CA . GLY A 1 320 ? 15.491 -20.493 12.390 1.00 88.62 320 GLY A CA 1
ATOM 2559 C C . GLY A 1 320 ? 16.119 -19.213 11.831 1.00 88.62 320 GLY A C 1
ATOM 2560 O O . GLY A 1 320 ? 17.315 -18.980 12.017 1.00 88.62 320 GLY A O 1
ATOM 2561 N N . GLY A 1 321 ? 15.332 -18.383 11.142 1.00 90.06 321 GLY A N 1
ATOM 2562 C CA . GLY A 1 321 ? 15.717 -17.019 10.805 1.00 90.06 321 GLY A CA 1
ATOM 2563 C C . GLY A 1 321 ? 15.975 -16.174 12.057 1.00 90.06 321 GLY A C 1
ATOM 2564 O O . GLY A 1 321 ? 15.341 -16.344 13.094 1.00 90.06 321 GLY A O 1
ATOM 2565 N N . THR A 1 322 ? 16.923 -15.252 11.964 1.00 89.56 322 THR A N 1
ATOM 2566 C CA . THR A 1 322 ? 17.349 -14.332 13.024 1.00 89.56 322 THR A CA 1
ATOM 2567 C C . THR A 1 322 ? 17.597 -12.952 12.420 1.00 89.56 322 THR A C 1
ATOM 2569 O O . THR A 1 322 ? 17.739 -12.809 11.208 1.00 89.56 322 THR A O 1
ATOM 2572 N N . HIS A 1 323 ? 17.722 -11.919 13.252 1.00 85.94 323 HIS A N 1
ATOM 2573 C CA . HIS A 1 323 ? 18.110 -10.591 12.765 1.00 85.94 323 HIS A CA 1
ATOM 2574 C C . HIS A 1 323 ? 19.488 -10.579 12.068 1.00 85.94 323 HIS A C 1
ATOM 2576 O O . HIS A 1 323 ? 19.699 -9.781 11.161 1.00 85.94 323 HIS A O 1
ATOM 2582 N N . LEU A 1 324 ? 20.413 -11.471 12.456 1.00 86.69 324 LEU A N 1
ATOM 2583 C CA . LEU A 1 324 ? 21.770 -11.539 11.895 1.00 86.69 324 LEU A CA 1
ATOM 2584 C C . LEU A 1 324 ? 21.804 -12.089 10.466 1.00 86.69 324 LEU A C 1
ATOM 2586 O O . LEU A 1 324 ? 22.722 -11.773 9.716 1.00 86.69 324 LEU A O 1
ATOM 2590 N N . ASN A 1 325 ? 20.831 -12.923 10.094 1.00 89.56 325 ASN A N 1
ATOM 2591 C CA . ASN A 1 325 ? 20.739 -13.536 8.767 1.00 89.56 325 ASN A CA 1
ATOM 2592 C C . ASN A 1 325 ? 19.470 -13.111 8.013 1.00 89.56 325 ASN A C 1
ATOM 2594 O O . ASN A 1 325 ? 19.060 -13.802 7.082 1.00 89.56 325 ASN A O 1
ATOM 2598 N N . TYR A 1 326 ? 18.847 -11.998 8.415 1.00 90.19 326 TYR A N 1
ATOM 2599 C CA . TYR A 1 326 ? 17.648 -11.469 7.776 1.00 90.19 326 TYR A CA 1
ATOM 2600 C C . TYR A 1 326 ? 17.995 -10.947 6.371 1.00 90.19 326 TYR A C 1
ATOM 2602 O O . TYR A 1 326 ? 18.688 -9.935 6.255 1.00 90.19 326 TYR A O 1
ATOM 2610 N N . PRO A 1 327 ? 17.528 -11.600 5.290 1.00 86.69 327 PRO A N 1
ATOM 2611 C CA . PRO A 1 327 ? 17.947 -11.269 3.926 1.00 86.69 327 PRO A CA 1
ATOM 2612 C C . PRO A 1 327 ? 17.234 -10.026 3.371 1.00 86.69 327 PRO A C 1
ATOM 2614 O O . PRO A 1 327 ? 17.477 -9.623 2.237 1.00 86.69 327 PRO A O 1
ATOM 2617 N N . GLY A 1 328 ? 16.332 -9.433 4.157 1.00 89.75 328 GLY A N 1
ATOM 2618 C CA . GLY A 1 328 ? 15.443 -8.363 3.734 1.00 89.75 328 GLY A CA 1
ATOM 2619 C C . GLY A 1 328 ? 14.036 -8.865 3.413 1.00 89.75 328 GLY A C 1
ATOM 2620 O O . GLY A 1 328 ? 13.828 -9.989 2.947 1.00 89.75 328 GLY A O 1
ATOM 2621 N N . ARG A 1 329 ? 13.064 -7.977 3.637 1.00 89.75 329 ARG A N 1
ATOM 2622 C CA . ARG A 1 329 ? 11.624 -8.209 3.451 1.00 89.75 329 ARG A CA 1
ATOM 2623 C C . ARG A 1 329 ? 11.273 -8.726 2.054 1.00 89.75 329 ARG A C 1
ATOM 2625 O O . ARG A 1 329 ? 10.461 -9.636 1.905 1.00 89.75 329 ARG A O 1
ATOM 2632 N N . ASP A 1 330 ? 11.901 -8.165 1.028 1.00 90.06 330 ASP A N 1
ATOM 2633 C CA . ASP A 1 330 ? 11.633 -8.529 -0.363 1.00 90.06 330 ASP A CA 1
ATOM 2634 C C . ASP A 1 330 ? 12.071 -9.961 -0.679 1.00 90.06 330 ASP A C 1
ATOM 2636 O O . ASP A 1 330 ? 11.382 -10.668 -1.412 1.00 90.06 330 ASP A O 1
ATOM 2640 N N . GLU A 1 331 ? 13.194 -10.415 -0.120 1.00 89.19 331 GLU A N 1
ATOM 2641 C CA . GLU A 1 331 ? 13.722 -11.756 -0.380 1.00 89.19 331 GLU A CA 1
ATOM 2642 C C . GLU A 1 331 ? 12.878 -12.835 0.301 1.00 89.19 331 GLU A C 1
ATOM 2644 O O . GLU A 1 331 ? 12.527 -13.839 -0.330 1.00 89.19 331 GLU A O 1
ATOM 2649 N N . ILE A 1 332 ? 12.456 -12.605 1.549 1.00 93.69 332 ILE A N 1
ATOM 2650 C CA . ILE A 1 332 ? 11.529 -13.524 2.222 1.00 93.69 332 ILE A CA 1
ATOM 2651 C C . ILE A 1 332 ? 10.158 -13.542 1.530 1.00 93.69 332 ILE A C 1
ATOM 2653 O O . ILE A 1 332 ? 9.576 -14.617 1.366 1.00 93.69 332 ILE A O 1
ATOM 2657 N N . LEU A 1 333 ? 9.669 -12.395 1.037 1.00 93.75 333 LEU A N 1
ATOM 2658 C CA . LEU A 1 333 ? 8.408 -12.320 0.299 1.00 93.75 333 LEU A CA 1
ATOM 2659 C C . LEU A 1 333 ? 8.501 -13.046 -1.048 1.00 93.75 333 LEU A C 1
ATOM 2661 O O . LEU A 1 333 ? 7.608 -13.823 -1.386 1.00 93.75 333 LEU A O 1
ATOM 2665 N N . LYS A 1 334 ? 9.593 -12.862 -1.805 1.00 91.31 334 LYS A N 1
ATOM 2666 C CA . LYS A 1 334 ? 9.854 -13.618 -3.045 1.00 91.31 334 LYS A CA 1
ATOM 2667 C C . LYS A 1 334 ? 9.828 -15.114 -2.779 1.00 91.31 334 LYS A C 1
ATOM 2669 O O . LYS A 1 334 ? 9.163 -15.846 -3.513 1.00 91.31 334 LYS A O 1
ATOM 2674 N N . ALA A 1 335 ? 10.525 -15.578 -1.743 1.00 89.88 335 ALA A N 1
ATOM 2675 C CA . ALA A 1 335 ? 10.558 -16.990 -1.383 1.00 89.88 335 ALA A CA 1
ATOM 2676 C C . ALA A 1 335 ? 9.157 -17.517 -1.025 1.00 89.88 335 ALA A C 1
ATOM 2678 O O . ALA A 1 335 ? 8.757 -18.578 -1.511 1.00 89.88 335 ALA A O 1
ATOM 2679 N N . HIS A 1 336 ? 8.392 -16.753 -0.238 1.00 93.56 336 HIS A N 1
ATOM 2680 C CA . HIS A 1 336 ? 7.016 -17.074 0.138 1.00 93.56 336 HIS A CA 1
ATOM 2681 C C . HIS A 1 336 ? 6.095 -17.200 -1.087 1.00 93.56 336 HIS A C 1
ATOM 2683 O O . HIS A 1 336 ? 5.488 -18.252 -1.302 1.00 93.56 336 HIS A O 1
ATOM 2689 N N . LEU A 1 337 ? 6.053 -16.176 -1.944 1.00 93.25 337 LEU A N 1
ATOM 2690 C CA . LEU A 1 337 ? 5.213 -16.167 -3.145 1.00 93.25 337 LEU A CA 1
ATOM 2691 C C . LEU A 1 337 ? 5.644 -17.232 -4.166 1.00 93.25 337 LEU A C 1
ATOM 2693 O O . LEU A 1 337 ? 4.795 -17.826 -4.831 1.00 93.25 337 LEU A O 1
ATOM 2697 N N . THR A 1 338 ? 6.947 -17.524 -4.272 1.00 91.12 338 THR A N 1
ATOM 2698 C CA . THR A 1 338 ? 7.460 -18.602 -5.138 1.00 91.12 338 THR A CA 1
ATOM 2699 C C . THR A 1 338 ? 6.964 -19.964 -4.674 1.00 91.12 338 THR A C 1
ATOM 2701 O O . THR A 1 338 ? 6.498 -20.761 -5.485 1.00 91.12 338 THR A O 1
ATOM 2704 N N . ARG A 1 339 ? 7.008 -20.228 -3.362 1.00 91.25 339 ARG A N 1
ATOM 2705 C CA . ARG A 1 339 ? 6.526 -21.485 -2.772 1.00 91.25 339 ARG A CA 1
ATOM 2706 C C . ARG A 1 339 ? 5.032 -21.703 -3.018 1.00 91.25 339 ARG A C 1
ATOM 2708 O O . ARG A 1 339 ? 4.608 -22.836 -3.204 1.00 91.25 339 ARG A O 1
ATOM 2715 N N . GLN A 1 340 ? 4.255 -20.623 -3.054 1.00 91.75 340 GLN A N 1
ATOM 2716 C CA . GLN A 1 340 ? 2.827 -20.649 -3.380 1.00 91.75 340 GLN A CA 1
ATOM 2717 C C . GLN A 1 340 ? 2.536 -20.717 -4.891 1.00 91.75 340 GLN A C 1
ATOM 2719 O O . GLN A 1 340 ? 1.373 -20.756 -5.281 1.00 91.75 340 GLN A O 1
ATOM 2724 N N . GLY A 1 341 ? 3.558 -20.689 -5.756 1.00 91.25 341 GLY A N 1
ATOM 2725 C CA . GLY A 1 341 ? 3.383 -20.628 -7.211 1.00 91.25 341 GLY A CA 1
ATOM 2726 C C . GLY A 1 341 ? 2.824 -19.294 -7.720 1.00 91.25 341 GLY A C 1
ATOM 2727 O O . GLY A 1 341 ? 2.416 -19.203 -8.876 1.00 91.25 341 GLY A O 1
ATOM 2728 N N . ARG A 1 342 ? 2.801 -18.260 -6.871 1.00 90.06 342 ARG A N 1
ATOM 2729 C CA . ARG A 1 342 ? 2.269 -16.922 -7.175 1.00 90.06 342 ARG A CA 1
ATOM 2730 C C . ARG A 1 342 ? 3.333 -15.971 -7.710 1.00 90.06 342 ARG A C 1
ATOM 2732 O O . ARG A 1 342 ? 2.991 -14.978 -8.332 1.00 90.06 342 ARG A O 1
ATOM 2739 N N . TYR A 1 343 ? 4.611 -16.299 -7.540 1.00 88.62 343 TYR A N 1
ATOM 2740 C CA . TYR A 1 343 ? 5.733 -15.582 -8.139 1.00 88.62 343 TYR A CA 1
ATOM 2741 C C . TYR A 1 343 ? 6.675 -16.561 -8.838 1.00 88.62 343 TYR A C 1
ATOM 2743 O O . TYR A 1 343 ? 6.965 -17.641 -8.332 1.00 88.62 343 TYR A O 1
ATOM 2751 N N . SER A 1 344 ? 7.184 -16.176 -10.005 1.00 78.50 344 SER A N 1
ATOM 2752 C CA . SER A 1 344 ? 8.226 -16.929 -10.694 1.00 78.50 344 SER A CA 1
ATOM 2753 C C . SER A 1 344 ? 9.246 -15.965 -11.275 1.00 78.50 344 SER A C 1
ATOM 2755 O O . SER A 1 344 ? 8.935 -15.213 -12.201 1.00 78.50 344 SER A O 1
ATOM 2757 N N . HIS A 1 345 ? 10.476 -16.027 -10.778 1.00 70.62 345 HIS A N 1
ATOM 2758 C CA . HIS A 1 345 ? 11.606 -15.418 -11.460 1.00 70.62 345 HIS A CA 1
ATOM 2759 C C . HIS A 1 345 ? 12.135 -16.418 -12.486 1.00 70.62 345 HIS A C 1
ATOM 2761 O O . HIS A 1 345 ? 12.645 -17.476 -12.121 1.00 70.62 345 HIS A O 1
ATOM 2767 N N . THR A 1 346 ? 12.005 -16.103 -13.774 1.00 63.75 346 THR A N 1
ATOM 2768 C CA . THR A 1 346 ? 12.681 -16.871 -14.826 1.00 63.75 346 THR A CA 1
ATOM 2769 C C . THR A 1 346 ? 13.881 -16.058 -15.290 1.00 63.75 346 THR A C 1
ATOM 2771 O O . THR A 1 346 ? 13.695 -15.102 -16.051 1.00 63.75 346 THR A O 1
ATOM 2774 N N . PRO A 1 347 ? 15.113 -16.416 -14.876 1.00 64.94 347 PRO A N 1
ATOM 2775 C CA . PRO A 1 347 ? 16.303 -15.743 -15.362 1.00 64.94 347 PRO A CA 1
ATOM 2776 C C . PRO A 1 347 ? 16.319 -15.824 -16.884 1.00 64.94 347 PRO A C 1
ATOM 2778 O O . PRO A 1 347 ? 16.215 -16.912 -17.464 1.00 64.94 347 PRO A O 1
ATOM 2781 N N . ARG A 1 348 ? 16.442 -14.679 -17.558 1.00 67.94 348 ARG A N 1
ATOM 2782 C CA . ARG A 1 348 ? 16.577 -14.678 -19.015 1.00 67.94 348 ARG A CA 1
ATOM 2783 C C . ARG A 1 348 ? 17.915 -15.312 -19.366 1.00 67.94 348 ARG A C 1
ATOM 2785 O O . ARG A 1 348 ? 18.964 -14.740 -19.089 1.00 67.94 348 ARG A O 1
ATOM 2792 N N . LYS A 1 349 ? 17.875 -16.488 -19.986 1.00 74.44 349 LYS A N 1
ATOM 2793 C CA . LYS A 1 349 ? 19.065 -17.149 -20.525 1.00 74.44 349 LYS A CA 1
ATOM 2794 C C . LYS A 1 349 ? 19.355 -16.600 -21.918 1.00 74.44 349 LYS A C 1
ATOM 2796 O O . LYS A 1 349 ? 18.447 -16.447 -22.733 1.00 74.44 349 LYS A O 1
ATOM 2801 N N . GLY A 1 350 ? 20.618 -16.291 -22.177 1.00 76.50 350 GLY A N 1
ATOM 2802 C CA . GLY A 1 350 ? 21.111 -15.931 -23.502 1.00 76.50 350 GLY A CA 1
ATOM 2803 C C . GLY A 1 350 ? 22.121 -16.970 -23.982 1.00 76.50 350 GLY A C 1
ATOM 2804 O O . GLY A 1 350 ? 22.811 -17.557 -23.149 1.00 76.50 350 GLY A O 1
ATOM 2805 N N . PRO A 1 351 ? 22.231 -17.214 -25.298 1.00 82.38 351 PRO A N 1
ATOM 2806 C CA . PRO A 1 351 ? 23.329 -18.012 -25.822 1.00 82.38 351 PRO A CA 1
ATOM 2807 C C . PRO A 1 351 ? 24.660 -17.297 -25.567 1.00 82.38 351 PRO A C 1
ATOM 2809 O O . PRO A 1 351 ? 24.733 -16.066 -25.640 1.00 82.38 351 PRO A O 1
ATOM 2812 N N . PHE A 1 352 ? 25.716 -18.075 -25.325 1.00 84.06 352 PHE A N 1
ATOM 2813 C CA . PHE A 1 352 ? 27.079 -17.551 -25.285 1.00 84.06 352 PHE A CA 1
ATOM 2814 C C . PHE A 1 352 ? 27.420 -16.829 -26.595 1.00 84.06 352 PHE A C 1
ATOM 2816 O O . PHE A 1 352 ? 27.011 -17.254 -27.682 1.00 84.06 352 PHE A O 1
ATOM 2823 N N . ARG A 1 353 ? 28.198 -15.746 -26.498 1.00 83.31 353 ARG A N 1
ATOM 2824 C CA . ARG A 1 353 ? 28.765 -15.054 -27.657 1.00 83.31 353 ARG A CA 1
ATOM 2825 C C . ARG A 1 353 ? 30.266 -14.838 -27.494 1.00 83.31 353 ARG A C 1
ATOM 2827 O O . ARG A 1 353 ? 30.703 -14.513 -26.391 1.00 83.31 353 ARG A O 1
ATOM 2834 N N . PRO A 1 354 ? 31.043 -14.931 -28.590 1.00 82.88 354 PRO A N 1
ATOM 2835 C CA . PRO A 1 354 ? 32.456 -14.572 -28.574 1.00 82.88 354 PRO A CA 1
ATOM 2836 C C . PRO A 1 354 ? 32.683 -13.154 -28.033 1.00 82.88 354 PRO A C 1
ATOM 2838 O O . PRO A 1 354 ? 31.927 -12.233 -28.349 1.00 82.88 354 PRO A O 1
ATOM 2841 N N . GLY A 1 355 ? 33.739 -12.979 -27.236 1.00 81.31 355 GLY A N 1
ATOM 2842 C CA . GLY A 1 355 ? 34.071 -11.703 -26.588 1.00 81.31 355 GLY A CA 1
ATOM 2843 C C . GLY A 1 355 ? 33.508 -11.529 -25.173 1.00 81.31 355 GLY A C 1
ATOM 2844 O O . GLY A 1 355 ? 33.701 -10.464 -24.589 1.00 81.31 355 GLY A O 1
ATOM 2845 N N . TYR A 1 356 ? 32.849 -12.557 -24.635 1.00 86.44 356 TYR A N 1
ATOM 2846 C CA . TYR A 1 356 ? 32.506 -12.681 -23.221 1.00 86.44 356 TYR A CA 1
ATOM 2847 C C . TYR A 1 356 ? 33.310 -13.825 -22.585 1.00 86.44 356 TYR A C 1
ATOM 2849 O O . TYR A 1 356 ? 33.600 -14.823 -23.245 1.00 86.44 356 TYR A O 1
ATOM 2857 N N . THR A 1 357 ? 33.642 -13.687 -21.307 1.00 87.06 357 THR A N 1
ATOM 2858 C CA . THR A 1 357 ? 34.282 -14.707 -20.470 1.00 87.06 357 THR A CA 1
ATOM 2859 C C . THR A 1 357 ? 33.221 -15.387 -19.619 1.00 87.06 357 THR A C 1
ATOM 2861 O O . THR A 1 357 ? 32.396 -14.707 -19.014 1.00 87.06 357 THR A O 1
ATOM 2864 N N . VAL A 1 358 ? 33.228 -16.717 -19.563 1.00 87.69 358 VAL A N 1
ATOM 2865 C CA . VAL A 1 358 ? 32.317 -17.480 -18.699 1.00 87.69 358 VAL A CA 1
ATOM 2866 C C . VAL A 1 358 ? 32.980 -17.695 -17.343 1.00 87.69 358 VAL A C 1
ATOM 2868 O O . VAL A 1 358 ? 34.134 -18.115 -17.292 1.00 87.69 358 VAL A O 1
ATOM 2871 N N . ALA A 1 359 ? 32.254 -17.429 -16.262 1.00 84.19 359 ALA A N 1
ATOM 2872 C CA . ALA A 1 359 ? 32.673 -17.763 -14.908 1.00 84.19 359 ALA A CA 1
ATOM 2873 C C . ALA A 1 359 ? 31.474 -18.236 -14.083 1.00 84.19 359 ALA A C 1
ATOM 2875 O O . ALA A 1 359 ? 30.372 -17.695 -14.207 1.00 84.19 359 ALA A O 1
ATOM 2876 N N . THR A 1 360 ? 31.698 -19.229 -13.227 1.00 85.62 360 THR A N 1
ATOM 2877 C CA . THR A 1 360 ? 30.704 -19.666 -12.247 1.00 85.62 360 THR A CA 1
ATOM 2878 C C . THR A 1 360 ? 30.813 -18.776 -11.015 1.00 85.62 360 THR A C 1
ATOM 2880 O O . THR A 1 360 ? 31.815 -18.800 -10.305 1.00 85.62 360 THR A O 1
ATOM 2883 N N . VAL A 1 361 ? 29.779 -17.981 -10.763 1.00 80.88 361 VAL A N 1
ATOM 2884 C CA . VAL A 1 361 ? 29.710 -17.002 -9.676 1.00 80.88 361 VAL A CA 1
ATOM 2885 C C . VAL A 1 361 ? 28.449 -17.277 -8.871 1.00 80.88 361 VAL A C 1
ATOM 2887 O O . VAL A 1 361 ? 27.361 -17.363 -9.439 1.00 80.88 361 VAL A O 1
ATOM 2890 N N . LEU A 1 362 ? 28.585 -17.456 -7.552 1.00 78.50 362 LEU A N 1
ATOM 2891 C CA . LEU A 1 362 ? 27.459 -17.746 -6.649 1.00 78.50 362 LEU A CA 1
ATOM 2892 C C . LEU A 1 362 ? 26.596 -18.936 -7.132 1.00 78.50 362 LEU A C 1
ATOM 2894 O O . LEU A 1 362 ? 25.367 -18.900 -7.090 1.00 78.50 362 LEU A O 1
ATOM 2898 N N . GLY A 1 363 ? 27.250 -19.979 -7.662 1.00 77.81 363 GLY A N 1
ATOM 2899 C CA . GLY A 1 363 ? 26.589 -21.177 -8.195 1.00 77.81 363 GLY A CA 1
ATOM 2900 C C . GLY A 1 363 ? 25.866 -20.986 -9.536 1.00 77.81 363 GLY A C 1
ATOM 2901 O O . GLY A 1 363 ? 25.096 -21.859 -9.934 1.00 77.81 363 GLY A O 1
ATOM 2902 N N . LYS A 1 364 ? 26.086 -19.864 -10.236 1.00 80.94 364 LYS A N 1
ATOM 2903 C CA . LYS A 1 364 ? 25.493 -19.556 -11.546 1.00 80.94 364 LYS A CA 1
ATOM 2904 C C . LYS A 1 364 ? 26.581 -19.333 -12.591 1.00 80.94 364 LYS A C 1
ATOM 2906 O O . LYS A 1 364 ? 27.520 -18.581 -12.351 1.00 80.94 364 LYS A O 1
ATOM 2911 N N . ASP A 1 365 ? 26.413 -19.910 -13.776 1.00 85.56 365 ASP A N 1
ATOM 2912 C CA . ASP A 1 365 ? 27.291 -19.620 -14.912 1.00 85.56 365 ASP A CA 1
ATOM 2913 C C . ASP A 1 365 ? 26.897 -18.282 -15.543 1.00 85.56 365 ASP A C 1
ATOM 2915 O O . ASP A 1 365 ? 25.820 -18.139 -16.131 1.00 85.56 365 ASP A O 1
ATOM 2919 N N . LEU A 1 366 ? 27.773 -17.291 -15.405 1.00 85.44 366 LEU A N 1
ATOM 2920 C CA . LEU A 1 366 ? 27.585 -15.938 -15.914 1.00 85.44 366 LEU A CA 1
ATOM 2921 C C . LEU A 1 366 ? 28.617 -15.626 -17.004 1.00 85.44 366 LEU A C 1
ATOM 2923 O O . LEU A 1 366 ? 29.743 -16.120 -16.992 1.00 85.44 366 LEU A O 1
ATOM 2927 N N . CYS A 1 367 ? 28.210 -14.806 -17.975 1.00 88.62 367 CYS A N 1
ATOM 2928 C CA . CYS A 1 367 ? 29.064 -14.326 -19.061 1.00 88.62 367 CYS A CA 1
ATOM 2929 C C . CYS A 1 367 ? 29.410 -12.850 -18.831 1.00 88.62 367 CYS A C 1
ATOM 2931 O O . CYS A 1 367 ? 28.511 -12.010 -18.804 1.00 88.62 367 CYS A O 1
ATOM 2933 N N . PHE A 1 368 ? 30.697 -12.523 -18.744 1.00 87.69 368 PHE A N 1
ATOM 2934 C CA . PHE A 1 368 ? 31.201 -11.179 -18.461 1.00 87.69 368 PHE A CA 1
ATOM 2935 C C . PHE A 1 368 ? 31.939 -10.598 -19.654 1.00 87.69 368 PHE A C 1
ATOM 2937 O O . PHE A 1 368 ? 32.724 -11.284 -20.303 1.00 87.69 368 PHE A O 1
ATOM 2944 N N . SER A 1 369 ? 31.701 -9.327 -19.964 1.00 88.50 369 SER A N 1
ATOM 2945 C CA . SER A 1 369 ? 32.549 -8.622 -20.922 1.00 88.50 369 SER A CA 1
ATOM 2946 C C . SER A 1 369 ? 33.820 -8.126 -20.228 1.00 88.50 369 SER A C 1
ATOM 2948 O O . SER A 1 369 ? 33.768 -7.798 -19.042 1.00 88.50 369 SER A O 1
ATOM 2950 N N . PRO A 1 370 ? 34.931 -7.950 -20.963 1.00 87.75 370 PRO A N 1
ATOM 2951 C CA . PRO A 1 370 ? 35.985 -7.033 -20.543 1.00 87.75 370 PRO A CA 1
ATOM 2952 C C . PRO A 1 370 ? 35.419 -5.634 -20.252 1.00 87.75 370 PRO A C 1
ATOM 2954 O O . PRO A 1 370 ? 34.309 -5.306 -20.697 1.00 87.75 370 PRO A O 1
ATOM 2957 N N . LEU A 1 371 ? 36.200 -4.796 -19.561 1.00 91.44 371 LEU A N 1
ATOM 2958 C CA . LEU A 1 371 ? 35.865 -3.380 -19.392 1.00 91.44 371 LEU A CA 1
ATOM 2959 C C . LEU A 1 371 ? 35.560 -2.751 -20.757 1.00 91.44 371 LEU A C 1
ATOM 2961 O O . LEU A 1 371 ? 36.232 -3.029 -21.753 1.00 91.44 371 LEU A O 1
ATOM 2965 N N . VAL A 1 372 ? 34.496 -1.950 -20.817 1.00 93.00 372 VAL A N 1
ATOM 2966 C CA . VAL A 1 372 ? 34.033 -1.344 -22.068 1.00 93.00 372 VAL A CA 1
ATOM 2967 C C . VAL A 1 372 ? 35.004 -0.227 -22.450 1.00 93.00 372 VAL A C 1
ATOM 2969 O O . VAL A 1 372 ? 35.101 0.736 -21.696 1.00 93.00 372 VAL A O 1
ATOM 2972 N N . PRO A 1 373 ? 35.699 -0.309 -23.599 1.00 94.31 373 PRO A N 1
ATOM 2973 C CA . PRO A 1 373 ? 36.665 0.710 -23.971 1.00 94.31 373 PRO A CA 1
ATOM 2974 C C . PRO A 1 373 ? 35.995 1.959 -24.559 1.00 94.31 373 PRO A C 1
ATOM 2976 O O . PRO A 1 373 ? 34.896 1.871 -25.131 1.00 94.31 373 PRO A O 1
ATOM 2979 N N . VAL A 1 374 ? 36.697 3.093 -24.511 1.00 95.31 374 VAL A N 1
ATOM 2980 C CA . VAL A 1 374 ? 36.277 4.404 -25.037 1.00 95.31 374 VAL A CA 1
ATOM 2981 C C . VAL A 1 374 ? 35.719 4.286 -26.461 1.00 95.31 374 VAL A C 1
ATOM 2983 O O . VAL A 1 374 ? 34.600 4.731 -26.727 1.00 95.31 374 VAL A O 1
ATOM 2986 N N . ARG A 1 375 ? 36.393 3.567 -27.372 1.00 95.06 375 ARG A N 1
ATOM 2987 C CA . ARG A 1 375 ? 35.928 3.351 -28.761 1.00 95.06 375 ARG A CA 1
ATOM 2988 C C . ARG A 1 375 ? 34.545 2.707 -28.863 1.00 95.06 375 ARG A C 1
ATOM 2990 O O . ARG A 1 375 ? 33.760 3.039 -29.756 1.00 95.06 375 ARG A O 1
ATOM 2997 N N . ARG A 1 376 ? 34.226 1.757 -27.973 1.00 93.62 376 ARG A N 1
ATOM 2998 C CA . ARG A 1 376 ? 32.918 1.080 -27.968 1.00 93.62 376 ARG A CA 1
ATOM 2999 C C . ARG A 1 376 ? 31.840 2.005 -27.428 1.00 93.62 376 ARG A C 1
ATOM 3001 O O . ARG A 1 376 ? 30.718 1.958 -27.932 1.00 93.62 376 ARG A O 1
ATOM 3008 N N . PHE A 1 377 ? 32.176 2.833 -26.446 1.00 95.19 377 PHE A N 1
ATOM 3009 C CA . PHE A 1 377 ? 31.246 3.807 -25.897 1.00 95.19 377 PHE A CA 1
ATOM 3010 C C . PHE A 1 377 ? 30.966 4.948 -26.893 1.00 95.19 377 PHE A C 1
ATOM 3012 O O . PHE A 1 377 ? 29.808 5.272 -27.140 1.00 95.19 377 PHE A O 1
ATOM 3019 N N . HIS A 1 378 ? 31.983 5.452 -27.601 1.00 95.06 378 HIS A N 1
ATOM 3020 C CA . HIS A 1 378 ? 31.801 6.396 -28.715 1.00 95.06 378 HIS A CA 1
ATOM 3021 C C . HIS A 1 378 ? 30.861 5.859 -29.795 1.00 95.06 378 HIS A C 1
ATOM 3023 O O . HIS A 1 378 ? 29.997 6.579 -30.297 1.00 95.06 378 HIS A O 1
ATOM 3029 N N . ARG A 1 379 ? 30.997 4.574 -30.146 1.00 95.31 379 ARG A N 1
ATOM 3030 C CA . ARG A 1 379 ? 30.063 3.919 -31.064 1.00 95.31 379 ARG A CA 1
ATOM 3031 C C . ARG A 1 379 ? 28.631 3.939 -30.525 1.00 95.31 379 ARG A C 1
ATOM 3033 O O . ARG A 1 379 ? 27.726 4.232 -31.295 1.00 95.31 379 ARG A O 1
ATOM 3040 N N . PHE A 1 380 ? 28.425 3.641 -29.243 1.00 95.75 380 PHE A N 1
ATOM 3041 C CA . PHE A 1 380 ? 27.101 3.727 -28.622 1.00 95.75 380 PHE A CA 1
ATOM 3042 C C . PHE A 1 380 ? 26.504 5.134 -28.765 1.00 95.75 380 PHE A C 1
ATOM 3044 O O . PHE A 1 380 ? 25.371 5.253 -29.224 1.00 95.75 380 PHE A O 1
ATOM 3051 N N . LEU A 1 381 ? 27.269 6.184 -28.457 1.00 95.25 381 LEU A N 1
ATOM 3052 C CA . LEU A 1 381 ? 26.797 7.568 -28.566 1.00 95.25 381 LEU A CA 1
ATOM 3053 C C . LEU A 1 381 ? 26.454 7.955 -30.010 1.00 95.25 381 LEU A C 1
ATOM 3055 O O . LEU A 1 381 ? 25.415 8.561 -30.261 1.00 95.25 381 LEU A O 1
ATOM 3059 N N . ARG A 1 382 ? 27.292 7.558 -30.973 1.00 95.12 382 ARG A N 1
ATOM 3060 C CA . ARG A 1 382 ? 27.048 7.803 -32.401 1.00 95.12 382 ARG A CA 1
ATOM 3061 C C . ARG A 1 382 ? 25.811 7.063 -32.912 1.00 95.12 382 ARG A C 1
ATOM 3063 O O . ARG A 1 382 ? 25.043 7.623 -33.685 1.00 95.12 382 ARG A O 1
ATOM 3070 N N . ASP A 1 383 ? 25.629 5.813 -32.493 1.00 94.69 383 ASP A N 1
ATOM 3071 C CA . ASP A 1 383 ? 24.515 4.965 -32.923 1.00 94.69 383 ASP A CA 1
ATOM 3072 C C . ASP A 1 383 ? 23.205 5.295 -32.144 1.00 94.69 383 ASP A C 1
ATOM 3074 O O . ASP A 1 383 ? 22.142 4.795 -32.512 1.00 94.69 383 ASP A O 1
ATOM 3078 N N . ASN A 1 384 ? 23.254 6.147 -31.102 1.00 93.44 384 ASN A N 1
ATOM 3079 C CA . ASN A 1 384 ? 22.101 6.650 -30.324 1.00 93.44 384 ASN A CA 1
ATOM 3080 C C . ASN A 1 384 ? 22.191 8.180 -30.103 1.00 93.44 384 ASN A C 1
ATOM 3082 O O . ASN A 1 384 ? 22.327 8.646 -28.965 1.00 93.44 384 ASN A O 1
ATOM 3086 N N . PRO A 1 385 ? 22.112 8.994 -31.172 1.00 92.94 385 PRO A N 1
ATOM 3087 C CA . PRO A 1 385 ? 22.288 10.448 -31.079 1.00 92.94 385 PRO A CA 1
ATOM 3088 C C . PRO A 1 385 ? 21.213 11.126 -30.216 1.00 92.94 385 PRO A C 1
ATOM 3090 O O . PRO A 1 385 ? 21.448 12.166 -29.606 1.00 92.94 385 PRO A O 1
ATOM 3093 N N . ASP A 1 386 ? 20.032 10.519 -30.128 1.00 92.00 386 ASP A N 1
ATOM 3094 C CA . ASP A 1 386 ? 18.932 10.983 -29.296 1.00 92.00 386 ASP A CA 1
ATOM 3095 C C . ASP A 1 386 ? 19.204 10.806 -27.794 1.00 92.00 386 ASP A C 1
ATOM 3097 O O . ASP A 1 386 ? 18.674 11.585 -27.002 1.00 92.00 386 ASP A O 1
ATOM 3101 N N . TYR A 1 387 ? 19.979 9.789 -27.395 1.00 93.56 387 TYR A N 1
ATOM 3102 C CA . TYR A 1 387 ? 20.458 9.628 -26.019 1.00 93.56 387 TYR A CA 1
ATOM 3103 C C . TYR A 1 387 ? 21.484 10.707 -25.688 1.00 93.56 387 TYR A C 1
ATOM 3105 O O . TYR A 1 387 ? 21.335 11.397 -24.683 1.00 93.56 387 TYR A O 1
ATOM 3113 N N . LEU A 1 388 ? 22.471 10.912 -26.568 1.00 93.38 388 LEU A N 1
ATOM 3114 C CA . LEU A 1 388 ? 23.501 11.932 -26.377 1.00 93.38 388 LEU A CA 1
ATOM 3115 C C . LEU A 1 388 ? 22.890 13.335 -26.238 1.00 93.38 388 LEU A C 1
ATOM 3117 O O . LEU A 1 388 ? 23.252 14.068 -25.325 1.00 93.38 388 LEU A O 1
ATOM 3121 N N . ALA A 1 389 ? 21.925 13.688 -27.092 1.00 91.94 389 ALA A N 1
ATOM 3122 C CA . ALA A 1 389 ? 21.234 14.974 -27.011 1.00 91.94 389 ALA A CA 1
ATOM 3123 C C . ALA A 1 389 ? 20.474 15.157 -25.684 1.00 91.94 389 ALA A C 1
ATOM 3125 O O . ALA A 1 389 ? 20.547 16.224 -25.079 1.00 91.94 389 ALA A O 1
ATOM 3126 N N . HIS A 1 390 ? 19.775 14.115 -25.211 1.00 92.38 390 HIS A N 1
ATOM 3127 C CA . HIS A 1 390 ? 19.091 14.136 -23.912 1.00 92.38 390 HIS A CA 1
ATOM 3128 C C . HIS A 1 390 ? 20.085 14.299 -22.767 1.00 92.38 390 HIS A C 1
ATOM 3130 O O . HIS A 1 390 ? 19.918 15.183 -21.933 1.00 92.38 390 HIS A O 1
ATOM 3136 N N . ARG A 1 391 ? 21.158 13.503 -22.762 1.00 91.56 391 ARG A N 1
ATOM 3137 C CA . ARG A 1 391 ? 22.220 13.616 -21.765 1.00 91.56 391 ARG A CA 1
ATOM 3138 C C . ARG A 1 391 ? 22.780 15.037 -21.714 1.00 91.56 391 ARG A C 1
ATOM 3140 O O . ARG A 1 391 ? 22.774 15.644 -20.653 1.00 91.56 391 ARG A O 1
ATOM 3147 N N . LEU A 1 392 ? 23.205 15.596 -22.843 1.00 90.44 392 LEU A N 1
ATOM 3148 C CA . LEU A 1 392 ? 23.791 16.941 -22.879 1.00 90.44 392 LEU A CA 1
ATOM 3149 C C . LEU A 1 392 ? 22.815 18.048 -22.440 1.00 90.44 392 LEU A C 1
ATOM 3151 O O . LEU A 1 392 ? 23.258 19.143 -22.112 1.00 90.44 392 LEU A O 1
ATOM 3155 N N . SER A 1 393 ? 21.505 17.776 -22.414 1.00 90.81 393 SER A N 1
ATOM 3156 C CA . SER A 1 393 ? 20.502 18.711 -21.886 1.00 90.81 393 SER A CA 1
ATOM 3157 C C . SER A 1 393 ? 20.385 18.713 -20.356 1.00 90.81 393 SER A C 1
ATOM 3159 O O . SER A 1 393 ? 19.764 19.617 -19.800 1.00 90.81 393 SER A O 1
ATOM 3161 N N . ILE A 1 394 ? 20.970 17.727 -19.666 1.00 90.56 394 ILE A N 1
ATOM 3162 C CA . ILE A 1 394 ? 20.931 17.610 -18.206 1.00 90.56 394 ILE A CA 1
ATOM 3163 C C . ILE A 1 394 ? 22.184 18.264 -17.619 1.00 90.56 394 ILE A C 1
ATOM 3165 O O . ILE A 1 394 ? 23.288 17.748 -17.780 1.00 90.56 394 ILE A O 1
ATOM 3169 N N . SER A 1 395 ? 22.006 19.376 -16.905 1.00 83.38 395 SER A N 1
ATOM 3170 C CA . SER A 1 395 ? 23.096 20.143 -16.281 1.00 83.38 395 SER A CA 1
ATOM 3171 C C . SER A 1 395 ? 23.791 19.416 -15.132 1.00 83.38 395 SER A C 1
ATOM 3173 O O . SER A 1 395 ? 24.970 19.645 -14.888 1.00 83.38 395 SER A O 1
ATOM 3175 N N . ASP A 1 396 ? 23.061 18.548 -14.435 1.00 86.31 396 ASP A N 1
ATOM 3176 C CA . ASP A 1 396 ? 23.477 17.976 -13.149 1.00 86.31 396 ASP A CA 1
ATOM 3177 C C . ASP A 1 396 ? 24.275 16.670 -13.301 1.00 86.31 396 ASP A C 1
ATOM 3179 O O . ASP A 1 396 ? 24.498 15.954 -12.327 1.00 86.31 396 ASP A O 1
ATOM 3183 N N . LEU A 1 397 ? 24.674 16.317 -14.527 1.00 84.62 397 LEU A N 1
ATOM 3184 C CA . LEU A 1 397 ? 25.505 15.149 -14.796 1.00 84.62 397 LEU A CA 1
ATOM 3185 C C . LEU A 1 397 ? 26.936 15.572 -15.101 1.00 84.62 397 LEU A C 1
ATOM 3187 O O . LEU A 1 397 ? 27.169 16.476 -15.901 1.00 84.62 397 LEU A O 1
ATOM 3191 N N . GLU A 1 398 ? 27.892 14.853 -14.514 1.00 83.19 398 GLU A N 1
ATOM 3192 C CA . GLU A 1 398 ? 29.312 15.048 -14.800 1.00 83.19 398 GLU A CA 1
ATOM 3193 C C . GLU A 1 398 ? 29.590 14.931 -16.311 1.00 83.19 398 GLU A C 1
ATOM 3195 O O . GLU A 1 398 ? 28.929 14.140 -17.002 1.00 83.19 398 GLU A O 1
ATOM 3200 N N . PRO A 1 399 ? 30.539 15.706 -16.863 1.00 80.19 399 PRO A N 1
ATOM 3201 C CA . PRO A 1 399 ? 30.923 15.582 -18.263 1.00 80.19 399 PRO A CA 1
ATOM 3202 C C . PRO A 1 399 ? 31.377 14.158 -18.608 1.00 80.19 399 PRO A C 1
ATOM 3204 O O . PRO A 1 399 ? 31.981 13.468 -17.791 1.00 80.19 399 PRO A O 1
ATOM 3207 N N . LEU A 1 400 ? 31.107 13.718 -19.840 1.00 82.38 400 LEU A N 1
ATOM 3208 C CA . LEU A 1 400 ? 31.653 12.460 -20.350 1.00 82.38 400 LEU A CA 1
ATOM 3209 C C . LEU A 1 400 ? 33.159 12.620 -20.576 1.00 82.38 400 LEU A C 1
ATOM 3211 O O . LEU A 1 400 ? 33.562 13.304 -21.519 1.00 82.38 400 LEU A O 1
ATOM 3215 N N . ASP A 1 401 ? 33.972 11.971 -19.746 1.00 81.56 401 ASP A N 1
ATOM 3216 C CA . ASP A 1 401 ? 35.419 11.923 -19.938 1.00 81.56 401 ASP A CA 1
ATOM 3217 C C . ASP A 1 401 ? 35.801 10.730 -20.817 1.00 81.56 401 ASP A C 1
ATOM 3219 O O . ASP A 1 401 ? 36.041 9.608 -20.372 1.00 81.56 401 ASP A O 1
ATOM 3223 N N . LEU A 1 402 ? 35.777 10.986 -22.121 1.00 83.44 402 LEU A N 1
ATOM 3224 C CA . LEU A 1 402 ? 36.147 10.028 -23.161 1.00 83.44 402 LEU A CA 1
ATOM 3225 C C . LEU A 1 402 ? 37.367 10.520 -23.959 1.00 83.44 402 LEU A C 1
ATOM 3227 O O . LEU A 1 402 ? 37.613 10.056 -25.072 1.00 83.44 402 LEU A O 1
ATOM 3231 N N . ALA A 1 403 ? 38.115 11.486 -23.414 1.00 74.25 403 ALA A N 1
ATOM 3232 C CA . ALA A 1 403 ? 39.293 12.076 -24.038 1.00 74.25 403 ALA A CA 1
ATOM 3233 C C . ALA A 1 403 ? 40.550 11.274 -23.651 1.00 74.25 403 ALA A C 1
ATOM 3235 O O . ALA A 1 403 ? 41.374 11.719 -22.862 1.00 74.25 403 ALA A O 1
ATOM 3236 N N . GLY A 1 404 ? 40.685 10.065 -24.195 1.00 79.31 404 GLY A N 1
ATOM 3237 C CA . GLY A 1 404 ? 41.799 9.157 -23.899 1.00 79.31 404 GLY A CA 1
ATOM 3238 C C . GLY A 1 404 ? 42.122 8.222 -25.060 1.00 79.31 404 GLY A C 1
ATOM 3239 O O . GLY A 1 404 ? 41.608 8.406 -26.170 1.00 79.31 404 GLY A O 1
ATOM 3240 N N . ASP A 1 405 ? 42.971 7.218 -24.816 1.00 89.31 405 ASP A N 1
ATOM 3241 C CA . ASP A 1 405 ? 43.219 6.168 -25.806 1.00 89.31 405 ASP A CA 1
ATOM 3242 C C . ASP A 1 405 ? 41.885 5.456 -26.118 1.00 89.31 405 ASP A C 1
ATOM 3244 O O . ASP A 1 405 ? 41.151 5.082 -25.197 1.00 89.31 405 ASP A O 1
ATOM 3248 N N . PRO A 1 406 ? 41.519 5.258 -27.400 1.00 91.19 406 PRO A N 1
ATOM 3249 C CA . PRO A 1 406 ? 40.303 4.539 -27.769 1.00 91.19 406 PRO A CA 1
ATOM 3250 C C . PRO A 1 406 ? 40.176 3.137 -27.145 1.00 91.19 406 PRO A C 1
ATOM 3252 O O . PRO A 1 406 ? 39.060 2.604 -27.082 1.00 91.19 406 PRO A O 1
ATOM 3255 N N . ASP A 1 407 ? 41.283 2.537 -26.710 1.00 92.81 407 ASP A N 1
ATOM 3256 C CA . ASP A 1 407 ? 41.345 1.192 -26.148 1.00 92.81 407 ASP A CA 1
ATOM 3257 C C . ASP A 1 407 ? 41.298 1.170 -24.612 1.00 92.81 407 ASP A C 1
ATOM 3259 O O . ASP A 1 407 ? 41.040 0.104 -24.044 1.00 92.81 407 ASP A O 1
ATOM 3263 N N . ASP A 1 408 ? 41.428 2.328 -23.956 1.00 92.44 408 ASP A N 1
ATOM 3264 C CA . ASP A 1 408 ? 41.277 2.472 -22.507 1.00 92.44 408 ASP A CA 1
ATOM 3265 C C . ASP A 1 408 ? 39.821 2.256 -22.057 1.00 92.44 408 ASP A C 1
ATOM 3267 O O . ASP A 1 408 ? 38.887 2.514 -22.827 1.00 92.44 408 ASP A O 1
ATOM 3271 N N . PRO A 1 409 ? 39.581 1.803 -20.810 1.00 92.81 409 PRO A N 1
ATOM 3272 C CA . PRO A 1 409 ? 38.244 1.735 -20.225 1.00 92.81 409 PRO A CA 1
ATOM 3273 C C . PRO A 1 409 ? 37.525 3.091 -20.232 1.00 92.81 409 PRO A C 1
ATOM 3275 O O . PRO A 1 409 ? 38.092 4.111 -19.857 1.00 92.81 409 PRO A O 1
ATOM 3278 N N . ALA A 1 410 ? 36.249 3.098 -20.614 1.00 93.19 410 ALA A N 1
ATOM 3279 C CA . ALA A 1 410 ? 35.436 4.308 -20.629 1.00 93.19 410 ALA A CA 1
ATOM 3280 C C . ALA A 1 410 ? 35.069 4.755 -19.202 1.00 93.19 410 ALA A C 1
ATOM 3282 O O . ALA A 1 410 ? 34.452 3.992 -18.454 1.00 93.19 410 ALA A O 1
ATOM 3283 N N . ALA A 1 411 ? 35.384 6.006 -18.858 1.00 91.00 411 ALA A N 1
ATOM 3284 C CA . ALA A 1 411 ? 34.944 6.651 -17.627 1.00 91.00 411 ALA A CA 1
ATOM 3285 C C . ALA A 1 411 ? 33.583 7.322 -17.858 1.00 91.00 411 ALA A C 1
ATOM 3287 O O . ALA A 1 411 ? 33.456 8.287 -18.611 1.00 91.00 411 ALA A O 1
ATOM 3288 N N . VAL A 1 412 ? 32.532 6.764 -17.260 1.00 92.06 412 VAL A N 1
ATOM 3289 C CA . VAL A 1 412 ? 31.154 7.209 -17.487 1.00 92.06 412 VAL A CA 1
ATOM 3290 C C . VAL A 1 412 ? 30.349 7.159 -16.196 1.00 92.06 412 VAL A C 1
ATOM 3292 O O . VAL A 1 412 ? 30.701 6.444 -15.258 1.00 92.06 412 VAL A O 1
ATOM 3295 N N . THR A 1 413 ? 29.235 7.888 -16.150 1.00 92.38 413 THR A N 1
ATOM 3296 C CA . THR A 1 413 ? 28.342 7.836 -14.988 1.00 92.38 413 THR A CA 1
ATOM 3297 C C . THR A 1 413 ? 27.627 6.487 -14.908 1.00 92.38 413 THR A C 1
ATOM 3299 O O . THR A 1 413 ? 27.529 5.730 -15.878 1.00 92.38 413 THR A O 1
ATOM 3302 N N . TRP A 1 414 ? 27.030 6.191 -13.759 1.00 89.81 414 TRP A N 1
ATOM 3303 C CA . TRP A 1 414 ? 26.202 4.996 -13.621 1.00 89.81 414 TRP A CA 1
ATOM 3304 C C . TRP A 1 414 ? 25.017 4.967 -14.609 1.00 89.81 414 TRP A C 1
ATOM 3306 O O . TRP A 1 414 ? 24.703 3.918 -15.177 1.00 89.81 414 TRP A O 1
ATOM 3316 N N . TYR A 1 415 ? 24.404 6.124 -14.884 1.00 90.88 415 TYR A N 1
ATOM 3317 C CA . TYR A 1 415 ? 23.315 6.246 -15.859 1.00 90.88 415 TYR A CA 1
ATOM 3318 C C . TYR A 1 415 ? 23.776 5.893 -17.280 1.00 90.88 415 TYR A C 1
ATOM 3320 O O . TYR A 1 415 ? 23.086 5.168 -17.997 1.00 90.88 415 TYR A O 1
ATOM 3328 N N . ASP A 1 416 ? 24.979 6.321 -17.662 1.00 93.94 416 ASP A N 1
ATOM 3329 C CA . ASP A 1 416 ? 25.596 5.980 -18.947 1.00 93.94 416 ASP A CA 1
ATOM 3330 C C . ASP A 1 416 ? 25.829 4.486 -19.119 1.00 93.94 416 ASP A C 1
ATOM 3332 O O . ASP A 1 416 ? 25.520 3.917 -20.169 1.00 93.94 416 ASP A O 1
ATOM 3336 N N . ALA A 1 417 ? 26.358 3.839 -18.080 1.00 92.62 417 ALA A N 1
ATOM 3337 C CA . ALA A 1 417 ? 26.610 2.407 -18.093 1.00 92.62 417 ALA A CA 1
ATOM 3338 C C . ALA A 1 417 ? 25.301 1.616 -18.275 1.00 92.62 417 ALA A C 1
ATOM 3340 O O . ALA A 1 417 ? 25.253 0.649 -19.042 1.00 92.62 417 ALA A O 1
ATOM 3341 N N . LYS A 1 418 ? 24.211 2.069 -17.643 1.00 90.81 418 LYS A N 1
ATOM 3342 C CA . LYS A 1 418 ? 22.870 1.492 -17.819 1.00 90.81 418 LYS A CA 1
ATOM 3343 C C . LYS A 1 418 ? 22.309 1.709 -19.217 1.00 90.81 418 LYS A C 1
ATOM 3345 O O . LYS A 1 418 ? 21.828 0.752 -19.833 1.00 90.81 418 LYS A O 1
ATOM 3350 N N . ALA A 1 419 ? 22.439 2.923 -19.748 1.00 92.69 419 ALA A N 1
ATOM 3351 C CA . ALA A 1 419 ? 22.027 3.234 -21.111 1.00 92.69 419 ALA A CA 1
ATOM 3352 C C . ALA A 1 419 ? 22.757 2.373 -22.148 1.00 92.69 419 ALA A C 1
ATOM 3354 O O . ALA A 1 419 ? 22.147 1.795 -23.056 1.00 92.69 419 ALA A O 1
ATOM 3355 N N . TYR A 1 420 ? 24.061 2.195 -21.948 1.00 94.00 420 TYR A N 1
ATOM 3356 C CA . TYR A 1 420 ? 24.890 1.322 -22.763 1.00 94.00 420 TYR A CA 1
ATOM 3357 C C . TYR A 1 420 ? 24.452 -0.147 -22.676 1.00 94.00 420 TYR A C 1
ATOM 3359 O O . TYR A 1 420 ? 24.252 -0.792 -23.710 1.00 94.00 420 TYR A O 1
ATOM 3367 N N . ALA A 1 421 ? 24.251 -0.681 -21.465 1.00 91.06 421 ALA A N 1
ATOM 3368 C CA . ALA A 1 421 ? 23.799 -2.059 -21.262 1.00 91.06 421 ALA A CA 1
ATOM 3369 C C . ALA A 1 421 ? 22.456 -2.317 -21.964 1.00 91.06 421 ALA A C 1
ATOM 3371 O O . ALA A 1 421 ? 22.302 -3.307 -22.691 1.00 91.06 421 ALA A O 1
ATOM 3372 N N . ARG A 1 422 ? 21.508 -1.378 -21.846 1.00 89.44 422 ARG A N 1
ATOM 3373 C CA . ARG A 1 422 ? 20.214 -1.448 -22.530 1.00 89.44 422 ARG A CA 1
ATOM 3374 C C . ARG A 1 422 ? 20.356 -1.439 -24.049 1.00 89.44 422 ARG A C 1
ATOM 3376 O O . ARG A 1 422 ? 19.673 -2.217 -24.730 1.00 89.44 422 ARG A O 1
ATOM 3383 N N . TRP A 1 423 ? 21.217 -0.580 -24.589 1.00 92.12 423 TRP A N 1
ATOM 3384 C CA . TRP A 1 423 ? 21.486 -0.527 -26.023 1.00 92.12 423 TRP A CA 1
ATOM 3385 C C . TRP A 1 423 ? 22.090 -1.838 -26.534 1.00 92.12 423 TRP A C 1
ATOM 3387 O O . TRP A 1 423 ? 21.576 -2.406 -27.501 1.00 92.12 423 TRP A O 1
ATOM 3397 N N . ILE A 1 424 ? 23.096 -2.387 -25.846 1.00 90.69 424 ILE A N 1
ATOM 3398 C CA . ILE A 1 424 ? 23.680 -3.690 -26.186 1.00 90.69 424 ILE A CA 1
ATOM 3399 C C . ILE A 1 424 ? 22.623 -4.791 -26.131 1.00 90.69 424 ILE A C 1
ATOM 3401 O O . ILE A 1 424 ? 22.520 -5.580 -27.070 1.00 90.69 424 ILE A O 1
ATOM 3405 N N . LYS A 1 425 ? 21.788 -4.825 -25.088 1.00 87.19 425 LYS A N 1
ATOM 3406 C CA . LYS A 1 425 ? 20.679 -5.780 -24.964 1.00 87.19 425 LYS A CA 1
ATOM 3407 C C . LYS A 1 425 ? 19.744 -5.738 -26.171 1.00 87.19 425 LYS A C 1
ATOM 3409 O O . LYS A 1 425 ? 19.369 -6.791 -26.685 1.00 87.19 425 LYS A O 1
ATOM 3414 N N . ARG A 1 426 ? 19.394 -4.546 -26.672 1.00 86.19 426 ARG A N 1
ATOM 3415 C CA . ARG A 1 426 ? 18.578 -4.385 -27.892 1.00 86.19 426 ARG A CA 1
ATOM 3416 C C . ARG A 1 426 ? 19.314 -4.850 -29.145 1.00 86.19 426 ARG A C 1
ATOM 3418 O O . ARG A 1 426 ? 18.761 -5.631 -29.916 1.00 86.19 426 ARG A O 1
ATOM 3425 N N . MET A 1 427 ? 20.548 -4.389 -29.329 1.00 89.31 427 MET A N 1
ATOM 3426 C CA . MET A 1 427 ? 21.361 -4.672 -30.513 1.00 89.31 427 MET A CA 1
ATOM 3427 C C . MET A 1 427 ? 21.704 -6.155 -30.640 1.00 89.31 427 MET A C 1
ATOM 3429 O O . MET A 1 427 ? 21.661 -6.727 -31.726 1.00 89.31 427 MET A O 1
ATOM 3433 N N . GLN A 1 428 ? 22.043 -6.788 -29.522 1.00 86.81 428 GLN A N 1
ATOM 3434 C CA . GLN A 1 428 ? 22.503 -8.167 -29.485 1.00 86.81 428 GLN A CA 1
ATOM 3435 C C . GLN A 1 428 ? 21.386 -9.157 -29.158 1.00 86.81 428 GLN A C 1
ATOM 3437 O O . GLN A 1 428 ? 21.583 -10.348 -29.369 1.00 86.81 428 GLN A O 1
ATOM 3442 N N . LYS A 1 429 ? 20.213 -8.713 -28.691 1.00 85.12 429 LYS A N 1
ATOM 3443 C CA . LYS A 1 429 ? 19.152 -9.599 -28.175 1.00 85.12 429 LYS A CA 1
ATOM 3444 C C . LYS A 1 429 ? 19.674 -10.540 -27.075 1.00 85.12 429 LYS A C 1
ATOM 3446 O O . LYS A 1 429 ? 19.294 -11.705 -27.014 1.00 85.12 429 LYS A O 1
ATOM 3451 N N . LEU A 1 430 ? 20.572 -10.028 -26.231 1.00 84.69 430 LEU A N 1
ATOM 3452 C CA . LEU A 1 430 ? 21.142 -10.721 -25.073 1.00 84.69 430 LEU A CA 1
ATOM 3453 C C . LEU A 1 430 ? 20.667 -10.061 -23.770 1.00 84.69 430 LEU A C 1
ATOM 3455 O O . LEU A 1 430 ? 20.454 -8.849 -23.767 1.00 84.69 430 LEU A O 1
ATOM 3459 N N . PRO A 1 431 ? 20.531 -10.804 -22.660 1.00 82.62 431 PRO A N 1
ATOM 3460 C CA . PRO A 1 431 ? 20.127 -10.267 -21.359 1.00 82.62 431 PRO A CA 1
ATOM 3461 C C . PRO A 1 431 ? 21.292 -9.544 -20.651 1.00 82.62 431 PRO A C 1
ATOM 3463 O O . PRO A 1 431 ? 21.701 -9.926 -19.562 1.00 82.62 431 PRO A O 1
ATOM 3466 N N . VAL A 1 432 ? 21.869 -8.530 -21.303 1.00 86.75 432 VAL A N 1
ATOM 3467 C CA . VAL A 1 432 ? 22.993 -7.750 -20.764 1.00 86.75 432 VAL A CA 1
ATOM 3468 C C . VAL A 1 432 ? 22.502 -6.784 -19.692 1.00 86.75 432 VAL A C 1
ATOM 3470 O O . VAL A 1 432 ? 21.568 -6.026 -19.947 1.00 86.75 432 VAL A O 1
ATOM 3473 N N . ARG A 1 433 ? 23.181 -6.797 -18.541 1.00 87.69 433 ARG A N 1
ATOM 3474 C CA . ARG A 1 433 ? 22.977 -5.907 -17.392 1.00 87.69 433 ARG A CA 1
ATOM 3475 C C . ARG A 1 433 ? 24.309 -5.613 -16.702 1.00 87.69 433 ARG A C 1
ATOM 3477 O O . ARG A 1 433 ? 25.307 -6.276 -16.985 1.00 87.69 433 ARG A O 1
ATOM 3484 N N . LEU A 1 434 ? 24.305 -4.652 -15.783 1.00 88.44 434 LEU A N 1
ATOM 3485 C CA . LEU A 1 434 ? 25.416 -4.472 -14.849 1.00 88.44 434 LEU A CA 1
ATOM 3486 C C . LEU A 1 434 ? 25.449 -5.645 -13.845 1.00 88.44 434 LEU A C 1
ATOM 3488 O O . LEU A 1 434 ? 24.378 -6.173 -13.505 1.00 88.44 434 LEU A O 1
ATOM 3492 N N . PRO A 1 435 ? 26.639 -6.091 -13.402 1.00 86.06 435 PRO A N 1
ATOM 3493 C CA . PRO A 1 435 ? 26.749 -7.083 -12.334 1.00 86.06 435 PRO A CA 1
ATOM 3494 C C . PRO A 1 435 ? 26.188 -6.516 -11.024 1.00 86.06 435 PRO A C 1
ATOM 3496 O O . PRO A 1 435 ? 26.213 -5.301 -10.810 1.00 86.06 435 PRO A O 1
ATOM 3499 N N . THR A 1 436 ? 25.676 -7.384 -10.152 1.00 83.31 436 THR A N 1
ATOM 3500 C CA . THR A 1 436 ? 25.416 -6.988 -8.759 1.00 83.31 436 THR A CA 1
ATOM 3501 C C . THR A 1 436 ? 26.739 -6.784 -8.021 1.00 83.31 436 THR A C 1
ATOM 3503 O O . THR A 1 436 ? 27.792 -7.208 -8.501 1.00 83.31 436 THR A O 1
ATOM 3506 N N . GLU A 1 437 ? 26.697 -6.151 -6.848 1.00 81.62 437 GLU A N 1
ATOM 3507 C CA . GLU A 1 437 ? 27.889 -5.992 -6.009 1.00 81.62 437 GLU A CA 1
ATOM 3508 C C . GLU A 1 437 ? 28.502 -7.350 -5.644 1.00 81.62 437 GLU A C 1
ATOM 3510 O O . GLU A 1 437 ? 29.684 -7.551 -5.893 1.00 81.62 437 GLU A O 1
ATOM 3515 N N . ASP A 1 438 ? 27.703 -8.321 -5.187 1.00 79.62 438 ASP A N 1
ATOM 3516 C CA . ASP A 1 438 ? 28.196 -9.670 -4.870 1.00 79.62 438 ASP A CA 1
ATOM 3517 C C . ASP A 1 438 ? 28.784 -10.393 -6.088 1.00 79.62 438 ASP A C 1
ATOM 3519 O O . ASP A 1 438 ? 29.795 -11.084 -5.977 1.00 79.62 438 ASP A O 1
ATOM 3523 N N . GLU A 1 439 ? 28.171 -10.243 -7.268 1.00 85.19 439 GLU A N 1
ATOM 3524 C CA . GLU A 1 439 ? 28.707 -10.823 -8.502 1.00 85.19 439 GLU A CA 1
ATOM 3525 C C . GLU A 1 439 ? 30.041 -10.178 -8.877 1.00 85.19 439 GLU A C 1
ATOM 3527 O O . GLU A 1 439 ? 30.977 -10.880 -9.256 1.00 85.19 439 GLU A O 1
ATOM 3532 N N . TRP A 1 440 ? 30.141 -8.852 -8.754 1.00 85.69 440 TRP A N 1
ATOM 3533 C CA . TRP A 1 440 ? 31.379 -8.121 -8.987 1.00 85.69 440 TRP A CA 1
ATOM 3534 C C . TRP A 1 440 ? 32.456 -8.501 -7.972 1.00 85.69 440 TRP A C 1
ATOM 3536 O O . TRP A 1 440 ? 33.573 -8.791 -8.379 1.00 85.69 440 TRP A O 1
ATOM 3546 N N . LEU A 1 441 ? 32.136 -8.558 -6.678 1.00 83.00 441 LEU A N 1
ATOM 3547 C CA . LEU A 1 441 ? 33.064 -8.936 -5.613 1.00 83.00 441 LEU A CA 1
ATOM 3548 C C . LEU A 1 441 ? 33.517 -10.388 -5.738 1.00 83.00 441 LEU A C 1
ATOM 3550 O O . LEU A 1 441 ? 34.689 -10.667 -5.530 1.00 83.00 441 LEU A O 1
ATOM 3554 N N . ALA A 1 442 ? 32.645 -11.313 -6.133 1.00 82.69 442 ALA A N 1
ATOM 3555 C CA . ALA A 1 442 ? 33.032 -12.702 -6.367 1.00 82.69 442 ALA A CA 1
ATOM 3556 C C . ALA A 1 442 ? 33.977 -12.852 -7.573 1.00 82.69 442 ALA A C 1
ATOM 3558 O O . ALA A 1 442 ? 34.866 -13.700 -7.559 1.00 82.69 442 ALA A O 1
ATOM 3559 N N . LEU A 1 443 ? 33.823 -12.015 -8.603 1.00 79.88 443 LEU A N 1
ATOM 3560 C CA . LEU A 1 443 ? 34.748 -11.960 -9.740 1.00 79.88 443 LEU A CA 1
ATOM 3561 C C . LEU A 1 443 ? 36.056 -11.245 -9.404 1.00 79.88 443 LEU A C 1
ATOM 3563 O O . LEU A 1 443 ? 37.133 -11.689 -9.797 1.00 79.88 443 LEU A O 1
ATOM 3567 N N . ALA A 1 444 ? 35.953 -10.123 -8.696 1.00 74.75 444 ALA A N 1
ATOM 3568 C CA . ALA A 1 444 ? 37.072 -9.308 -8.255 1.00 74.75 444 ALA A CA 1
ATOM 3569 C C . ALA A 1 444 ? 37.815 -9.949 -7.077 1.00 74.75 444 ALA A C 1
ATOM 3571 O O . ALA A 1 444 ? 38.945 -9.569 -6.806 1.00 74.75 444 ALA A O 1
ATOM 3572 N N . GLY A 1 445 ? 37.227 -10.944 -6.410 1.00 58.81 445 GLY A N 1
ATOM 3573 C CA . GLY A 1 445 ? 37.756 -11.694 -5.267 1.00 58.81 445 GLY A CA 1
ATOM 3574 C C . GLY A 1 445 ? 38.977 -12.564 -5.574 1.00 58.81 445 GLY A C 1
ATOM 3575 O O . GLY A 1 445 ? 39.468 -13.260 -4.695 1.00 58.81 445 GLY A O 1
ATOM 3576 N N . GLY A 1 446 ? 39.516 -12.487 -6.793 1.00 53.72 446 GLY A N 1
ATOM 3577 C CA . GLY A 1 446 ? 40.911 -12.831 -7.080 1.00 53.72 446 GLY A CA 1
ATOM 3578 C C . GLY A 1 446 ? 41.917 -11.686 -6.848 1.00 53.72 446 GLY A C 1
ATOM 3579 O O . GLY A 1 446 ? 43.103 -11.882 -7.094 1.00 53.72 446 GLY A O 1
ATOM 3580 N N . LEU A 1 447 ? 41.478 -10.490 -6.431 1.00 47.62 447 LEU A N 1
ATOM 3581 C CA . LEU A 1 447 ? 42.274 -9.250 -6.369 1.00 47.62 447 LEU A CA 1
ATOM 3582 C C . LEU A 1 447 ? 42.080 -8.413 -5.088 1.00 47.62 447 LEU A C 1
ATOM 3584 O O . LEU A 1 447 ? 42.710 -7.363 -4.968 1.00 47.62 447 LEU A O 1
ATOM 3588 N N . VAL A 1 448 ? 41.275 -8.852 -4.115 1.00 41.69 448 VAL A N 1
ATOM 3589 C CA . VAL A 1 448 ? 41.231 -8.224 -2.781 1.00 41.69 448 VAL A CA 1
ATOM 3590 C C . VAL A 1 448 ? 42.057 -9.091 -1.829 1.00 41.69 448 VAL A C 1
ATOM 3592 O O . VAL A 1 448 ? 41.628 -10.201 -1.520 1.00 41.69 448 VAL A O 1
ATOM 3595 N N . PRO A 1 449 ? 43.249 -8.656 -1.377 1.00 39.66 449 PRO A N 1
ATOM 3596 C CA . PRO A 1 449 ? 43.984 -9.393 -0.362 1.00 39.66 449 PRO A CA 1
ATOM 3597 C C . PRO A 1 449 ? 43.161 -9.438 0.925 1.00 39.66 449 PRO A C 1
ATOM 3599 O O . PRO A 1 449 ? 42.783 -8.391 1.461 1.00 39.66 449 PRO A O 1
ATOM 3602 N N . ASP A 1 450 ? 42.936 -10.641 1.451 1.00 44.34 450 ASP A N 1
ATOM 3603 C CA . ASP A 1 450 ? 42.536 -10.820 2.841 1.00 44.34 450 ASP A CA 1
ATOM 3604 C C . ASP A 1 450 ? 43.563 -10.089 3.717 1.00 44.34 450 ASP A C 1
ATOM 3606 O O . ASP A 1 450 ? 44.718 -10.509 3.810 1.00 44.34 450 ASP A O 1
ATOM 3610 N N . LYS A 1 451 ? 43.126 -9.001 4.364 1.00 40.38 451 LYS A N 1
ATOM 3611 C CA . LYS A 1 451 ? 43.884 -8.049 5.206 1.00 40.38 451 LYS A CA 1
ATOM 3612 C C . LYS A 1 451 ? 44.430 -6.819 4.472 1.00 40.38 451 LYS A C 1
ATOM 3614 O O . LYS A 1 451 ? 45.629 -6.687 4.236 1.00 40.38 451 LYS A O 1
ATOM 3619 N N . VAL A 1 452 ? 43.592 -5.790 4.371 1.00 38.50 452 VAL A N 1
ATOM 3620 C CA . VAL A 1 452 ? 44.062 -4.444 4.733 1.00 38.50 452 VAL A CA 1
ATOM 3621 C C . VAL A 1 452 ? 43.860 -4.301 6.240 1.00 38.50 452 VAL A C 1
ATOM 3623 O O . VAL A 1 452 ? 42.781 -3.966 6.720 1.00 38.50 452 VAL A O 1
ATOM 3626 N N . SER A 1 453 ? 44.894 -4.644 7.008 1.00 37.66 453 SER A N 1
ATOM 3627 C CA . SER A 1 453 ? 44.932 -4.325 8.433 1.00 37.66 453 SER A CA 1
ATOM 3628 C C . SER A 1 453 ? 45.034 -2.805 8.583 1.00 37.66 453 SER A C 1
ATOM 3630 O O . SER A 1 453 ? 45.963 -2.204 8.045 1.00 37.66 453 SER A O 1
ATOM 3632 N N . MET A 1 454 ? 44.131 -2.181 9.346 1.00 38.50 454 MET A N 1
ATOM 3633 C CA . MET A 1 454 ? 44.113 -0.733 9.642 1.00 38.50 454 MET A CA 1
ATOM 3634 C C . MET A 1 454 ? 45.372 -0.208 10.366 1.00 38.50 454 MET A C 1
ATOM 3636 O O . MET A 1 454 ? 45.439 0.957 10.740 1.00 38.50 454 MET A O 1
ATOM 3640 N N . THR A 1 455 ? 46.392 -1.041 10.568 1.00 38.34 455 THR A N 1
ATOM 3641 C CA . THR A 1 455 ? 47.655 -0.679 11.221 1.00 38.34 455 THR A CA 1
ATOM 3642 C C . THR A 1 455 ? 48.682 -0.037 10.281 1.00 38.34 455 THR A C 1
ATOM 3644 O O . THR A 1 455 ? 49.666 0.504 10.768 1.00 38.34 455 THR A O 1
ATOM 3647 N N . SER A 1 456 ? 48.496 -0.060 8.954 1.00 36.62 456 SER A N 1
ATOM 3648 C CA . SER A 1 456 ? 49.496 0.490 8.016 1.00 36.62 456 SER A CA 1
ATOM 3649 C C . SER A 1 456 ? 49.243 1.933 7.559 1.00 36.62 456 SER A C 1
ATOM 3651 O O . SER A 1 456 ? 49.979 2.427 6.707 1.00 36.62 456 SER A O 1
ATOM 3653 N N . MET A 1 457 ? 48.224 2.622 8.088 1.00 36.09 457 MET A N 1
ATOM 3654 C CA . MET A 1 457 ? 47.944 4.028 7.744 1.00 36.09 457 MET A CA 1
ATOM 3655 C C . MET A 1 457 ? 48.517 5.056 8.732 1.00 36.09 457 MET A C 1
ATOM 3657 O O . MET A 1 457 ? 48.440 6.250 8.460 1.00 36.09 457 MET A O 1
ATOM 3661 N N . THR A 1 458 ? 49.152 4.634 9.828 1.00 37.78 458 THR A N 1
ATOM 3662 C CA . THR A 1 458 ? 49.704 5.558 10.838 1.00 37.78 458 THR A CA 1
ATOM 3663 C C . THR A 1 458 ? 51.189 5.893 10.685 1.00 37.78 458 THR A C 1
ATOM 3665 O O . THR A 1 458 ? 51.657 6.781 11.386 1.00 37.78 458 THR A O 1
ATOM 3668 N N . ASP A 1 459 ? 51.927 5.278 9.753 1.00 36.38 459 ASP A N 1
ATOM 3669 C CA . ASP A 1 459 ? 53.400 5.407 9.703 1.00 36.38 459 ASP A CA 1
ATOM 3670 C C . ASP A 1 459 ? 53.949 6.192 8.492 1.00 36.38 459 ASP A C 1
ATOM 3672 O O . ASP A 1 459 ? 55.115 6.079 8.119 1.00 36.38 459 ASP A O 1
ATOM 3676 N N . ARG A 1 460 ? 53.115 7.021 7.843 1.00 34.56 460 ARG A N 1
ATOM 3677 C CA . ARG A 1 460 ? 53.547 7.921 6.746 1.00 34.56 460 ARG A CA 1
ATOM 3678 C C . ARG A 1 460 ? 53.325 9.410 6.998 1.00 34.56 460 ARG A C 1
ATOM 3680 O O . ARG A 1 460 ? 53.346 10.214 6.071 1.00 34.56 460 ARG A O 1
ATOM 3687 N N . THR A 1 461 ? 53.224 9.798 8.259 1.00 40.12 461 THR A N 1
ATOM 3688 C CA . THR A 1 461 ? 53.353 11.193 8.688 1.00 40.12 461 THR A CA 1
ATOM 3689 C C . THR A 1 461 ? 54.409 11.258 9.772 1.00 40.12 461 THR A C 1
ATOM 3691 O O . THR A 1 461 ? 54.046 11.218 10.936 1.00 40.12 461 THR A O 1
ATOM 3694 N N . LEU A 1 462 ? 55.691 11.273 9.383 1.00 39.69 462 LEU A N 1
ATOM 3695 C CA . LEU A 1 462 ? 56.846 11.808 10.129 1.00 39.69 462 LEU A CA 1
ATOM 3696 C C . LEU A 1 462 ? 58.150 11.452 9.383 1.00 39.69 462 LEU A C 1
ATOM 3698 O O . LEU A 1 462 ? 58.918 10.598 9.802 1.00 39.69 462 LEU A O 1
ATOM 3702 N N . SER A 1 463 ? 58.414 12.103 8.250 1.00 33.09 463 SER A N 1
ATOM 3703 C CA . SER A 1 463 ? 59.790 12.382 7.812 1.00 33.09 463 SER A CA 1
ATOM 3704 C C . SER A 1 463 ? 59.778 13.430 6.703 1.00 33.09 463 SER A C 1
ATOM 3706 O O . SER A 1 463 ? 58.972 13.354 5.781 1.00 33.09 463 SER A O 1
ATOM 3708 N N . HIS A 1 464 ? 60.709 14.376 6.806 1.00 31.47 464 HIS A N 1
ATOM 3709 C CA . HIS A 1 464 ? 60.968 15.524 5.933 1.00 31.47 464 HIS A CA 1
ATOM 3710 C C . HIS A 1 464 ? 60.045 16.741 6.076 1.00 31.47 464 HIS A C 1
ATOM 3712 O O . HIS A 1 464 ? 59.190 17.016 5.239 1.00 31.47 464 HIS A O 1
ATOM 3718 N N . ARG A 1 465 ? 60.368 17.570 7.075 1.00 30.38 465 ARG A N 1
ATOM 3719 C CA . ARG A 1 465 ? 60.974 18.889 6.818 1.00 30.38 465 ARG A CA 1
ATOM 3720 C C . ARG A 1 465 ? 61.849 19.300 8.007 1.00 30.38 465 ARG A C 1
ATOM 3722 O O . ARG A 1 465 ? 61.338 19.613 9.078 1.00 30.38 465 ARG A O 1
ATOM 3729 N N . ALA A 1 466 ? 63.159 19.210 7.787 1.00 36.91 466 ALA A N 1
ATOM 3730 C CA . ALA A 1 466 ? 64.101 20.217 8.260 1.00 36.91 466 ALA A CA 1
ATOM 3731 C C . ALA A 1 466 ? 64.047 21.396 7.280 1.00 36.91 466 ALA A C 1
ATOM 3733 O O . ALA A 1 466 ? 63.735 21.126 6.090 1.00 36.91 466 ALA A O 1
#

Foldseek 3Di:
DWKWDFDPQGFIFTQPDLDLVSLLNRLVCSQPVRDQDPDGDDSQNSQQSVCVLQVFPPGNVSSNVCNVPPPVVVLVVVLLPAADDLADDDAPAKLAADFLLLVLQVQFFAPDDHFQKFQRTDHVLLLLVLQCPDPQKAKAFCVVPPPCVVVDAPVNGDHDDRDPVDDQQRIWMDGRPAIARSVLSNQQNLHSAQLRGPDDPVGDRDGLPFQDDPPVVVNSVSNSVSSSVSSVSCLQRMWGWADPDSFKIWTAGPNSHIDIHGQLMDRDDDPQDPDPPQDDNLLFDSCPPCPVLNVCVNHPDRHNVSVLLSVLRVVQVVVPHHPVNCPDSSVSSQVSCVVVVNDDDDPDDDDDDPQWDWDQAPNDTDTHHDAQFLLNLVVLCVVCVVSVVSNVVDPPADDFPSPDDRGHHGDHDPSSQRSSQSVCCVVVVHNGDDDDPRRVCRVCVVPDPPDPDPVPPPPPPDDDDD

Secondary structure (DSSP, 8-state):
--EEEE-TTS-EEEE--SSHHHHHHHHHHHHHTS--SSS---HHHHHHHHHHHTT-TTHHHHHHHHHHHTHHHHHHHTT--EE---S----TTBS----HHHHHHHHHTS-SPPPSEEE---BHHHHHHHHHTSTT-EEEEGGGTGGGGGGS-GGGPPPPP--TTS-GGGEEEE-SS-EEEGGGHHHHSSS-TTTTB---TT-------SS--TTHHHHHHHHHHHHHHHHHT-GGGEEEEEEEETTEEEEE-TTSEEEEEETT-BSS---S-TTTTTS-TTTS-GGGTS-HHHHHHHHT--S-HHHHHHHHHHHHHHTT--GGG---HHHHHHHHHHHTTS-----------TT-EEEEETTEEEEEPPPPBHHHHHHHHHH-HHHHHHHHT-TTS---B--S-TTSBPB--HHHHHHHHHHHHHHHTS---PPPHHHHHHHHTTSS-S---GGGSSSSSS----